Protein AF-A0A0F9FPA8-F1 (afdb_monomer)

Radius of gyration: 45.78 Å; Cα contacts (8 Å, |Δi|>4): 506; chains: 1; bounding box: 74×120×126 Å

InterPro domains:
  IPR011646 KAP family P-loop domain [PF07693] (215-360)

Foldseek 3Di:
DDAFAEDEAEDELVVQFPHLSLLVVLVSVLVQQCDAPDDVRHRLFDDPLNVVSVVLNVVLVPDWDFDDDDDDQDFAPLNVQLVVLVVQQVVLVVLCPDPCCVVDVVSPVSSVCSNCSNVVSVVVLVVLVVVLVVVVVVPDDDDPDDDDDDDDDPVCPVSCVLDPDDPDDPDPPVCSNGDPPPDDDDDRDGDRDRDDLVSSLVSVVSSLCSRCVVDVSYAYEYEYEPLLPHALVSSVVVVVSVQSLPDPDPDDPPPPSSVRYHYHYDDDPVSLQVSPVVDVDPPVSVCCVVPRDPDDDDDDADDLPCVLVVLLVLQCVQPNDDCPPLSVLLSVLCVPQAVVLVVDSHDHSVVSNVLSVQLSVLCVQQPPQADSSLSSNLSSCVRHPVVLLVQLLPRPDVCLVVNCVSCNLLSSLSSQCSSVVHGSVCSLQVNQVVVLLVCLQQLPQVVLVVSVVRVSNLVNNLVNLLVCLQPDDPNSLLSNLSNQLPDDPVVPPDPSVVSNVSSVVNVDDDDPPPDDRNDGDDCVVVVVVVVVVVVVVVVVVDDDDDDDDDDDDDDDDD

Organism: NCBI:txid412755

Structure (mmCIF, N/CA/C/O backbone):
data_AF-A0A0F9FPA8-F1
#
_entry.id   AF-A0A0F9FPA8-F1
#
loop_
_atom_site.group_PDB
_atom_site.id
_atom_site.type_symbol
_atom_site.label_atom_id
_atom_site.label_alt_id
_atom_site.label_comp_id
_atom_site.label_asym_id
_atom_site.label_entity_id
_atom_site.label_seq_id
_atom_site.pdbx_PDB_ins_code
_atom_site.Cartn_x
_atom_site.Cartn_y
_atom_site.Cartn_z
_atom_site.occupancy
_atom_site.B_iso_or_equiv
_atom_site.auth_seq_id
_atom_site.auth_comp_id
_atom_site.auth_asym_id
_atom_site.auth_atom_id
_atom_site.pdbx_PDB_model_num
ATOM 1 N N . ALA A 1 1 ? -16.391 -34.666 25.057 1.00 40.44 1 ALA A N 1
ATOM 2 C CA . ALA A 1 1 ? -16.341 -33.214 25.326 1.00 40.44 1 ALA A CA 1
ATOM 3 C C . ALA A 1 1 ? -16.808 -32.488 24.069 1.00 40.44 1 ALA A C 1
ATOM 5 O O . ALA A 1 1 ? -16.269 -32.766 23.006 1.00 40.44 1 ALA A O 1
ATOM 6 N N . GLY A 1 2 ? -17.862 -31.670 24.150 1.00 54.59 2 GLY A N 1
ATOM 7 C CA . GLY A 1 2 ? -18.347 -30.907 22.993 1.00 54.59 2 GLY A CA 1
ATOM 8 C C . GLY A 1 2 ? -17.310 -29.868 22.565 1.00 54.59 2 GLY A C 1
ATOM 9 O O . GLY A 1 2 ? -16.689 -29.249 23.425 1.00 54.59 2 GLY A O 1
ATOM 10 N N . ARG A 1 3 ? -17.096 -29.712 21.255 1.00 72.31 3 ARG A N 1
ATOM 11 C CA . ARG A 1 3 ? -16.182 -28.713 20.682 1.00 72.31 3 ARG A CA 1
ATOM 12 C C . ARG A 1 3 ? -16.643 -27.313 21.117 1.00 72.31 3 ARG A C 1
ATOM 14 O O . ARG A 1 3 ? -17.832 -27.022 21.013 1.00 72.31 3 ARG A O 1
ATOM 21 N N . GLU A 1 4 ? -15.736 -26.489 21.644 1.00 78.50 4 GLU A N 1
ATOM 22 C CA . GLU A 1 4 ? -16.051 -25.097 21.998 1.00 78.50 4 GLU A CA 1
ATOM 23 C C . GLU A 1 4 ? -16.516 -24.325 20.748 1.00 78.50 4 GLU A C 1
ATOM 25 O O . GLU A 1 4 ? -15.957 -24.505 19.661 1.00 78.50 4 GLU A O 1
ATOM 30 N N . ASP A 1 5 ? -17.541 -23.477 20.891 1.00 86.50 5 ASP A N 1
ATOM 31 C CA . ASP A 1 5 ? -18.030 -22.605 19.814 1.00 86.50 5 ASP A CA 1
ATOM 32 C C . ASP A 1 5 ? -17.278 -21.273 19.873 1.00 86.50 5 ASP A C 1
ATOM 34 O O . ASP A 1 5 ? -17.637 -20.363 20.623 1.00 86.50 5 ASP A O 1
ATOM 38 N N . ILE A 1 6 ? -16.180 -21.191 19.121 1.00 89.94 6 ILE A N 1
ATOM 39 C CA . ILE A 1 6 ? -15.320 -20.008 19.068 1.00 89.94 6 ILE A CA 1
ATOM 40 C C . ILE A 1 6 ? -15.726 -19.138 17.875 1.00 89.94 6 ILE A C 1
ATOM 42 O O . ILE A 1 6 ? -15.729 -19.612 16.734 1.00 89.94 6 ILE A O 1
ATOM 46 N N . ARG A 1 7 ? -15.994 -17.849 18.118 1.00 91.06 7 ARG A N 1
ATOM 47 C CA . ARG A 1 7 ? -16.114 -16.837 17.053 1.00 91.06 7 ARG A CA 1
ATOM 48 C C . ARG A 1 7 ? -15.107 -15.708 17.234 1.00 91.06 7 ARG A C 1
ATOM 50 O O . ARG A 1 7 ? -14.793 -15.322 18.359 1.00 91.06 7 ARG A O 1
ATOM 57 N N . VAL A 1 8 ? -14.637 -15.179 16.106 1.00 93.06 8 VAL A N 1
ATOM 58 C CA . VAL A 1 8 ? -13.646 -14.101 16.033 1.00 93.06 8 VAL A CA 1
ATOM 59 C C . VAL A 1 8 ? -14.316 -12.848 15.477 1.00 93.06 8 VAL A C 1
ATOM 61 O O . VAL A 1 8 ? -14.793 -12.862 14.346 1.00 93.06 8 VAL A O 1
ATOM 64 N N . PHE A 1 9 ? -14.369 -11.792 16.282 1.00 92.31 9 PHE A N 1
ATOM 65 C CA . PHE A 1 9 ? -14.829 -10.463 15.901 1.00 92.31 9 PHE A CA 1
ATOM 66 C C . PHE A 1 9 ? -13.613 -9.578 15.636 1.00 92.31 9 PHE A C 1
ATOM 68 O O . PHE A 1 9 ? -12.814 -9.366 16.546 1.00 92.31 9 PHE A O 1
ATOM 75 N N . THR A 1 10 ? -13.473 -9.064 14.418 1.00 92.88 10 THR A N 1
ATOM 76 C CA . THR A 1 10 ? -12.399 -8.131 14.055 1.00 92.88 10 THR A CA 1
ATOM 77 C C . THR A 1 10 ? -12.981 -6.734 13.914 1.00 92.88 10 THR A C 1
ATOM 79 O O . THR A 1 10 ? -13.944 -6.558 13.175 1.00 92.88 10 THR A O 1
ATOM 82 N N . PHE A 1 11 ? -12.388 -5.765 14.602 1.00 90.12 11 PHE A N 1
ATOM 83 C CA . PHE A 1 11 ? -12.745 -4.353 14.529 1.00 90.12 11 PHE A CA 1
ATOM 84 C C . PHE A 1 11 ? -11.529 -3.554 14.052 1.00 90.12 11 PHE A C 1
ATOM 86 O O . PHE A 1 11 ? -10.466 -3.613 14.677 1.00 90.12 11 PHE A O 1
ATOM 93 N N . ASP A 1 12 ? -11.682 -2.824 12.948 1.00 88.94 12 ASP A N 1
ATOM 94 C CA . ASP A 1 12 ? -10.626 -1.993 12.361 1.00 88.94 12 ASP A CA 1
ATOM 95 C C . ASP A 1 12 ? -10.690 -0.577 12.945 1.00 88.94 12 ASP A C 1
ATOM 97 O O . ASP A 1 12 ? -11.579 0.209 12.617 1.00 88.94 12 ASP A O 1
ATOM 101 N N . ALA A 1 13 ? -9.743 -0.230 13.820 1.00 84.06 13 ALA A N 1
ATOM 102 C CA . ALA A 1 13 ? -9.736 1.080 14.467 1.00 84.06 13 ALA A CA 1
ATOM 103 C C . ALA A 1 13 ? -9.494 2.232 13.476 1.00 84.06 13 ALA A C 1
ATOM 105 O O . ALA A 1 13 ? -9.950 3.350 13.720 1.00 84.06 13 ALA A O 1
ATOM 106 N N . TRP A 1 14 ? -8.787 1.969 12.373 1.00 84.19 14 TRP A N 1
ATOM 107 C CA . TRP A 1 14 ? -8.445 2.979 11.376 1.00 84.19 14 TRP A CA 1
ATOM 108 C C . TRP A 1 14 ? -9.607 3.280 10.430 1.00 84.19 14 TRP A C 1
ATOM 110 O O . TRP A 1 14 ? -9.835 4.444 10.106 1.00 84.19 14 TRP A O 1
ATOM 120 N N . ALA A 1 15 ? -10.397 2.269 10.063 1.00 83.94 15 ALA A N 1
ATOM 121 C CA . ALA A 1 15 ? -11.598 2.458 9.245 1.00 83.94 15 ALA A CA 1
ATOM 122 C C . ALA A 1 15 ? -12.632 3.400 9.895 1.00 83.94 15 ALA A C 1
ATOM 124 O O . ALA A 1 15 ? -13.361 4.087 9.186 1.00 83.94 15 ALA A O 1
ATOM 125 N N . HIS A 1 16 ? -12.651 3.469 11.232 1.00 80.38 16 HIS A N 1
ATOM 126 C CA . HIS A 1 16 ? -13.548 4.322 12.028 1.00 80.38 16 HIS A CA 1
ATOM 127 C C . HIS A 1 16 ? -12.877 5.603 12.541 1.00 80.38 16 HIS A C 1
ATOM 129 O O . HIS A 1 16 ? -13.329 6.214 13.516 1.00 80.38 16 HIS A O 1
ATOM 135 N N . GLN A 1 17 ? -11.767 6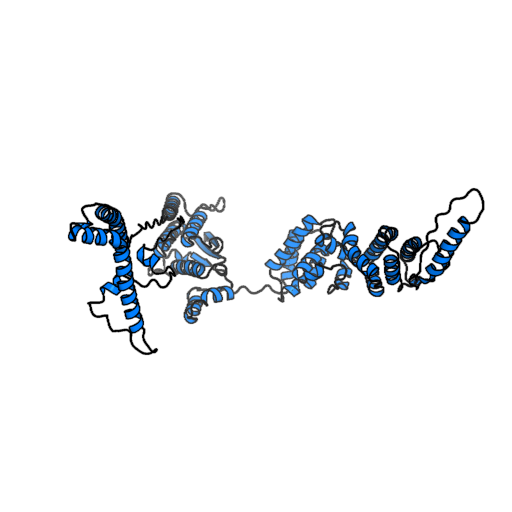.021 11.931 1.00 72.62 17 GLN A N 1
ATOM 136 C CA . GLN A 1 17 ? -11.093 7.256 12.312 1.00 72.62 17 GLN A CA 1
ATOM 137 C C . GLN A 1 17 ? -11.979 8.474 12.004 1.00 72.62 17 GLN A C 1
ATOM 139 O O . GLN A 1 17 ? -12.367 8.710 10.866 1.00 72.62 17 GLN A O 1
ATOM 144 N N . GLY A 1 18 ? -12.255 9.285 13.028 1.00 69.94 18 GLY A N 1
ATOM 145 C CA . GLY A 1 18 ? -13.138 10.453 12.922 1.00 69.94 18 GLY A CA 1
ATOM 146 C C . GLY A 1 18 ? -14.591 10.179 13.322 1.00 69.94 18 GLY A C 1
ATOM 147 O O . GLY A 1 18 ? -15.326 11.132 13.585 1.00 69.94 18 GLY A O 1
ATOM 148 N N . ASP A 1 19 ? -14.971 8.909 13.471 1.00 72.44 19 ASP A N 1
ATOM 149 C CA . ASP A 1 19 ? -16.267 8.508 14.010 1.00 72.44 19 ASP A CA 1
ATOM 150 C C . ASP A 1 19 ? -16.248 8.374 15.540 1.00 72.44 19 ASP A C 1
ATOM 152 O O . ASP A 1 19 ? -15.212 8.383 16.214 1.00 72.44 19 ASP A O 1
ATOM 156 N N . CYS A 1 20 ? -17.442 8.232 16.119 1.00 78.94 20 CYS A N 1
ATOM 157 C CA . CYS A 1 20 ? -17.604 7.877 17.526 1.00 78.94 20 CYS A CA 1
ATOM 158 C C . CYS A 1 20 ? -17.226 6.403 17.734 1.00 78.94 20 CYS A C 1
ATOM 160 O O . CYS A 1 20 ? -18.078 5.519 17.667 1.00 78.94 20 CYS A O 1
ATOM 162 N N . LEU A 1 21 ? -15.945 6.140 17.993 1.00 80.56 21 LEU A N 1
ATOM 163 C CA . LEU A 1 21 ? -15.365 4.794 18.011 1.00 80.56 21 LEU A CA 1
ATOM 164 C C . LEU A 1 21 ? -16.104 3.802 18.922 1.00 80.56 21 LEU A C 1
ATOM 166 O O . LEU A 1 21 ? -16.280 2.641 18.554 1.00 80.56 21 LEU A O 1
ATOM 170 N N . ARG A 1 22 ? -16.591 4.234 20.095 1.00 83.19 22 ARG A N 1
ATOM 171 C CA . ARG A 1 22 ? -17.346 3.344 20.995 1.00 83.19 22 ARG A CA 1
ATOM 172 C C . ARG A 1 22 ? -18.693 2.946 20.409 1.00 83.19 22 ARG A C 1
ATOM 174 O O . ARG A 1 22 ? -19.166 1.831 20.627 1.00 83.19 22 ARG A O 1
ATOM 181 N N . ARG A 1 23 ? -19.332 3.876 19.704 1.00 85.81 23 ARG A N 1
ATOM 182 C CA . ARG A 1 23 ? -20.595 3.631 19.020 1.00 85.81 23 ARG A CA 1
ATOM 183 C C . ARG A 1 23 ? -20.382 2.694 17.836 1.00 85.81 23 ARG A C 1
ATOM 185 O O . ARG A 1 23 ? -21.063 1.673 17.798 1.00 85.81 23 ARG A O 1
ATOM 192 N N . SER A 1 24 ? -19.426 2.992 16.955 1.00 88.00 24 SER A N 1
ATOM 193 C CA . SER A 1 24 ? -19.107 2.141 15.801 1.00 88.00 24 SER A CA 1
ATOM 194 C C . SER A 1 24 ? -18.777 0.714 16.239 1.00 88.00 24 SER A C 1
ATOM 196 O O . SER A 1 24 ? -19.293 -0.245 15.674 1.00 88.00 24 SER A O 1
ATOM 198 N N . PHE A 1 25 ? -18.026 0.562 17.337 1.00 88.50 25 PHE A N 1
ATOM 199 C CA . PHE A 1 25 ? -17.754 -0.746 17.931 1.00 88.50 25 PHE A CA 1
ATOM 200 C C . PHE A 1 25 ? -19.030 -1.498 18.332 1.00 88.50 25 PHE A C 1
ATOM 202 O O . PHE A 1 25 ? -19.164 -2.676 18.019 1.00 88.50 25 PHE A O 1
ATOM 209 N N . ILE A 1 26 ? -19.973 -0.851 19.032 1.00 89.19 26 ILE A N 1
ATOM 210 C CA . ILE A 1 26 ? -21.236 -1.503 19.428 1.00 89.19 26 ILE A CA 1
ATOM 211 C C . ILE A 1 26 ? -22.050 -1.891 18.193 1.00 89.19 26 ILE A C 1
ATOM 213 O O . ILE A 1 26 ? -22.593 -2.993 18.156 1.00 89.19 26 ILE A O 1
ATOM 217 N N . GLU A 1 27 ? -22.147 -1.006 17.204 1.00 89.50 27 GLU A N 1
ATOM 218 C CA . GLU A 1 27 ? -22.918 -1.246 15.982 1.00 89.50 27 GLU A CA 1
ATOM 219 C C . GLU A 1 27 ? -22.371 -2.460 15.209 1.00 89.50 27 GLU A C 1
ATOM 221 O O . GLU A 1 27 ? -23.127 -3.395 14.923 1.00 89.50 27 GLU A O 1
ATOM 226 N N . GLU A 1 28 ? -21.057 -2.517 14.973 1.00 91.25 28 GLU A N 1
ATOM 227 C CA . GLU A 1 28 ? -20.417 -3.667 14.322 1.00 91.25 28 GLU A CA 1
ATOM 228 C C . GLU A 1 28 ? -20.498 -4.940 15.163 1.00 91.25 28 GLU A C 1
ATOM 230 O O . GLU A 1 28 ? -20.744 -6.026 14.632 1.00 91.25 28 GLU A O 1
ATOM 235 N N . PHE A 1 29 ? -20.345 -4.825 16.482 1.00 91.12 29 PHE A N 1
ATOM 236 C CA . PHE A 1 29 ? -20.414 -5.979 17.367 1.00 91.12 29 PHE A CA 1
ATOM 237 C C . PHE A 1 29 ? -21.818 -6.594 17.384 1.00 91.12 29 PHE A C 1
ATOM 239 O O . PHE A 1 29 ? -21.962 -7.815 17.312 1.00 91.12 29 PHE A O 1
ATOM 246 N N . VAL A 1 30 ? -22.873 -5.774 17.411 1.00 91.38 30 VAL A N 1
ATOM 247 C CA . VAL A 1 30 ? -24.255 -6.262 17.292 1.00 91.38 30 VAL A CA 1
ATOM 248 C C . VAL A 1 30 ? -24.481 -6.923 15.935 1.00 91.38 30 VAL A C 1
ATOM 250 O O . VAL A 1 30 ? -25.064 -8.010 15.888 1.00 91.38 30 VAL A O 1
ATOM 253 N N . HIS A 1 31 ? -24.006 -6.311 14.847 1.00 90.88 31 HIS A N 1
ATOM 254 C CA . HIS A 1 31 ? -24.101 -6.898 13.511 1.00 90.88 31 HIS A CA 1
ATOM 255 C C . HIS A 1 31 ? -23.433 -8.283 13.462 1.00 90.88 31 HIS A C 1
ATOM 257 O O . HIS A 1 31 ? -24.047 -9.260 13.030 1.00 90.88 31 HIS A O 1
ATOM 263 N N . PHE A 1 32 ? -22.221 -8.397 14.005 1.00 91.75 32 PHE A N 1
ATOM 264 C CA . PHE A 1 32 ? -21.485 -9.655 14.119 1.00 91.75 32 PHE A CA 1
ATOM 265 C C . PHE A 1 32 ? -22.238 -10.722 14.931 1.00 91.75 32 PHE A C 1
ATOM 267 O O . PHE A 1 32 ? -22.343 -11.875 14.508 1.00 91.75 32 PHE A O 1
ATOM 274 N N . LEU A 1 33 ? -22.807 -10.359 16.084 1.00 90.06 33 LEU A N 1
ATOM 275 C CA . LEU A 1 33 ? -23.537 -11.305 16.937 1.00 90.06 33 LEU A CA 1
ATOM 276 C C . LEU A 1 33 ? -24.823 -11.834 16.280 1.00 90.06 33 LEU A C 1
ATOM 278 O O . LEU A 1 33 ? -25.241 -12.963 16.566 1.00 90.06 33 LEU A O 1
ATOM 282 N N . ARG A 1 34 ? -25.445 -11.040 15.401 1.00 88.12 34 ARG A N 1
ATOM 283 C CA . ARG A 1 34 ? -26.631 -11.430 14.616 1.00 88.12 34 ARG A CA 1
ATOM 284 C C . ARG A 1 34 ? -26.284 -12.285 13.402 1.00 88.12 34 ARG A C 1
ATOM 286 O O . ARG A 1 34 ? -27.164 -12.959 12.869 1.00 88.12 34 ARG A O 1
ATOM 293 N N . GLN A 1 35 ? -25.031 -12.281 12.959 1.00 86.44 35 GLN A N 1
ATOM 294 C CA . GLN A 1 35 ? -24.633 -13.012 11.768 1.00 86.44 35 GLN A CA 1
ATOM 295 C C . GLN A 1 35 ? -24.713 -14.532 11.994 1.00 86.44 35 GLN A C 1
ATOM 297 O O . GLN A 1 35 ? -24.233 -15.077 12.996 1.00 86.44 35 GLN A O 1
ATOM 302 N N . THR A 1 36 ? -25.321 -15.223 11.030 1.00 77.69 36 THR A N 1
ATOM 303 C CA . THR A 1 36 ? -25.355 -16.690 10.956 1.00 77.69 36 THR A CA 1
ATOM 304 C C . THR A 1 36 ? -24.165 -17.152 10.118 1.00 77.69 36 THR A C 1
ATOM 306 O O . THR A 1 36 ? -23.989 -16.684 8.995 1.00 77.69 36 THR A O 1
ATOM 309 N N . ILE A 1 37 ? -23.329 -18.042 10.660 1.00 72.94 37 ILE A N 1
ATOM 310 C CA . ILE A 1 37 ? -22.069 -18.476 10.025 1.00 72.94 37 ILE A CA 1
ATOM 311 C C . ILE A 1 37 ? -22.242 -19.910 9.505 1.00 72.94 37 ILE A C 1
ATOM 313 O O . ILE A 1 37 ? -21.565 -20.842 9.942 1.00 72.94 37 ILE A O 1
ATOM 317 N N . GLY A 1 38 ? -23.202 -20.083 8.597 1.00 68.12 38 GLY A N 1
ATOM 318 C CA . GLY A 1 38 ? -23.554 -21.370 7.994 1.00 68.12 38 GLY A CA 1
ATOM 319 C C . GLY A 1 38 ? -24.761 -22.069 8.640 1.00 68.12 38 GLY A C 1
ATOM 320 O O . GLY A 1 38 ? -25.270 -21.607 9.663 1.00 68.12 38 GLY A O 1
ATOM 321 N N . PRO A 1 39 ? -25.227 -23.181 8.040 1.00 60.94 39 PRO A N 1
ATOM 322 C CA . PRO A 1 39 ? -26.477 -23.848 8.421 1.00 60.94 39 PRO A CA 1
ATOM 323 C C . PRO A 1 39 ? -26.490 -24.370 9.868 1.00 60.94 39 PRO A C 1
ATOM 325 O O . PRO A 1 39 ? -27.537 -24.348 10.505 1.00 60.94 39 PRO A O 1
ATOM 328 N N . ASP A 1 40 ? -25.327 -24.734 10.420 1.00 66.06 40 ASP A N 1
ATOM 329 C CA . ASP A 1 40 ? -25.200 -25.306 11.772 1.00 66.06 40 ASP A CA 1
ATOM 330 C C . ASP A 1 40 ? -24.773 -24.290 12.853 1.00 66.06 40 ASP A C 1
ATOM 332 O O . ASP A 1 40 ? -24.569 -24.658 14.012 1.00 66.06 40 ASP A O 1
ATOM 336 N N . LYS A 1 41 ? -24.599 -23.006 12.502 1.00 71.56 41 LYS A N 1
ATOM 337 C CA . LYS A 1 41 ? -24.158 -21.950 13.435 1.00 71.56 41 LYS A CA 1
ATOM 338 C C . LYS A 1 41 ? -25.136 -20.773 13.439 1.00 71.56 41 LYS A C 1
ATOM 340 O O . LYS A 1 41 ? -24.835 -19.732 12.838 1.00 71.56 41 LYS A O 1
ATOM 345 N N . PRO A 1 42 ? -26.278 -20.906 14.140 1.00 76.56 42 PRO A N 1
ATOM 346 C CA . PRO A 1 42 ? -27.274 -19.844 14.236 1.00 76.56 42 PRO A CA 1
ATOM 347 C C . PRO A 1 42 ? -26.691 -18.590 14.893 1.00 76.56 42 PRO A C 1
ATOM 349 O O . PRO A 1 42 ? -25.658 -18.641 15.566 1.00 76.56 42 PRO A O 1
ATOM 352 N N . SER A 1 43 ? -27.345 -17.448 14.701 1.00 84.00 43 SER A N 1
ATOM 353 C CA . SER A 1 43 ? -26.970 -16.189 15.349 1.00 84.00 43 SER A CA 1
ATOM 354 C C . SER A 1 43 ? -26.798 -16.359 16.866 1.00 84.00 43 SER A C 1
ATOM 356 O O . SER A 1 43 ? -27.558 -17.066 17.532 1.00 84.00 43 SER A O 1
ATOM 358 N N . TRP A 1 44 ? -25.775 -15.721 17.440 1.00 87.31 44 TRP A N 1
ATOM 359 C CA . TRP A 1 44 ? -25.535 -15.812 18.885 1.00 87.31 44 TRP A CA 1
ATOM 360 C C . TRP A 1 44 ? -26.576 -15.048 19.697 1.00 87.31 44 TRP A C 1
ATOM 362 O O . TRP A 1 44 ? -26.853 -15.432 20.834 1.00 87.31 44 TRP A O 1
ATOM 372 N N . ILE A 1 45 ? -27.184 -14.026 19.097 1.00 84.81 45 ILE A N 1
ATOM 373 C CA . ILE A 1 45 ? -28.363 -13.343 19.624 1.00 84.81 45 ILE A CA 1
ATOM 374 C C . ILE A 1 45 ? -29.539 -13.530 18.655 1.00 84.81 45 ILE A C 1
ATOM 376 O O . ILE A 1 45 ? -29.389 -13.367 17.445 1.00 84.81 45 ILE A O 1
ATOM 380 N N . ALA A 1 46 ? -30.702 -13.912 19.183 1.00 81.81 46 ALA A N 1
ATOM 381 C CA . ALA A 1 46 ? -31.952 -14.109 18.442 1.00 81.81 46 ALA A CA 1
ATOM 382 C C . ALA A 1 46 ? -33.158 -13.741 19.328 1.00 81.81 46 ALA A C 1
ATOM 384 O O . ALA A 1 46 ? -33.020 -13.673 20.554 1.00 81.81 46 ALA A O 1
ATOM 385 N N . GLY A 1 47 ? -34.320 -13.492 18.713 1.00 84.50 47 GLY A N 1
ATOM 386 C CA . GLY A 1 47 ? -35.553 -13.106 19.415 1.00 84.50 47 GLY A CA 1
ATOM 387 C C . GLY A 1 47 ? -35.352 -11.887 20.321 1.00 84.50 47 GLY A C 1
ATOM 388 O O . GLY A 1 47 ? -34.675 -10.932 19.940 1.00 84.50 47 GLY A O 1
ATOM 389 N N . ASP A 1 48 ? -35.835 -11.967 21.562 1.00 83.88 48 ASP A N 1
ATOM 390 C CA . ASP A 1 48 ? -35.762 -10.890 22.562 1.00 83.88 48 ASP A CA 1
ATOM 391 C C . ASP A 1 48 ? -34.355 -10.302 22.767 1.00 83.88 48 ASP A C 1
ATOM 393 O O . ASP A 1 48 ? -34.200 -9.128 23.117 1.00 83.88 48 ASP A O 1
ATOM 397 N N . ALA A 1 49 ? -33.309 -11.119 22.602 1.00 84.44 49 ALA A N 1
ATOM 398 C CA . ALA A 1 49 ? -31.926 -10.672 22.725 1.00 84.44 49 ALA A CA 1
ATOM 399 C C . ALA A 1 49 ? -31.503 -9.763 21.562 1.00 84.44 49 ALA A C 1
ATOM 401 O O . ALA A 1 49 ? -30.775 -8.793 21.783 1.00 84.44 49 ALA A O 1
ATOM 402 N N . ALA A 1 50 ? -31.980 -10.047 20.348 1.00 85.75 50 ALA A N 1
ATOM 403 C CA . ALA A 1 50 ? -31.756 -9.193 19.187 1.00 85.75 50 ALA A CA 1
ATOM 404 C C . ALA A 1 50 ? -32.521 -7.868 19.331 1.00 85.75 50 ALA A C 1
ATOM 406 O O . ALA A 1 50 ? -31.936 -6.806 19.120 1.00 85.75 50 ALA A O 1
ATOM 407 N N . ASP A 1 51 ? -33.765 -7.907 19.816 1.00 86.69 51 ASP A N 1
ATOM 408 C CA . ASP A 1 51 ? -34.564 -6.696 20.044 1.00 86.69 51 ASP A CA 1
ATOM 409 C C . ASP A 1 51 ? -33.943 -5.785 21.114 1.00 86.69 51 ASP A C 1
ATOM 411 O O . ASP A 1 51 ? -33.983 -4.555 21.009 1.00 86.69 51 ASP A O 1
ATOM 415 N N . ARG A 1 52 ? -33.347 -6.369 22.165 1.00 87.06 52 ARG A N 1
ATOM 416 C CA . ARG A 1 52 ? -32.564 -5.618 23.164 1.00 87.06 52 ARG A CA 1
ATOM 417 C C . ARG A 1 52 ? -31.366 -4.918 22.527 1.00 87.06 52 ARG A C 1
ATOM 419 O O . ARG A 1 52 ? -31.172 -3.726 22.767 1.00 87.06 52 ARG A O 1
ATOM 426 N N . ALA A 1 53 ? -30.603 -5.630 21.701 1.00 88.00 53 ALA A N 1
ATOM 427 C CA . ALA A 1 53 ? -29.453 -5.068 20.997 1.00 88.00 53 ALA A CA 1
ATOM 428 C C . ALA A 1 53 ? -29.858 -3.917 20.057 1.00 88.00 53 ALA A C 1
ATOM 430 O O . ALA A 1 53 ? -29.189 -2.886 20.003 1.00 88.00 53 ALA A O 1
ATOM 431 N N . GLU A 1 54 ? -31.001 -4.037 19.386 1.00 86.56 54 GLU A N 1
ATOM 432 C CA . GLU A 1 54 ? -31.517 -2.998 18.492 1.00 86.56 54 GLU A CA 1
ATOM 433 C C . GLU A 1 54 ? -31.956 -1.739 19.253 1.00 86.56 54 GLU A C 1
ATOM 435 O O . GLU A 1 54 ? -31.664 -0.613 18.841 1.00 86.56 54 GLU A O 1
ATOM 440 N N . ARG A 1 55 ? -32.547 -1.904 20.444 1.00 87.69 55 ARG A N 1
ATOM 441 C CA . ARG A 1 55 ? -32.822 -0.773 21.345 1.00 87.69 55 ARG A CA 1
ATOM 442 C C . ARG A 1 55 ? -31.550 -0.053 21.784 1.00 87.69 55 ARG A C 1
ATOM 444 O O . ARG A 1 55 ? -31.593 1.166 21.952 1.00 87.69 55 ARG A O 1
ATOM 451 N N . ILE A 1 56 ? -30.444 -0.771 21.986 1.00 86.19 56 ILE A N 1
ATOM 452 C CA . ILE A 1 56 ? -29.145 -0.161 22.305 1.00 86.19 56 ILE A CA 1
ATOM 453 C C . ILE A 1 56 ? -28.667 0.700 21.130 1.00 86.19 56 ILE A C 1
ATOM 455 O O . ILE A 1 56 ? -28.371 1.877 21.336 1.00 86.19 56 ILE A O 1
ATOM 459 N N . ILE A 1 57 ? -28.669 0.164 19.905 1.00 86.19 57 ILE A N 1
ATOM 460 C CA . ILE A 1 57 ? -28.281 0.913 18.696 1.00 86.19 57 ILE A CA 1
ATOM 461 C C . ILE A 1 57 ? -29.140 2.170 18.540 1.00 86.19 57 ILE A C 1
ATOM 463 O O . ILE A 1 57 ? -28.625 3.275 18.388 1.00 86.19 57 ILE A O 1
ATOM 467 N N . HIS A 1 58 ? -30.456 2.033 18.656 1.00 84.69 58 HIS A N 1
ATOM 468 C CA . HIS A 1 58 ? -31.373 3.152 18.482 1.00 84.69 58 HIS A CA 1
ATOM 469 C C . HIS A 1 58 ? -31.208 4.239 19.566 1.00 84.69 58 HIS A C 1
ATOM 471 O O . HIS A 1 58 ? -31.326 5.431 19.277 1.00 84.69 58 HIS A O 1
ATOM 477 N N . LYS A 1 59 ? -30.864 3.865 20.810 1.00 84.00 59 LYS A N 1
ATOM 478 C CA . LYS A 1 59 ? -30.481 4.834 21.857 1.00 84.00 59 LYS A CA 1
ATOM 479 C C . LYS A 1 59 ? -29.208 5.601 21.496 1.00 84.00 59 LYS A C 1
ATOM 481 O O . LYS A 1 59 ? -29.136 6.794 21.780 1.00 84.00 59 LYS A O 1
ATOM 486 N N . LEU A 1 60 ? -28.227 4.933 20.887 1.00 81.62 60 LEU A N 1
ATOM 487 C CA . LEU A 1 60 ? -26.980 5.558 20.438 1.00 81.62 60 LEU A CA 1
ATOM 488 C C . LEU A 1 60 ? -27.215 6.494 19.241 1.00 81.62 60 LEU A C 1
ATOM 490 O O . LEU A 1 60 ? -26.641 7.578 19.193 1.00 81.62 60 LEU A O 1
ATOM 494 N N . GLN A 1 61 ? -28.108 6.123 18.321 1.00 75.94 61 GLN A N 1
ATOM 495 C CA . GLN A 1 61 ? -28.450 6.924 17.140 1.00 75.94 61 GLN A CA 1
ATOM 496 C C . GLN A 1 61 ? -29.217 8.211 17.476 1.00 75.94 61 GLN A C 1
ATOM 498 O O . GLN A 1 61 ? -29.001 9.235 16.832 1.00 75.94 61 GLN A O 1
ATOM 503 N N . ARG A 1 62 ? -30.087 8.188 18.496 1.00 68.44 62 ARG A N 1
ATOM 504 C CA . ARG A 1 62 ? -30.903 9.351 18.898 1.00 68.44 62 ARG A CA 1
ATOM 505 C C . ARG A 1 62 ? -30.125 10.476 19.590 1.00 68.44 62 ARG A C 1
ATOM 507 O O . ARG A 1 62 ? -30.694 11.541 19.808 1.00 68.44 62 ARG A O 1
ATOM 514 N N . ARG A 1 63 ? -28.857 10.270 19.957 1.00 62.72 63 ARG A N 1
ATOM 515 C CA . ARG A 1 63 ? -28.024 11.314 20.574 1.00 62.72 63 ARG A CA 1
ATOM 516 C C . ARG A 1 63 ? -27.352 12.168 19.499 1.00 62.72 63 ARG A C 1
ATOM 518 O O . ARG A 1 63 ? -26.217 11.911 19.096 1.00 62.72 63 ARG A O 1
ATOM 525 N N . GLN A 1 64 ? -28.083 13.177 19.039 1.00 55.25 64 GLN A N 1
ATOM 526 C CA . GLN A 1 64 ? -27.558 14.288 18.248 1.00 55.25 64 GLN A CA 1
ATOM 527 C C . GLN A 1 64 ? -27.551 15.539 19.129 1.00 55.25 64 GLN A C 1
ATOM 529 O O . GLN A 1 64 ? -28.536 15.814 19.812 1.00 55.25 64 GLN A O 1
ATOM 534 N N . GLU A 1 65 ? -26.430 16.256 19.159 1.00 51.78 65 GLU A N 1
ATOM 535 C CA . GLU A 1 65 ? -26.317 17.524 19.879 1.00 51.78 65 GLU A CA 1
ATOM 536 C C . GLU A 1 65 ? -26.425 18.666 18.860 1.00 51.78 65 GLU A C 1
ATOM 538 O O . GLU A 1 65 ? -25.466 18.989 18.157 1.00 51.78 65 GLU A O 1
ATOM 543 N N . ASP A 1 66 ? -27.620 19.244 18.740 1.00 43.00 66 ASP A N 1
ATOM 544 C CA . ASP A 1 66 ? -27.845 20.453 17.948 1.00 43.00 66 ASP A CA 1
ATOM 545 C C . ASP A 1 66 ? -27.434 21.660 18.802 1.00 43.00 66 ASP A C 1
ATOM 547 O O . ASP A 1 66 ? -28.192 22.140 19.643 1.00 43.00 66 ASP A O 1
ATOM 551 N N . SER A 1 67 ? -26.200 22.142 18.639 1.00 41.66 67 SER A N 1
ATOM 552 C CA . SER A 1 67 ? -25.751 23.346 19.349 1.00 41.66 67 SER A CA 1
ATOM 553 C C . SER A 1 67 ? -26.180 24.611 18.596 1.00 41.66 67 SER A C 1
ATOM 555 O O . SER A 1 67 ? -25.510 25.069 17.672 1.00 41.66 67 SER A O 1
ATOM 557 N N . SER A 1 68 ? -27.309 25.205 18.996 1.00 33.94 68 SER A N 1
ATOM 558 C CA . SER A 1 68 ? -27.685 26.566 18.592 1.00 33.94 68 SER A CA 1
ATOM 559 C C . SER A 1 68 ? -27.200 27.566 19.644 1.00 33.94 68 SER A C 1
ATOM 561 O O . SER A 1 68 ? -27.795 27.696 20.712 1.00 33.94 68 SER A O 1
ATOM 563 N N . ILE A 1 69 ? -26.107 28.276 19.367 1.00 47.12 69 ILE A N 1
ATOM 564 C CA . ILE A 1 69 ? -25.703 29.427 20.184 1.00 47.12 69 ILE A CA 1
ATOM 565 C C . ILE A 1 69 ? -26.319 30.672 19.544 1.00 47.12 69 ILE A C 1
ATOM 567 O O . ILE A 1 69 ? -25.831 31.141 18.517 1.00 47.12 69 ILE A O 1
ATOM 571 N N . GLU A 1 70 ? -27.387 31.200 20.139 1.00 39.41 70 GLU A N 1
ATOM 572 C CA . GLU A 1 70 ? -27.927 32.510 19.776 1.00 39.41 70 GLU A CA 1
ATOM 573 C C . GLU A 1 70 ? -27.148 33.603 20.516 1.00 39.41 70 GLU A C 1
ATOM 575 O O . GLU A 1 70 ? -27.065 33.610 21.744 1.00 39.41 70 GLU A O 1
ATOM 580 N N . SER A 1 71 ? -26.555 34.536 19.772 1.00 43.53 71 SER A N 1
ATOM 581 C CA . SER A 1 71 ? -25.960 35.750 20.333 1.00 43.53 71 SER A CA 1
ATOM 582 C C . SER A 1 71 ? -26.755 36.959 19.862 1.00 43.53 71 SER A C 1
ATOM 584 O O . SER A 1 71 ? -26.780 37.259 18.667 1.00 43.53 71 SER A O 1
ATOM 586 N N . HIS A 1 72 ? -27.379 37.677 20.791 1.00 41.41 72 HIS A N 1
ATOM 587 C CA . HIS A 1 72 ? -27.960 38.982 20.495 1.00 41.41 72 HIS A CA 1
ATOM 588 C C . HIS A 1 72 ? -26.843 40.026 20.339 1.00 41.41 72 HIS A C 1
ATOM 590 O O . HIS A 1 72 ? -25.903 40.020 21.139 1.00 41.41 72 HIS A O 1
ATOM 596 N N . PRO A 1 73 ? -26.926 40.948 19.362 1.00 50.22 73 PRO A N 1
ATOM 597 C CA . PRO A 1 73 ? -26.012 42.080 19.308 1.00 50.22 73 PRO A CA 1
ATOM 598 C C . PRO A 1 73 ? -26.226 42.949 20.552 1.00 50.22 73 PRO A C 1
ATOM 600 O O . PRO A 1 73 ? -27.273 43.576 20.714 1.00 50.22 73 PRO A O 1
ATOM 603 N N . SER A 1 74 ? -25.246 42.986 21.454 1.00 53.84 74 SER A N 1
ATOM 604 C CA . SER A 1 74 ? -25.277 43.893 22.598 1.00 53.84 74 SER A CA 1
ATOM 605 C C . SER A 1 74 ? -24.721 45.249 22.171 1.00 53.84 74 SER A C 1
ATOM 607 O O . SER A 1 74 ? -23.505 45.438 22.108 1.00 53.84 74 SER A O 1
ATOM 609 N N . ILE A 1 75 ? -25.604 46.203 21.870 1.00 60.81 75 ILE A N 1
ATOM 610 C CA . ILE A 1 75 ? -25.202 47.610 21.742 1.00 60.81 75 ILE A CA 1
ATOM 611 C C . ILE A 1 75 ? -24.656 48.045 23.107 1.00 60.81 75 ILE A C 1
ATOM 613 O O . ILE A 1 75 ? -25.300 47.838 24.137 1.00 60.81 75 ILE A O 1
ATOM 617 N N . THR A 1 76 ? -23.456 48.625 23.134 1.00 69.19 76 THR A N 1
ATOM 618 C CA . THR A 1 76 ? -22.871 49.133 24.382 1.00 69.19 76 THR A CA 1
ATOM 619 C C . THR A 1 76 ? -23.721 50.287 24.929 1.00 69.19 76 THR A C 1
ATOM 621 O O . THR A 1 76 ? -24.364 51.017 24.171 1.00 69.19 76 THR A O 1
ATOM 624 N N . GLY A 1 77 ? -23.703 50.522 26.246 1.00 72.00 77 GLY A N 1
ATOM 625 C CA . GLY A 1 77 ? -24.406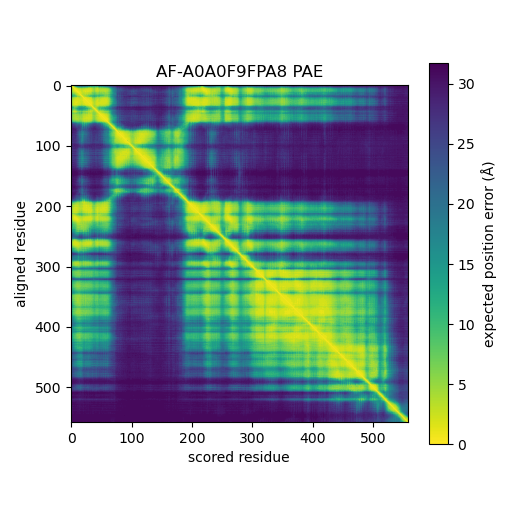 51.675 26.833 1.00 72.00 77 GLY A CA 1
ATOM 626 C C . GLY A 1 77 ? -23.992 53.022 26.211 1.00 72.00 77 GLY A C 1
ATOM 627 O O . GLY A 1 77 ? -24.818 53.923 26.078 1.00 72.00 77 GLY A O 1
ATOM 628 N N . TRP A 1 78 ? -22.740 53.133 25.745 1.00 77.81 78 TRP A N 1
ATOM 629 C CA . TRP A 1 78 ? -22.228 54.297 25.012 1.00 77.81 78 TRP A CA 1
ATOM 630 C C . TRP A 1 78 ? -22.823 54.434 23.608 1.00 77.81 78 TRP A C 1
ATOM 632 O O . TRP A 1 78 ? -23.162 55.547 23.205 1.00 77.81 78 TRP A O 1
ATOM 642 N N . GLY A 1 79 ? -23.017 53.323 22.891 1.00 74.81 79 GLY A N 1
ATOM 643 C CA . GLY A 1 79 ? -23.703 53.310 21.599 1.00 74.81 79 GLY A CA 1
ATOM 644 C C . GLY A 1 79 ? -25.163 53.763 21.707 1.00 74.81 79 GLY A C 1
ATOM 645 O O . GLY A 1 79 ? -25.617 54.568 20.895 1.00 74.81 79 GLY A O 1
ATOM 646 N N . VAL A 1 80 ? -25.880 53.333 22.753 1.00 78.62 80 VAL A N 1
ATOM 647 C CA . VAL A 1 80 ? -27.253 53.804 23.027 1.00 78.62 80 VAL A CA 1
ATOM 648 C C . VAL A 1 80 ? -27.271 55.305 23.327 1.00 78.62 80 VAL A C 1
ATOM 650 O O . VAL A 1 80 ? -28.084 56.037 22.763 1.00 78.62 80 VAL A O 1
ATOM 653 N N . LEU A 1 81 ? -26.351 55.783 24.172 1.00 82.38 81 LEU A N 1
ATOM 654 C CA . LEU A 1 81 ? -26.248 57.203 24.516 1.00 82.38 81 LEU A CA 1
ATOM 655 C C . LEU A 1 81 ? -25.943 58.073 23.286 1.00 82.38 81 LEU A C 1
ATOM 657 O O . LEU A 1 81 ? -26.479 59.173 23.153 1.00 82.38 81 LEU A O 1
ATOM 661 N N . PHE A 1 82 ? -25.115 57.570 22.371 1.00 83.06 82 PHE A N 1
ATOM 662 C CA . PHE A 1 82 ? -24.819 58.240 21.111 1.00 83.06 82 PHE A CA 1
ATOM 663 C C . PHE A 1 82 ? -26.014 58.266 20.155 1.00 83.06 82 PHE A C 1
ATOM 665 O O . PHE A 1 82 ? -26.306 59.304 19.571 1.00 83.06 82 PHE A O 1
ATOM 672 N N . LEU A 1 83 ? -26.750 57.161 20.013 1.00 83.06 83 LEU A N 1
ATOM 673 C CA . LEU A 1 83 ? -27.967 57.146 19.194 1.00 83.06 83 LEU A CA 1
ATOM 674 C C . LEU A 1 83 ? -29.003 58.153 19.715 1.00 83.06 83 LEU A C 1
ATOM 676 O O . LEU A 1 83 ? -29.589 58.899 18.932 1.00 83.06 83 LEU A O 1
ATOM 680 N N . LEU A 1 84 ? -29.175 58.233 21.038 1.00 85.88 84 LEU A N 1
ATOM 681 C CA . LEU A 1 84 ? -30.051 59.225 21.664 1.00 85.88 84 LEU A CA 1
ATOM 682 C C . LEU A 1 84 ? -29.582 60.665 21.403 1.00 85.88 84 LEU A C 1
ATOM 684 O O . LEU A 1 84 ? -30.414 61.526 21.116 1.00 85.88 84 LEU A O 1
ATOM 688 N N . SER A 1 85 ? -28.275 60.942 21.458 1.00 87.19 85 SER A N 1
ATOM 689 C CA . SER A 1 85 ? -27.748 62.287 21.185 1.00 87.19 85 SER A CA 1
ATOM 690 C C . SER A 1 85 ? -27.884 62.685 19.714 1.00 87.19 85 SER A C 1
ATOM 692 O O . SER A 1 85 ? -28.249 63.823 19.417 1.00 87.19 85 SER A O 1
ATOM 694 N N . VAL A 1 86 ? -27.699 61.747 18.780 1.00 87.00 86 VAL A N 1
ATOM 695 C CA . VAL A 1 86 ? -27.952 61.980 17.349 1.00 87.00 86 VAL A CA 1
ATOM 696 C C . VAL A 1 86 ? -29.422 62.326 17.101 1.00 87.00 86 VAL A C 1
ATOM 698 O O . VAL A 1 86 ? -29.698 63.247 16.337 1.00 87.00 86 VAL A O 1
ATOM 701 N N . CYS A 1 87 ? -30.365 61.676 17.788 1.00 89.12 87 CYS A N 1
ATOM 702 C CA . CYS A 1 87 ? -31.787 62.024 17.696 1.00 89.12 87 CYS A CA 1
ATOM 703 C C . CYS A 1 87 ? -32.114 63.426 18.239 1.00 89.12 87 CYS A C 1
ATOM 705 O O . CYS A 1 87 ? -33.070 64.044 17.776 1.00 89.12 87 CYS A O 1
ATOM 707 N N . LEU A 1 88 ? -31.341 63.948 19.198 1.00 88.56 88 LEU A N 1
ATOM 708 C CA . LEU A 1 88 ? -31.537 65.285 19.777 1.00 88.56 88 LEU A CA 1
ATOM 709 C C . LEU A 1 88 ? -30.974 66.411 18.894 1.00 88.56 88 LEU A C 1
ATOM 711 O O . LEU A 1 88 ? -31.461 67.543 18.958 1.00 88.56 88 LEU A O 1
ATOM 715 N N . ALA A 1 89 ? -29.980 66.122 18.052 1.00 89.31 89 ALA A N 1
ATOM 716 C CA . ALA A 1 89 ? -29.303 67.133 17.243 1.00 89.31 89 ALA A CA 1
ATOM 717 C C . ALA A 1 89 ? -30.227 67.881 16.251 1.00 89.31 89 ALA A C 1
ATOM 719 O O . ALA A 1 89 ? -30.148 69.113 16.212 1.00 89.31 89 ALA A O 1
ATOM 720 N N . PRO A 1 90 ? -31.153 67.227 15.513 1.00 89.12 90 PRO A N 1
ATOM 721 C CA . PRO A 1 90 ? -32.105 67.916 14.640 1.00 89.12 90 PRO A CA 1
ATOM 722 C C . PRO A 1 90 ? -33.001 68.906 15.390 1.00 89.12 90 PRO A C 1
ATOM 724 O O . PRO A 1 90 ? -33.275 69.989 14.878 1.00 89.12 90 PRO A O 1
ATOM 727 N N . PHE A 1 91 ? -33.415 68.574 16.619 1.00 87.25 91 PHE A N 1
ATOM 728 C CA . PHE A 1 91 ? -34.197 69.482 17.461 1.00 87.25 91 PHE A CA 1
ATOM 729 C C . PHE A 1 91 ? -33.374 70.696 17.890 1.00 87.25 91 PHE A C 1
ATOM 731 O O . PHE A 1 91 ? -33.880 71.814 17.847 1.00 87.25 91 PHE A O 1
ATOM 738 N N . GLY A 1 92 ? -32.098 70.499 18.238 1.00 87.44 92 GLY A N 1
ATOM 739 C CA . GLY A 1 92 ? -31.177 71.597 18.540 1.00 87.44 92 GLY A CA 1
ATOM 740 C C . GLY A 1 92 ? -30.977 72.542 17.355 1.00 87.44 92 GLY A C 1
ATOM 741 O O . GLY A 1 92 ? -31.116 73.755 17.502 1.00 87.44 92 GLY A O 1
ATOM 742 N N . ILE A 1 93 ? -30.727 71.990 16.163 1.00 87.06 93 ILE A N 1
ATOM 743 C CA . ILE A 1 93 ? -30.577 72.764 14.920 1.00 87.06 93 ILE A CA 1
ATOM 744 C C . ILE A 1 93 ? -31.878 73.503 14.584 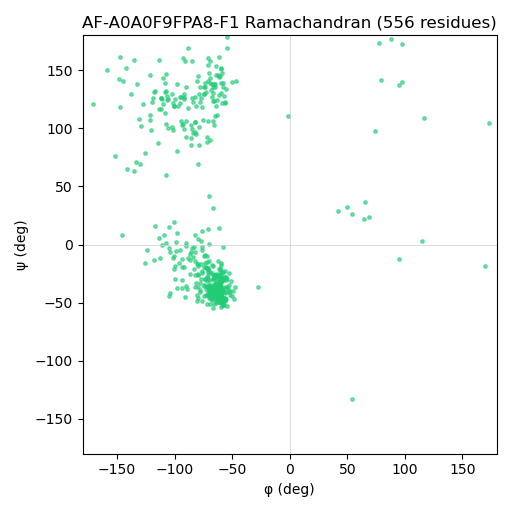1.00 87.06 93 ILE A C 1
ATOM 746 O O . ILE A 1 93 ? -31.843 74.691 14.266 1.00 87.06 93 ILE A O 1
ATOM 750 N N . GLY A 1 94 ? -33.027 72.834 14.705 1.00 86.88 94 GLY A N 1
ATOM 751 C CA . GLY A 1 94 ? -34.339 73.447 14.502 1.00 86.88 94 GLY A CA 1
ATOM 752 C C . GLY A 1 94 ? -34.591 74.610 15.461 1.00 86.88 94 GLY A C 1
ATOM 753 O O . GLY A 1 94 ? -35.075 75.656 15.037 1.00 86.88 94 GLY A O 1
ATOM 754 N N . LEU A 1 95 ? -34.195 74.471 16.729 1.00 84.81 95 LEU A N 1
ATOM 755 C CA . LEU A 1 95 ? -34.297 75.533 17.728 1.00 84.81 95 LEU A CA 1
ATOM 756 C C . LEU A 1 95 ? -33.414 76.738 17.356 1.00 84.81 95 LEU A C 1
ATOM 758 O O . LEU A 1 95 ? -33.882 77.875 17.419 1.00 84.81 95 LEU A O 1
ATOM 762 N N . LEU A 1 96 ? -32.176 76.493 16.911 1.00 83.50 96 LEU A N 1
ATOM 763 C CA . LEU A 1 96 ? -31.232 77.528 16.464 1.00 83.50 96 LEU A CA 1
ATOM 764 C C . LEU A 1 96 ? -31.678 78.247 15.186 1.00 83.50 96 LEU A C 1
ATOM 766 O O . LEU A 1 96 ? -31.373 79.425 15.017 1.00 83.50 96 LEU A O 1
ATOM 770 N N . ALA A 1 97 ? -32.420 77.569 14.310 1.00 82.31 97 ALA A N 1
ATOM 771 C CA . ALA A 1 97 ? -32.958 78.153 13.085 1.00 82.31 97 ALA A CA 1
ATOM 772 C C . ALA A 1 97 ? -34.146 79.105 13.333 1.00 82.31 97 ALA A C 1
ATOM 774 O O . ALA A 1 97 ? -34.570 79.810 12.415 1.00 82.31 97 ALA A O 1
ATOM 775 N N . THR A 1 98 ? -34.703 79.154 14.552 1.00 79.75 98 THR A N 1
ATOM 776 C CA . THR A 1 98 ? -35.827 80.051 14.851 1.00 79.75 98 THR A CA 1
ATOM 777 C C . THR A 1 98 ? -35.366 81.505 15.063 1.00 79.75 98 THR A C 1
ATOM 779 O O . THR A 1 98 ? -34.445 81.752 15.842 1.00 79.75 98 THR A O 1
ATOM 782 N N . PRO A 1 99 ? -36.049 82.516 14.483 1.00 69.25 99 PRO A N 1
ATOM 783 C CA . PRO A 1 99 ? -35.662 83.930 14.616 1.00 69.25 99 PRO A CA 1
ATOM 784 C C . PRO A 1 99 ? -35.680 84.459 16.058 1.00 69.25 99 PRO A C 1
ATOM 786 O O . PRO A 1 99 ? -35.040 85.459 16.363 1.00 69.25 99 PRO A O 1
ATOM 789 N N . LYS A 1 100 ? -36.425 83.796 16.955 1.00 63.69 100 LYS A N 1
ATOM 790 C CA . LYS A 1 100 ? -36.520 84.145 18.381 1.00 63.69 100 LYS A CA 1
ATOM 791 C C . LYS A 1 100 ? -35.366 83.587 19.220 1.00 63.69 100 LYS A C 1
ATOM 793 O O . LYS A 1 100 ? -35.177 84.051 20.346 1.00 63.69 100 LYS A O 1
ATOM 798 N N . ALA A 1 101 ? -34.580 82.643 18.697 1.00 59.38 101 ALA A N 1
ATOM 799 C CA . ALA A 1 101 ? -33.457 82.057 19.425 1.00 59.38 101 ALA A CA 1
ATOM 800 C C . ALA A 1 101 ? -32.367 83.092 19.741 1.00 59.38 101 ALA A C 1
ATOM 802 O O . ALA A 1 101 ? -31.819 83.069 20.836 1.00 59.38 101 ALA A O 1
ATOM 803 N N . SER A 1 102 ? -32.117 84.056 18.850 1.00 60.84 102 SER A N 1
ATOM 804 C CA . SER A 1 102 ? -31.135 85.131 19.066 1.00 60.84 102 SER A CA 1
ATOM 805 C C . SER A 1 102 ? -31.572 86.177 20.103 1.00 60.84 102 SER A C 1
ATOM 807 O O . SER A 1 102 ? -30.726 86.866 20.664 1.00 60.84 102 SER A O 1
ATOM 809 N N . SER A 1 103 ? -32.874 86.278 20.400 1.00 64.50 103 SER A N 1
ATOM 810 C CA . SER A 1 103 ? -33.428 87.224 21.388 1.00 64.50 103 SER A CA 1
ATOM 811 C C . SER A 1 103 ? -33.559 86.662 22.810 1.00 64.50 103 SER A C 1
ATOM 813 O O . SER A 1 103 ? -33.640 87.427 23.767 1.00 64.50 103 SER A O 1
ATOM 815 N N . ALA A 1 104 ? -33.563 85.335 22.969 1.00 73.50 104 ALA A N 1
ATOM 816 C CA . ALA A 1 104 ? -33.680 84.654 24.256 1.00 73.50 104 ALA A CA 1
ATOM 817 C C . ALA A 1 104 ? -32.437 83.784 24.484 1.00 73.50 104 ALA A C 1
ATOM 819 O O . ALA A 1 104 ? -32.349 82.667 23.976 1.00 73.50 104 ALA A O 1
ATOM 820 N N . GLY A 1 105 ? -31.473 84.288 25.263 1.00 72.00 105 GLY A N 1
ATOM 821 C CA . GLY A 1 105 ? -30.156 83.652 25.430 1.00 72.00 105 GLY A CA 1
ATOM 822 C C . GLY A 1 105 ? -30.196 82.191 25.899 1.00 72.00 105 GLY A C 1
ATOM 823 O O . GLY A 1 105 ? -29.326 81.402 25.535 1.00 72.00 105 GLY A O 1
ATOM 824 N N . TRP A 1 106 ? -31.237 81.791 26.638 1.00 77.25 106 TRP A N 1
ATOM 825 C CA . TRP A 1 106 ? -31.413 80.403 27.071 1.00 77.25 106 TRP A CA 1
ATOM 826 C C . TRP A 1 106 ? -31.814 79.461 25.921 1.00 77.25 106 TRP A C 1
ATOM 828 O O . TRP A 1 106 ? -31.331 78.332 25.881 1.00 77.25 106 TRP A O 1
ATOM 838 N N . CYS A 1 107 ? -32.626 79.916 24.956 1.00 79.25 107 CYS A N 1
ATOM 839 C CA . CYS A 1 107 ? -32.992 79.127 23.774 1.00 79.25 107 CYS A CA 1
ATOM 840 C C . CYS A 1 107 ? -31.768 78.877 22.897 1.00 79.25 107 CYS A C 1
ATOM 842 O O . CYS A 1 107 ? -31.535 77.754 22.462 1.00 79.25 107 CYS A O 1
ATOM 844 N N . PHE A 1 108 ? -30.954 79.910 22.671 1.00 80.62 108 PHE A N 1
ATOM 845 C CA . PHE A 1 108 ? -29.716 79.767 21.912 1.00 80.62 108 PHE A CA 1
ATOM 846 C C . PHE A 1 108 ? -28.751 78.776 22.579 1.00 80.62 108 PHE A C 1
ATOM 848 O O . PHE A 1 108 ? -28.240 77.867 21.925 1.00 80.62 108 PHE A O 1
ATOM 855 N N . GLY A 1 109 ? -28.556 78.898 23.898 1.00 82.69 109 GLY A N 1
ATOM 856 C CA . GLY A 1 109 ? -27.711 77.981 24.666 1.00 82.69 109 GLY A CA 1
ATOM 857 C C . GLY A 1 109 ? -28.205 76.532 24.630 1.00 82.69 109 GLY A C 1
ATOM 858 O O . GLY A 1 109 ? -27.411 75.616 24.415 1.00 82.69 109 GLY A O 1
ATOM 859 N N . LEU A 1 110 ? -29.517 76.317 24.772 1.00 84.81 110 LEU A N 1
ATOM 860 C CA . LEU A 1 110 ? -30.120 74.984 24.716 1.00 84.81 110 LEU A CA 1
ATOM 861 C C . LEU A 1 110 ? -30.010 74.363 23.316 1.00 84.81 110 LEU A C 1
ATOM 863 O O . LEU A 1 110 ? -29.652 73.193 23.188 1.00 84.81 110 LEU A O 1
ATOM 867 N N . GLY A 1 111 ? -30.252 75.154 22.268 1.00 85.00 111 GLY A N 1
ATOM 868 C CA . GLY A 1 111 ? -30.116 74.715 20.880 1.00 85.00 111 GLY A CA 1
ATOM 869 C C . GLY A 1 111 ? -28.685 74.292 20.547 1.00 85.00 111 GLY A C 1
ATOM 870 O O . GLY A 1 111 ? -28.476 73.214 19.989 1.00 85.00 111 GLY A O 1
ATOM 871 N N . MET A 1 112 ? -27.694 75.082 20.979 1.00 85.31 112 MET A N 1
ATOM 872 C CA . MET A 1 112 ? -26.272 74.745 20.850 1.00 85.31 112 MET A CA 1
ATOM 873 C C . MET A 1 112 ? -25.915 73.459 21.604 1.00 85.31 112 MET A C 1
ATOM 875 O O . MET A 1 112 ? -25.227 72.601 21.052 1.00 85.31 112 MET A O 1
ATOM 879 N N . ALA A 1 113 ? -26.405 73.289 22.836 1.00 86.06 113 ALA A N 1
ATOM 880 C CA . ALA A 1 113 ? -26.136 72.097 23.640 1.00 86.06 113 ALA A CA 1
ATOM 881 C C . ALA A 1 113 ? -26.708 70.819 23.003 1.00 86.06 113 ALA A C 1
ATOM 883 O O . ALA A 1 113 ? -26.026 69.796 22.951 1.00 86.06 113 ALA A O 1
ATOM 884 N N . MET A 1 114 ? -27.935 70.876 22.477 1.00 88.38 114 MET A N 1
ATOM 885 C CA . MET A 1 114 ? -28.570 69.735 21.810 1.00 88.38 114 MET A CA 1
ATOM 886 C C . MET A 1 114 ? -27.897 69.413 20.470 1.00 88.38 114 MET A C 1
ATOM 888 O O . MET A 1 114 ? -27.617 68.244 20.199 1.00 88.38 114 MET A O 1
ATOM 892 N N . ALA A 1 115 ? -27.566 70.431 19.667 1.00 87.69 115 ALA A N 1
ATOM 893 C CA . ALA A 1 115 ? -26.887 70.257 18.382 1.00 87.69 115 ALA A CA 1
ATOM 894 C C . ALA A 1 115 ? -25.463 69.689 18.541 1.00 87.69 115 ALA A C 1
ATOM 896 O O . ALA A 1 115 ? -25.050 68.832 17.762 1.00 87.69 115 ALA A O 1
ATOM 897 N N . ALA A 1 116 ? -24.730 70.114 19.575 1.00 88.88 116 ALA A N 1
ATOM 898 C CA . ALA A 1 116 ? -23.376 69.637 19.867 1.00 88.88 116 ALA A CA 1
ATOM 899 C C . ALA A 1 116 ? -23.336 68.334 20.690 1.00 88.88 116 ALA A C 1
ATOM 901 O O . ALA A 1 116 ? -22.253 67.793 20.935 1.00 88.88 116 ALA A O 1
ATOM 902 N N . SER A 1 117 ? -24.489 67.805 21.113 1.00 88.00 117 SER A N 1
ATOM 903 C CA . SER A 1 117 ? -24.558 66.636 21.997 1.00 88.00 117 SER A CA 1
ATOM 904 C C . SER A 1 117 ? -2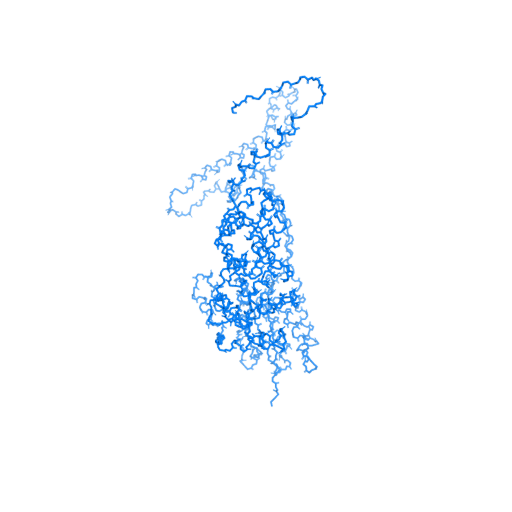3.875 65.367 21.451 1.00 88.00 117 SER A C 1
ATOM 906 O O . SER A 1 117 ? -23.212 64.696 22.247 1.00 88.00 117 SER A O 1
ATOM 908 N N . PRO A 1 118 ? -23.892 65.038 20.137 1.00 86.69 118 PRO A N 1
ATOM 909 C CA . PRO A 1 118 ? -23.163 63.870 19.633 1.00 86.69 118 PRO A CA 1
ATOM 910 C C . PRO A 1 118 ? -21.646 64.021 19.770 1.00 86.69 118 PRO A C 1
ATOM 912 O O . PRO A 1 118 ? -20.961 63.095 20.208 1.00 86.69 118 PRO A O 1
ATOM 915 N N . ALA A 1 119 ? -21.123 65.213 19.467 1.00 85.88 119 ALA A N 1
ATOM 916 C CA . ALA A 1 119 ? -19.703 65.520 19.612 1.00 85.88 119 ALA A CA 1
ATOM 917 C C . ALA A 1 119 ? -19.275 65.502 21.088 1.00 85.88 119 ALA A C 1
ATOM 919 O O . ALA A 1 119 ? -18.203 64.988 21.410 1.00 85.88 119 ALA A O 1
ATOM 920 N N . ALA A 1 120 ? -20.132 65.987 21.992 1.00 86.75 120 ALA A N 1
ATOM 921 C CA . ALA A 1 120 ? -19.888 65.942 23.430 1.00 86.75 120 ALA A CA 1
ATOM 922 C C . ALA A 1 120 ? -19.815 64.500 23.966 1.00 86.75 120 ALA A C 1
ATOM 924 O O . ALA A 1 120 ? -18.924 64.196 24.757 1.00 86.75 120 ALA A O 1
ATOM 925 N N . VAL A 1 121 ? -20.692 63.597 23.505 1.00 85.69 121 VAL A N 1
ATOM 926 C CA . VAL A 1 121 ? -20.661 62.172 23.895 1.00 85.69 121 VAL A CA 1
ATOM 927 C C . VAL A 1 121 ? -19.377 61.492 23.408 1.00 85.69 121 VAL A C 1
ATOM 929 O O . VAL A 1 121 ? -18.739 60.781 24.183 1.00 85.69 121 VAL A O 1
ATOM 932 N N . ILE A 1 122 ? -18.950 61.752 22.167 1.00 83.06 122 ILE A N 1
ATOM 933 C CA . ILE A 1 122 ? -17.690 61.214 21.624 1.00 83.06 122 ILE A CA 1
ATOM 934 C C . ILE A 1 122 ? -16.482 61.759 22.398 1.00 83.06 122 ILE A C 1
ATOM 936 O O . ILE A 1 122 ? -15.589 60.995 22.765 1.00 83.06 122 ILE A O 1
ATOM 940 N N . ALA A 1 123 ? -16.451 63.064 22.679 1.00 84.12 123 ALA A N 1
ATOM 941 C CA . ALA A 1 123 ? -15.362 63.691 23.425 1.00 84.12 123 ALA A CA 1
ATOM 942 C C . ALA A 1 123 ? -15.284 63.171 24.868 1.00 84.12 123 ALA A C 1
ATOM 944 O O . ALA A 1 123 ? -14.193 62.870 25.356 1.00 84.12 123 ALA A O 1
ATOM 945 N N . LEU A 1 124 ? -16.434 63.004 25.533 1.00 85.69 124 LEU A N 1
ATOM 946 C CA . LEU A 1 124 ? -16.518 62.426 26.872 1.00 85.69 124 LEU A CA 1
ATOM 947 C C . LEU A 1 124 ? -16.012 60.982 26.875 1.00 85.69 124 LEU A C 1
ATOM 949 O O . LEU A 1 124 ? -15.183 60.627 27.712 1.00 85.69 124 LEU A O 1
ATOM 953 N N . PHE A 1 125 ? -16.449 60.171 25.910 1.00 82.81 125 PHE A N 1
ATOM 954 C CA . PHE A 1 125 ? -15.964 58.803 25.748 1.00 82.81 125 PHE A CA 1
ATOM 955 C C . PHE A 1 125 ? -14.446 58.767 25.531 1.00 82.81 125 PHE A C 1
ATOM 957 O O . PHE A 1 125 ? -13.742 58.034 26.224 1.00 82.81 125 PHE A O 1
ATOM 964 N N . GLY A 1 126 ? -13.922 59.613 24.638 1.00 79.75 126 GLY A N 1
ATOM 965 C CA . GLY A 1 126 ? -12.488 59.737 24.377 1.00 79.75 126 GLY A CA 1
ATOM 966 C C . GLY A 1 126 ? -11.687 60.155 25.614 1.00 79.75 126 GLY A C 1
ATOM 967 O O . GLY A 1 126 ? -10.634 59.581 25.883 1.00 79.75 126 GLY A O 1
ATOM 968 N N . ALA A 1 127 ? -12.195 61.094 26.416 1.00 82.56 127 ALA A N 1
ATOM 969 C CA . ALA A 1 127 ? -11.553 61.525 27.657 1.00 82.56 127 ALA A CA 1
ATOM 970 C C . ALA A 1 127 ? -11.540 60.414 28.722 1.00 82.56 127 ALA A C 1
ATOM 972 O O . ALA A 1 127 ? -10.507 60.163 29.352 1.00 82.56 127 ALA A O 1
ATOM 973 N N . VAL A 1 128 ? -12.656 59.700 28.901 1.00 81.62 128 VAL A N 1
ATOM 974 C CA . VAL A 1 128 ? -12.737 58.542 29.810 1.00 81.62 128 VAL A CA 1
ATOM 975 C C . VAL A 1 128 ? -11.802 57.423 29.336 1.00 81.62 128 VAL A C 1
ATOM 977 O O . VAL A 1 128 ? -11.088 56.822 30.138 1.00 81.62 128 VAL A O 1
ATOM 980 N N . TRP A 1 129 ? -11.725 57.183 28.029 1.00 77.94 129 TRP A N 1
ATOM 981 C CA . TRP A 1 129 ? -10.831 56.184 27.451 1.00 77.94 129 TRP A CA 1
ATOM 982 C C . TRP A 1 129 ? -9.350 56.556 27.619 1.00 77.94 129 TRP A C 1
ATOM 984 O O . TRP A 1 129 ? -8.552 55.732 28.069 1.00 77.94 129 TRP A O 1
ATOM 994 N N . LEU A 1 130 ? -8.970 57.807 27.338 1.00 78.69 130 LEU A N 1
ATOM 995 C CA . LEU A 1 130 ? -7.598 58.299 27.504 1.00 78.69 130 LEU A CA 1
ATOM 996 C C . LEU A 1 130 ? -7.156 58.279 28.968 1.00 78.69 130 LEU A C 1
ATOM 998 O O . LEU A 1 130 ? -6.027 57.888 29.259 1.00 78.69 130 LEU A O 1
ATOM 1002 N N . THR A 1 131 ? -8.036 58.654 29.900 1.00 75.88 131 THR A N 1
ATOM 1003 C CA . THR A 1 131 ? -7.739 58.585 31.340 1.00 75.88 131 THR A CA 1
ATOM 1004 C C . THR A 1 131 ? -7.588 57.141 31.811 1.00 75.88 131 THR A C 1
ATOM 1006 O O . THR A 1 131 ? -6.627 56.836 32.523 1.00 75.88 131 THR A O 1
ATOM 1009 N N . ALA A 1 132 ? -8.443 56.226 31.342 1.00 71.75 132 ALA A N 1
ATOM 1010 C CA . ALA A 1 132 ? -8.286 54.794 31.581 1.00 71.75 132 ALA A CA 1
ATOM 1011 C C . ALA A 1 132 ? -6.951 54.269 31.025 1.00 71.75 132 ALA A C 1
ATOM 1013 O O . ALA A 1 132 ? -6.239 53.531 31.709 1.00 71.75 132 ALA A O 1
ATOM 1014 N N . HIS A 1 133 ? -6.580 54.667 29.805 1.00 71.44 133 HIS A N 1
ATOM 1015 C CA . HIS A 1 133 ? -5.356 54.222 29.140 1.00 71.44 133 HIS A CA 1
ATOM 1016 C C . HIS A 1 133 ? -4.089 54.781 29.810 1.00 71.44 133 HIS A C 1
ATOM 1018 O O . HIS A 1 133 ? -3.141 54.037 30.071 1.00 71.44 133 HIS A O 1
ATOM 1024 N N . ALA A 1 134 ? -4.078 56.069 30.159 1.00 75.81 134 ALA A N 1
ATOM 1025 C CA . ALA A 1 134 ? -2.971 56.718 30.859 1.00 75.81 134 ALA A CA 1
ATOM 1026 C C . ALA A 1 134 ? -2.769 56.145 32.271 1.00 75.81 134 ALA A C 1
ATOM 1028 O O . ALA A 1 134 ? -1.632 55.907 32.687 1.00 75.81 134 ALA A O 1
ATOM 1029 N N . TRP A 1 135 ? -3.858 55.861 32.995 1.00 70.81 135 TRP A N 1
ATOM 1030 C CA . TRP A 1 135 ? -3.797 55.193 34.296 1.00 70.81 135 TRP A CA 1
ATOM 1031 C C . TRP A 1 135 ? -3.205 53.782 34.188 1.00 70.81 135 TRP A C 1
ATOM 1033 O O . TRP A 1 135 ? -2.374 53.400 35.012 1.00 70.81 135 TRP A O 1
ATOM 1043 N N . ARG A 1 136 ? -3.562 53.029 33.139 1.00 65.00 136 ARG A N 1
ATOM 1044 C CA . ARG A 1 136 ? -3.014 51.687 32.883 1.00 65.00 136 ARG A CA 1
ATOM 1045 C C . ARG A 1 136 ? -1.518 51.719 32.576 1.00 65.00 136 ARG A C 1
ATOM 1047 O O . ARG A 1 136 ? -0.784 50.927 33.157 1.00 65.00 136 ARG A O 1
ATOM 1054 N N . ARG A 1 137 ? -1.044 52.654 31.742 1.00 64.00 137 ARG A N 1
ATOM 1055 C CA . ARG A 1 137 ? 0.399 52.790 31.447 1.00 64.00 137 ARG A CA 1
ATOM 1056 C C . ARG A 1 137 ? 1.229 53.111 32.690 1.00 64.00 137 ARG A C 1
ATOM 1058 O O . ARG A 1 137 ? 2.349 52.633 32.799 1.00 64.00 137 ARG A O 1
ATOM 1065 N N . ARG A 1 138 ? 0.673 53.858 33.650 1.00 62.31 138 ARG A N 1
ATOM 1066 C CA . ARG A 1 138 ? 1.343 54.168 34.927 1.00 62.31 138 ARG A CA 1
ATOM 1067 C C . ARG A 1 138 ? 1.415 52.988 35.905 1.00 62.31 138 ARG A C 1
ATOM 1069 O O . ARG A 1 138 ? 2.176 53.066 36.860 1.00 62.31 138 ARG A O 1
ATOM 1076 N N . LYS A 1 139 ? 0.632 51.923 35.693 1.00 57.53 139 LYS A N 1
ATOM 1077 C CA . LYS A 1 139 ? 0.635 50.692 36.506 1.00 57.53 139 LYS A CA 1
ATOM 1078 C C . LYS A 1 139 ? 1.228 49.477 35.778 1.00 57.53 139 LYS A C 1
ATOM 1080 O O . LYS A 1 139 ? 1.136 48.367 36.295 1.00 57.53 139 LYS A O 1
ATOM 1085 N N . ALA A 1 140 ? 1.824 49.666 34.599 1.00 51.66 140 ALA A N 1
ATOM 1086 C CA . ALA A 1 140 ? 2.617 48.619 33.967 1.00 51.66 140 ALA A CA 1
ATOM 1087 C C . ALA A 1 140 ? 3.874 48.377 34.830 1.00 51.66 140 ALA A C 1
ATOM 1089 O O . ALA A 1 140 ? 4.577 49.345 35.119 1.00 51.66 140 ALA A O 1
ATOM 1090 N N . PRO A 1 141 ? 4.134 47.144 35.300 1.00 52.09 141 PRO A N 1
ATOM 1091 C CA . PRO A 1 141 ? 5.250 46.870 36.198 1.00 52.09 141 PRO A CA 1
ATOM 1092 C C . PRO A 1 141 ? 6.583 47.147 35.495 1.00 52.09 141 PRO A C 1
ATOM 1094 O O . PRO A 1 141 ? 6.909 46.536 34.477 1.00 52.09 141 PRO A O 1
ATOM 1097 N N . SER A 1 142 ? 7.348 48.087 36.042 1.00 48.12 142 SER A N 1
ATOM 1098 C CA . SER A 1 142 ? 8.736 48.326 35.664 1.00 48.12 142 SER A CA 1
ATOM 1099 C C . SER A 1 142 ? 9.604 47.310 36.412 1.00 48.12 142 SER A C 1
ATOM 1101 O O . SER A 1 142 ? 9.831 47.491 37.600 1.00 48.12 142 SER A O 1
ATOM 1103 N N . ALA A 1 143 ? 10.093 46.288 35.703 1.00 43.56 143 ALA A N 1
ATOM 1104 C CA . ALA A 1 143 ? 11.008 45.213 36.133 1.00 43.56 143 ALA A CA 1
ATOM 1105 C C . ALA A 1 143 ? 10.361 43.858 36.530 1.00 43.56 143 ALA A C 1
ATOM 1107 O O . ALA A 1 143 ? 9.306 43.816 37.165 1.00 43.56 143 ALA A O 1
ATOM 1108 N N . PRO A 1 144 ? 10.985 42.722 36.142 1.00 45.00 144 PRO A N 1
ATOM 1109 C CA . PRO A 1 144 ? 10.487 41.387 36.448 1.00 45.00 144 PRO A CA 1
ATOM 1110 C C . PRO A 1 144 ? 10.920 40.989 37.865 1.00 45.00 144 PRO A C 1
ATOM 1112 O O . PRO A 1 144 ? 12.084 40.681 38.101 1.00 45.00 144 PRO A O 1
ATOM 1115 N N . GLY A 1 145 ? 9.986 41.011 38.815 1.00 53.59 145 GLY A N 1
ATOM 1116 C CA . GLY A 1 145 ? 10.258 40.594 40.194 1.00 53.59 145 GLY A CA 1
ATOM 1117 C C . GLY A 1 145 ? 9.160 40.904 41.211 1.00 53.59 145 GLY A C 1
ATOM 1118 O O . GLY A 1 145 ? 9.114 40.250 42.248 1.00 53.59 145 GLY A O 1
ATOM 1119 N N . ASP A 1 146 ? 8.240 41.826 40.915 1.00 43.31 146 ASP A N 1
ATOM 1120 C CA . ASP A 1 146 ? 7.204 42.219 41.875 1.00 43.31 146 ASP A CA 1
ATOM 1121 C C . ASP A 1 146 ? 5.921 41.378 41.773 1.00 43.31 146 ASP A C 1
ATOM 1123 O O . ASP A 1 146 ? 5.384 41.104 40.695 1.00 43.31 146 ASP A O 1
ATOM 1127 N N . THR A 1 147 ? 5.410 40.975 42.937 1.00 45.50 147 THR A N 1
ATOM 1128 C CA . THR A 1 147 ? 4.196 40.173 43.120 1.00 45.50 147 THR A CA 1
ATOM 1129 C C . THR A 1 147 ? 2.924 40.935 42.696 1.00 45.50 147 THR A C 1
ATOM 1131 O O . THR A 1 147 ? 2.734 42.100 43.055 1.00 45.50 147 THR A O 1
ATOM 1134 N N . PRO A 1 148 ? 1.983 40.307 41.962 1.00 46.41 148 PRO A N 1
ATOM 1135 C CA . PRO A 1 148 ? 0.770 40.978 41.499 1.00 46.41 148 PRO A CA 1
ATOM 1136 C C . PRO A 1 148 ? -0.314 40.924 42.587 1.00 46.41 148 PRO A C 1
ATOM 1138 O O . PRO A 1 148 ? -1.068 39.959 42.654 1.00 46.41 148 PRO A O 1
ATOM 1141 N N . GLY A 1 149 ? -0.396 41.934 43.462 1.00 53.28 149 GLY A N 1
ATOM 1142 C CA . GLY A 1 149 ? -1.258 41.823 44.654 1.00 53.28 149 GLY A CA 1
ATOM 1143 C C . GLY A 1 149 ? -1.966 43.071 45.185 1.00 53.28 149 GLY A C 1
ATOM 1144 O O . GLY A 1 149 ? -2.563 42.986 46.250 1.00 53.28 149 GLY A O 1
ATOM 1145 N N . ALA A 1 150 ? -1.951 44.218 44.499 1.00 52.53 150 ALA A N 1
ATOM 1146 C CA . ALA A 1 150 ? -2.702 45.394 44.959 1.00 52.53 150 ALA A CA 1
ATOM 1147 C C . ALA A 1 150 ? -3.999 45.583 44.153 1.00 52.53 150 ALA A C 1
ATOM 1149 O O . ALA A 1 150 ? -3.973 46.114 43.035 1.00 52.53 150 ALA A O 1
ATOM 1150 N N . GLU A 1 151 ? -5.142 45.179 44.724 1.00 53.50 151 GLU A N 1
ATOM 1151 C CA . GLU A 1 151 ? -6.455 45.524 44.169 1.00 53.50 151 GLU A CA 1
ATOM 1152 C C . GLU A 1 151 ? -6.587 47.056 44.028 1.00 53.50 151 GLU A C 1
ATOM 1154 O O . GLU A 1 151 ? -6.206 47.812 44.928 1.00 53.50 151 GLU A O 1
ATOM 1159 N N . PRO A 1 152 ? -7.080 47.571 42.887 1.00 54.53 152 PRO A N 1
ATOM 1160 C CA . PRO A 1 152 ? -7.248 49.005 42.711 1.00 54.53 152 PRO A CA 1
ATOM 1161 C C . PRO A 1 152 ? -8.298 49.553 43.686 1.00 54.53 152 PRO A C 1
ATOM 1163 O O . PRO A 1 152 ? -9.362 48.967 43.857 1.00 54.53 152 PRO A O 1
ATOM 1166 N N . ALA A 1 153 ? -8.011 50.718 44.280 1.00 57.00 153 ALA A N 1
ATOM 1167 C CA . ALA A 1 153 ? -8.938 51.433 45.156 1.00 57.00 153 ALA A CA 1
ATOM 1168 C C . ALA A 1 153 ? -10.358 51.530 44.542 1.00 57.00 153 ALA A C 1
ATOM 1170 O O . ALA A 1 153 ? -10.474 51.802 43.339 1.00 57.00 153 ALA A O 1
ATOM 1171 N N . PRO A 1 154 ? -11.430 51.384 45.348 1.00 58.16 154 PRO A N 1
ATOM 1172 C CA . PRO A 1 154 ? -12.806 51.170 44.877 1.00 58.16 154 PRO A CA 1
ATOM 1173 C C . PRO A 1 154 ? -13.313 52.227 43.885 1.00 58.16 154 PRO A C 1
ATOM 1175 O O . PRO A 1 154 ? -14.064 51.903 42.969 1.00 58.16 154 PRO A O 1
ATOM 1178 N N . ARG A 1 155 ? -12.826 53.472 43.980 1.00 60.44 155 ARG A N 1
ATOM 1179 C CA . ARG A 1 155 ? -13.189 54.579 43.075 1.00 60.44 155 ARG A CA 1
ATOM 1180 C C . ARG A 1 155 ? -12.856 54.356 41.590 1.00 60.44 155 ARG A C 1
ATOM 1182 O O . ARG A 1 155 ? -13.436 55.026 40.745 1.00 60.44 155 ARG A O 1
ATOM 1189 N N . TRP A 1 156 ? -11.940 53.442 41.262 1.00 58.62 156 TRP A N 1
ATOM 1190 C CA . TRP A 1 156 ? -11.494 53.186 39.881 1.00 58.62 156 TRP A CA 1
ATOM 1191 C C . TRP A 1 156 ? -11.896 51.801 39.358 1.00 58.62 156 TRP A C 1
ATOM 1193 O O . TRP A 1 156 ? -11.492 51.415 38.261 1.00 58.62 156 TRP A O 1
ATOM 1203 N N . ARG A 1 157 ? -12.687 51.046 40.133 1.00 60.59 157 ARG A N 1
ATOM 1204 C CA . ARG A 1 157 ? -13.126 49.687 39.782 1.00 60.59 157 ARG A CA 1
ATOM 1205 C C . ARG A 1 157 ? -14.010 49.685 38.526 1.00 60.59 157 ARG A C 1
ATOM 1207 O O . ARG A 1 157 ? -13.764 48.906 37.609 1.00 60.59 157 ARG A O 1
ATOM 1214 N N . TRP A 1 158 ? -14.915 50.660 38.423 1.00 62.47 158 TRP A N 1
ATOM 1215 C CA . TRP A 1 158 ? -15.833 50.822 37.290 1.00 62.47 158 TRP A CA 1
ATOM 1216 C C . TRP A 1 158 ? -15.121 51.045 35.940 1.00 62.47 158 TRP A C 1
ATOM 1218 O O . TRP A 1 158 ? -15.560 50.531 34.917 1.00 62.47 158 TRP A O 1
ATOM 1228 N N . LEU A 1 159 ? -13.972 51.735 35.910 1.00 58.84 159 LEU A N 1
ATOM 1229 C CA . LEU A 1 159 ? -13.180 51.946 34.682 1.00 58.84 159 LEU A CA 1
ATOM 1230 C C . LEU A 1 159 ? -12.564 50.657 34.121 1.00 58.84 159 LEU A C 1
ATOM 1232 O O . LEU A 1 159 ? -12.282 50.573 32.923 1.00 58.84 159 LEU A O 1
ATOM 1236 N N . ARG A 1 160 ? -12.320 49.657 34.975 1.00 57.31 160 ARG A N 1
ATOM 1237 C CA . ARG A 1 160 ? -11.851 48.333 34.545 1.00 57.31 160 ARG A CA 1
ATOM 1238 C C . ARG A 1 160 ? -13.003 47.501 33.984 1.00 57.31 160 ARG A C 1
ATOM 1240 O O . ARG A 1 160 ? -12.802 46.819 32.987 1.00 57.31 160 ARG A O 1
ATOM 1247 N N . GLU A 1 161 ? -14.179 47.597 34.597 1.00 59.06 161 GLU A N 1
ATOM 1248 C CA . GLU A 1 161 ? -15.403 46.909 34.160 1.00 59.06 161 GLU A CA 1
ATOM 1249 C C . GLU A 1 161 ? -15.960 47.487 32.850 1.00 59.06 161 GLU A C 1
ATOM 1251 O O . GLU A 1 161 ? -16.444 46.741 32.009 1.00 59.06 161 GLU A O 1
ATOM 1256 N N . THR A 1 162 ? -15.825 48.800 32.635 1.00 58.16 162 THR A N 1
ATOM 1257 C CA . THR A 1 162 ? -16.366 49.483 31.441 1.00 58.16 162 THR A CA 1
ATOM 1258 C C . THR A 1 162 ? -15.521 49.235 30.182 1.00 58.16 162 THR A C 1
ATOM 1260 O O . THR A 1 162 ? -16.031 49.316 29.071 1.00 58.16 162 THR A O 1
ATOM 1263 N N . PHE A 1 163 ? -14.229 48.925 30.338 1.00 61.44 163 PHE A N 1
ATOM 1264 C CA . PHE A 1 163 ? -13.294 48.709 29.225 1.00 61.44 163 PHE A CA 1
ATOM 1265 C C . PHE A 1 163 ? -12.450 47.441 29.449 1.00 61.44 163 PHE A C 1
ATOM 1267 O O . PHE A 1 163 ? -11.252 47.557 29.763 1.00 61.44 163 PHE A O 1
ATOM 1274 N N . PRO A 1 164 ? -13.049 46.240 29.337 1.00 55.69 164 PRO A N 1
ATOM 1275 C CA . PRO A 1 164 ? -12.331 44.977 29.473 1.00 55.69 164 PRO A CA 1
ATOM 1276 C C . PRO A 1 164 ? -11.263 44.831 28.378 1.00 55.69 164 PRO A C 1
ATOM 1278 O O . PRO A 1 164 ? -11.411 45.326 27.264 1.00 55.69 164 PRO A O 1
ATOM 1281 N N . VAL A 1 165 ? -10.138 44.197 28.715 1.00 50.28 165 VAL A N 1
ATOM 1282 C CA . VAL A 1 165 ? -9.044 43.943 27.766 1.00 50.28 165 VAL A CA 1
ATOM 1283 C C . VAL A 1 165 ? -9.353 42.649 27.018 1.00 50.28 165 VAL A C 1
ATOM 1285 O O . VAL A 1 165 ? -9.122 41.579 27.575 1.00 50.28 165 VAL A O 1
ATOM 1288 N N . ASN A 1 166 ? -9.822 42.736 25.772 1.00 50.12 166 ASN A N 1
ATOM 1289 C CA . ASN A 1 166 ? -9.663 41.634 24.821 1.00 50.12 166 ASN A CA 1
ATOM 1290 C C . ASN A 1 166 ? -8.263 41.740 24.215 1.00 50.12 166 ASN A C 1
ATOM 1292 O O . ASN A 1 166 ? -7.836 42.809 23.781 1.00 50.12 166 ASN A O 1
ATOM 1296 N N . ARG A 1 167 ? -7.499 40.647 24.285 1.00 43.50 167 ARG A N 1
ATOM 1297 C CA . ARG A 1 167 ? -6.083 40.614 23.889 1.00 43.50 167 ARG A CA 1
ATOM 1298 C C . ARG A 1 167 ? -5.872 40.416 22.385 1.00 43.50 167 ARG A C 1
ATOM 1300 O O . ARG A 1 167 ? -4.721 40.447 21.967 1.00 43.50 167 ARG A O 1
ATOM 1307 N N . GLU A 1 168 ? -6.934 40.248 21.599 1.00 41.44 168 GLU A N 1
ATOM 1308 C CA . GLU A 1 168 ? -6.822 39.800 20.203 1.00 41.44 168 GLU A CA 1
ATOM 1309 C C . GLU A 1 168 ? -7.450 40.709 19.138 1.00 41.44 168 GLU A C 1
ATOM 1311 O O . GLU A 1 168 ? -7.178 40.493 17.962 1.00 41.44 168 GLU A O 1
ATOM 1316 N N . ASP A 1 169 ? -8.146 41.794 19.489 1.00 41.84 169 ASP A N 1
ATOM 1317 C CA . ASP A 1 169 ? -8.855 42.589 18.478 1.00 41.84 169 ASP A CA 1
ATOM 1318 C C . ASP A 1 169 ? -8.190 43.946 18.207 1.00 41.84 169 ASP A C 1
ATOM 1320 O O . ASP A 1 169 ? -8.144 44.857 19.035 1.00 41.84 169 ASP A O 1
ATOM 1324 N N . SER A 1 170 ? -7.659 44.087 16.991 1.00 42.91 170 SER A N 1
ATOM 1325 C CA . SER A 1 170 ? -7.041 45.299 16.435 1.00 42.91 170 SER A CA 1
ATOM 1326 C C . SER A 1 170 ? -8.056 46.368 16.006 1.00 42.91 170 SER A C 1
ATOM 1328 O O . SER A 1 170 ? -7.695 47.359 15.363 1.00 42.91 170 SER A O 1
ATOM 1330 N N . THR A 1 171 ? -9.329 46.229 16.378 1.00 48.19 171 THR A N 1
ATOM 1331 C CA . THR A 1 171 ? -10.341 47.249 16.108 1.00 48.19 171 THR A CA 1
ATOM 1332 C C . THR A 1 171 ? -10.192 48.377 17.124 1.00 48.19 171 THR A C 1
ATOM 1334 O O . THR A 1 171 ? -10.594 48.260 18.280 1.00 48.19 171 THR A O 1
ATOM 1337 N N . GLY A 1 172 ? -9.557 49.469 16.693 1.00 58.78 172 GLY A N 1
ATOM 1338 C CA . GLY A 1 172 ? -9.335 50.672 17.496 1.00 58.78 172 GLY A CA 1
ATOM 1339 C C . GLY A 1 172 ? -10.614 51.270 18.098 1.00 58.78 172 GLY A C 1
ATOM 1340 O O . GLY A 1 172 ? -11.712 50.790 17.855 1.00 58.78 172 GLY A O 1
ATOM 1341 N N . VAL A 1 173 ? -10.452 52.354 18.867 1.00 59.25 173 VAL A N 1
ATOM 1342 C CA . VAL A 1 173 ? -11.445 53.110 19.676 1.00 59.25 173 VAL A CA 1
ATOM 1343 C C . VAL A 1 173 ? -12.911 53.061 19.194 1.00 59.25 173 VAL A C 1
ATOM 1345 O O . VAL A 1 173 ? -13.822 52.995 20.017 1.00 59.25 173 VAL A O 1
ATOM 1348 N N . LEU A 1 174 ? -13.146 53.065 17.879 1.00 57.66 174 LEU A N 1
ATOM 1349 C CA . LEU A 1 174 ? -14.462 52.938 17.252 1.00 57.66 174 LEU A CA 1
ATOM 1350 C C . LEU A 1 174 ? -15.173 51.591 17.524 1.00 57.66 174 LEU A C 1
ATOM 1352 O O . LEU A 1 174 ? -16.378 51.580 17.760 1.00 57.66 174 LEU A O 1
ATOM 1356 N N . GLY A 1 175 ? -14.449 50.466 17.534 1.00 61.28 175 GLY A N 1
ATOM 1357 C CA . GLY A 1 175 ? -15.001 49.130 17.806 1.00 61.28 175 GLY A CA 1
ATOM 1358 C C . GLY A 1 175 ? -15.473 48.983 19.253 1.00 61.28 175 GLY A C 1
ATOM 1359 O O . GLY A 1 175 ? -16.565 48.482 19.510 1.00 61.28 175 GLY A O 1
ATOM 1360 N N . SER A 1 176 ? -14.721 49.551 20.203 1.00 62.38 176 SER A N 1
ATOM 1361 C CA . SER A 1 176 ? -15.150 49.635 21.607 1.00 62.38 176 SER A CA 1
ATOM 1362 C C . SER A 1 176 ? -16.356 50.563 21.814 1.00 62.38 176 SER A C 1
ATOM 1364 O O . SER A 1 176 ? -17.085 50.408 22.790 1.00 62.38 176 SER A O 1
ATOM 1366 N N . PHE A 1 177 ? -16.566 51.535 20.918 1.00 63.12 177 PHE A N 1
ATOM 1367 C CA . PHE A 1 177 ? -17.687 52.474 20.980 1.00 63.12 177 PHE A CA 1
ATOM 1368 C C . PHE A 1 177 ? -18.989 51.867 20.439 1.00 63.12 177 PHE A C 1
ATOM 1370 O O . PHE A 1 177 ? -20.017 51.933 21.110 1.00 63.12 177 PHE A O 1
ATOM 1377 N N . MET A 1 178 ? -18.955 51.238 19.261 1.00 61.28 178 MET A N 1
ATOM 1378 C CA . MET A 1 178 ? -20.152 50.676 18.614 1.00 61.28 178 MET A CA 1
ATOM 1379 C C . MET A 1 178 ? -20.503 49.246 19.049 1.00 61.28 178 MET A C 1
ATOM 1381 O 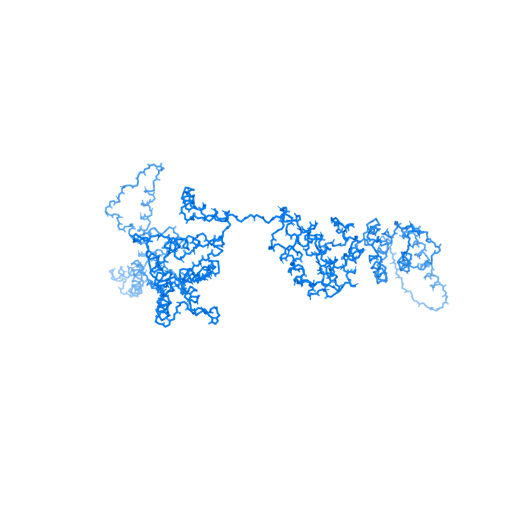O . MET A 1 178 ? -21.596 48.776 18.742 1.00 61.28 178 MET A O 1
ATOM 1385 N N . GLY A 1 179 ? -19.638 48.591 19.825 1.00 57.84 179 GLY A N 1
ATOM 1386 C CA . GLY A 1 179 ? -19.773 47.172 20.127 1.00 57.84 179 GLY A CA 1
ATOM 1387 C C . GLY A 1 179 ? -19.259 46.334 18.961 1.00 57.84 179 GLY A C 1
ATOM 1388 O O . GLY A 1 179 ? -19.418 46.680 17.789 1.00 57.84 179 GLY A O 1
ATOM 1389 N N . GLU A 1 180 ? -18.591 45.237 19.289 1.00 54.81 180 GLU A N 1
ATOM 1390 C CA . GLU A 1 180 ? -18.022 44.325 18.308 1.00 54.81 180 GLU A CA 1
ATOM 1391 C C . GLU A 1 180 ? -19.171 43.690 17.514 1.00 54.81 180 GLU A C 1
ATOM 1393 O O . GLU A 1 180 ? -19.977 42.922 18.041 1.00 54.81 180 GLU A O 1
ATOM 1398 N N . THR A 1 181 ? -19.301 44.047 16.236 1.00 46.53 181 THR A N 1
ATOM 1399 C CA . THR A 1 181 ? -20.232 43.373 15.325 1.00 46.53 181 THR A CA 1
ATOM 1400 C C . THR A 1 181 ? -19.582 42.073 14.872 1.00 46.53 181 THR A C 1
ATOM 1402 O O . THR A 1 181 ? -19.161 41.921 13.726 1.00 46.53 181 THR A O 1
ATOM 1405 N N . THR A 1 182 ? -19.449 41.121 15.795 1.00 47.25 182 THR A N 1
ATOM 1406 C CA . THR A 1 182 ? -18.912 39.793 15.494 1.00 47.25 182 THR A CA 1
ATOM 1407 C C . THR A 1 182 ? -19.921 39.050 14.620 1.00 47.25 182 THR A C 1
ATOM 1409 O O . THR A 1 182 ? -20.844 38.388 15.092 1.00 47.25 182 THR A O 1
ATOM 1412 N N . ARG A 1 183 ? -19.781 39.198 13.303 1.00 37.81 183 ARG A N 1
ATOM 1413 C CA . ARG A 1 183 ? -20.566 38.470 12.307 1.00 37.81 183 ARG A CA 1
ATOM 1414 C C . ARG A 1 183 ? -20.186 36.992 12.387 1.00 37.81 183 ARG A C 1
ATOM 1416 O O . ARG A 1 183 ? -19.102 36.619 11.947 1.00 37.81 183 ARG A O 1
ATOM 1423 N N . ARG A 1 184 ? -21.056 36.145 12.947 1.00 46.00 184 ARG A N 1
ATOM 1424 C CA . ARG A 1 184 ? -20.823 34.694 12.983 1.00 46.00 184 ARG A CA 1
ATOM 1425 C C . ARG A 1 184 ? -21.453 34.008 11.774 1.00 46.00 184 ARG A C 1
ATOM 1427 O O . ARG A 1 184 ? -22.625 34.202 11.471 1.00 46.00 184 ARG A O 1
ATOM 1434 N N . THR A 1 185 ? -20.654 33.186 11.108 1.00 36.75 185 THR A N 1
ATOM 1435 C CA . THR A 1 185 ? -21.084 32.247 10.069 1.00 36.75 185 THR A CA 1
ATOM 1436 C C . THR A 1 185 ? -21.802 31.063 10.720 1.00 36.75 185 THR A C 1
ATOM 1438 O O . THR A 1 185 ? -21.277 30.461 11.659 1.00 36.75 185 THR A O 1
ATOM 1441 N N . THR A 1 186 ? -22.997 30.722 10.238 1.00 37.28 186 THR A N 1
ATOM 1442 C CA . THR A 1 186 ? -23.722 29.513 10.648 1.00 37.28 186 THR A CA 1
ATOM 1443 C C . THR A 1 186 ? -23.010 28.285 10.087 1.00 37.28 186 THR A C 1
ATOM 1445 O O . THR A 1 186 ? -23.108 28.006 8.896 1.00 37.28 186 THR A O 1
ATOM 1448 N N . THR A 1 187 ? -22.313 27.534 10.938 1.00 37.88 187 THR A N 1
ATOM 1449 C CA . THR A 1 187 ? -21.856 26.181 10.600 1.00 37.88 187 THR A CA 1
ATOM 1450 C C . THR A 1 187 ? -22.699 25.197 11.394 1.00 37.88 187 THR A C 1
ATOM 1452 O O . THR A 1 187 ? -22.512 25.040 12.599 1.00 37.88 187 THR A O 1
ATOM 1455 N N . THR A 1 188 ? -23.659 24.549 10.736 1.00 36.44 188 THR A N 1
ATOM 1456 C CA . THR A 1 188 ? -24.389 23.417 11.314 1.00 36.44 188 THR A CA 1
ATOM 1457 C C . THR A 1 188 ? -23.447 22.219 11.373 1.00 36.44 188 THR A C 1
ATOM 1459 O O . THR A 1 188 ? -23.331 21.465 10.410 1.00 36.44 188 THR A O 1
ATOM 1462 N N . THR A 1 189 ? -22.756 22.032 12.494 1.00 44.78 189 THR A N 1
ATOM 1463 C CA . THR A 1 189 ? -21.989 20.804 12.729 1.00 44.78 189 THR A CA 1
ATOM 1464 C C . THR A 1 189 ? -22.888 19.811 13.454 1.00 44.78 189 THR A C 1
ATOM 1466 O O . THR A 1 189 ? -23.051 19.892 14.668 1.00 44.78 189 THR A O 1
ATOM 1469 N N . ARG A 1 190 ? -23.477 18.860 12.717 1.00 43.19 190 ARG A N 1
ATOM 1470 C CA . ARG A 1 190 ? -24.111 17.679 13.323 1.00 43.19 190 ARG A CA 1
ATOM 1471 C C . ARG A 1 190 ? -23.017 16.845 13.984 1.00 43.19 190 ARG A C 1
ATOM 1473 O O . ARG A 1 190 ? -22.268 16.164 13.287 1.00 43.19 190 ARG A O 1
ATOM 1480 N N . ARG A 1 191 ? -22.898 16.907 15.311 1.00 52.47 191 ARG A N 1
ATOM 1481 C CA . ARG A 1 191 ? -21.949 16.073 16.057 1.00 52.47 191 ARG A CA 1
ATOM 1482 C C . ARG A 1 191 ? -22.696 14.908 16.697 1.00 52.47 191 ARG A C 1
ATOM 1484 O O . ARG A 1 191 ? -23.638 15.098 17.462 1.00 52.47 191 ARG A O 1
ATOM 1491 N N . HIS A 1 192 ? -22.279 13.693 16.362 1.00 61.25 192 HIS A N 1
ATOM 1492 C CA . HIS A 1 192 ? -22.702 12.500 17.082 1.00 61.25 192 HIS A CA 1
ATOM 1493 C C . HIS A 1 192 ? -21.984 12.454 18.437 1.00 61.25 192 HIS A C 1
ATOM 1495 O O . HIS A 1 192 ? -20.789 12.737 18.516 1.00 61.25 192 HIS A O 1
ATOM 1501 N N . VAL A 1 193 ? -22.719 12.141 19.507 1.00 68.38 193 VAL A N 1
ATOM 1502 C CA . VAL A 1 193 ? -22.156 12.051 20.861 1.00 68.38 193 VAL A CA 1
ATOM 1503 C C . VAL A 1 193 ? -21.649 10.629 21.097 1.00 68.38 193 VAL A C 1
ATOM 1505 O O . VAL A 1 193 ? -22.430 9.676 21.095 1.00 68.38 193 VAL A O 1
ATOM 1508 N N . ASP A 1 194 ? -20.344 10.483 21.316 1.00 74.25 194 ASP A N 1
ATOM 1509 C CA . ASP A 1 194 ? -19.728 9.208 21.692 1.00 74.25 194 ASP A CA 1
ATOM 1510 C C . ASP A 1 194 ? -20.217 8.795 23.099 1.00 74.25 194 ASP A C 1
ATOM 1512 O O . ASP A 1 194 ? -20.202 9.629 24.012 1.00 74.25 194 ASP A O 1
ATOM 1516 N N . PRO A 1 195 ? -20.688 7.549 23.324 1.00 78.44 195 PRO A N 1
ATOM 1517 C CA . PRO A 1 195 ? -21.161 7.134 24.643 1.00 78.44 195 PRO A CA 1
ATOM 1518 C C . PRO A 1 195 ? -20.053 7.249 25.694 1.00 78.44 195 PRO A C 1
ATOM 1520 O O . PRO A 1 195 ? -18.867 7.096 25.403 1.00 78.44 195 PRO A O 1
ATOM 1523 N N . THR A 1 196 ? -20.421 7.473 26.952 1.00 79.69 196 THR A N 1
ATOM 1524 C CA . THR A 1 196 ? -19.426 7.505 28.035 1.00 79.69 196 THR A CA 1
ATOM 1525 C C . THR A 1 196 ? -18.847 6.109 28.286 1.00 79.69 196 THR A C 1
ATOM 1527 O O . THR A 1 196 ? -19.492 5.093 28.022 1.00 79.69 196 THR A O 1
ATOM 1530 N N . SER A 1 197 ? -17.654 6.027 28.884 1.00 75.06 197 SER A N 1
ATOM 1531 C CA . SER A 1 197 ? -17.027 4.742 29.238 1.00 75.06 197 SER A CA 1
ATOM 1532 C C . SER A 1 197 ? -17.905 3.853 30.137 1.00 75.06 197 SER A C 1
ATOM 1534 O O . SER A 1 197 ? -17.785 2.630 30.099 1.00 75.06 197 SER A O 1
ATOM 1536 N N . ILE A 1 198 ? -18.792 4.443 30.949 1.00 76.94 198 ILE A N 1
ATOM 1537 C CA . ILE A 1 198 ? -19.717 3.709 31.830 1.00 76.94 198 ILE A CA 1
ATOM 1538 C C . ILE A 1 198 ? -20.879 3.122 31.027 1.00 76.94 198 ILE A C 1
ATOM 1540 O O . ILE A 1 198 ? -21.185 1.939 31.179 1.00 76.94 198 ILE A O 1
ATOM 1544 N N . GLU A 1 199 ? -21.509 3.932 30.174 1.00 81.19 199 GLU A N 1
ATOM 1545 C CA . GLU A 1 199 ? -22.623 3.504 29.318 1.00 81.19 199 GLU A CA 1
ATOM 1546 C C . GLU A 1 199 ? -22.179 2.414 28.357 1.00 81.19 199 GLU A C 1
ATOM 1548 O O . GLU A 1 199 ? -22.799 1.357 28.273 1.00 81.19 199 GLU A O 1
ATOM 1553 N N . PHE A 1 200 ? -21.049 2.650 27.700 1.00 83.38 200 PHE A N 1
ATOM 1554 C CA . PHE A 1 200 ? -20.439 1.703 26.793 1.00 83.38 200 PHE A CA 1
ATOM 1555 C C . PHE A 1 200 ? -20.158 0.354 27.472 1.00 83.38 200 PHE A C 1
ATOM 1557 O O . PHE A 1 200 ? -20.537 -0.693 26.948 1.00 83.38 200 PHE A O 1
ATOM 1564 N N . ARG A 1 201 ? -19.582 0.367 28.684 1.00 81.75 201 ARG A N 1
ATOM 1565 C CA . ARG A 1 201 ? -19.389 -0.852 29.483 1.00 81.75 201 ARG A CA 1
ATOM 1566 C C . ARG A 1 201 ? -20.716 -1.558 29.771 1.00 81.75 201 ARG A C 1
ATOM 1568 O O . ARG A 1 201 ? -20.763 -2.783 29.723 1.00 81.75 201 ARG A O 1
ATOM 1575 N N . GLY A 1 202 ? -21.769 -0.806 30.089 1.00 83.31 202 GLY A N 1
ATOM 1576 C CA . GLY A 1 202 ? -23.109 -1.347 30.322 1.00 83.31 202 GLY A CA 1
ATOM 1577 C C . GLY A 1 202 ? -23.654 -2.077 29.095 1.00 83.31 202 GLY A C 1
ATOM 1578 O O . GLY A 1 202 ? -23.982 -3.258 29.190 1.00 83.31 202 GLY A O 1
ATOM 1579 N N . TYR A 1 203 ? -23.658 -1.407 27.941 1.00 87.31 203 TYR A N 1
ATOM 1580 C CA . TYR A 1 203 ? -24.105 -1.985 26.672 1.00 87.31 203 TYR A CA 1
ATOM 1581 C C . TYR A 1 203 ? -23.296 -3.224 26.286 1.00 87.31 203 TYR A C 1
ATOM 1583 O O . TYR A 1 203 ? -23.863 -4.253 25.933 1.00 87.31 203 TYR A O 1
ATOM 1591 N N . TYR A 1 204 ? -21.973 -3.158 26.413 1.00 86.25 204 TYR A N 1
ATOM 1592 C CA . TYR A 1 204 ? -21.095 -4.280 26.106 1.00 86.25 204 TYR A CA 1
ATOM 1593 C C . TYR A 1 204 ? -21.369 -5.505 26.991 1.00 86.25 204 TYR A C 1
ATOM 1595 O O . TYR A 1 204 ? -21.492 -6.616 26.479 1.00 86.25 204 TYR A O 1
ATOM 1603 N N . LEU A 1 205 ? -21.502 -5.323 28.311 1.00 85.12 205 LEU A N 1
ATOM 1604 C CA . LEU A 1 205 ? -21.799 -6.428 29.229 1.00 85.12 205 LEU A CA 1
ATOM 1605 C C . LEU A 1 205 ? -23.187 -7.031 28.984 1.00 85.12 205 LEU A C 1
ATOM 1607 O O . LEU A 1 205 ? -23.343 -8.245 29.099 1.00 85.12 205 LEU A O 1
ATOM 1611 N N . GLU A 1 206 ? -24.175 -6.211 28.622 1.00 87.44 206 GLU A N 1
ATOM 1612 C CA . GLU A 1 206 ? -25.507 -6.687 28.239 1.00 87.44 206 GLU A CA 1
ATOM 1613 C C . GLU A 1 206 ? -25.443 -7.558 26.975 1.00 87.44 206 GLU A C 1
ATOM 1615 O O . GLU A 1 206 ? -25.991 -8.663 26.957 1.00 87.44 206 GLU A O 1
ATOM 1620 N N . LEU A 1 207 ? -24.705 -7.114 25.952 1.00 88.81 207 LEU A N 1
ATOM 1621 C CA . LEU A 1 207 ? -24.495 -7.869 24.713 1.00 88.81 207 LEU A CA 1
ATOM 1622 C C . LEU A 1 207 ? -23.711 -9.166 24.948 1.00 88.81 207 LEU A C 1
ATOM 1624 O O . LEU A 1 207 ? -24.086 -10.207 24.411 1.00 88.81 207 LEU A O 1
ATOM 1628 N N . LEU A 1 208 ? -22.672 -9.143 25.789 1.00 87.69 208 LEU A N 1
ATOM 1629 C CA . LEU A 1 208 ? -21.960 -10.358 26.195 1.00 87.69 208 LEU A CA 1
ATOM 1630 C C . LEU A 1 208 ? -22.871 -11.326 26.951 1.00 87.69 208 LEU A C 1
ATOM 1632 O O . LEU A 1 208 ? -22.826 -12.526 26.690 1.00 87.69 208 LEU A O 1
ATOM 1636 N N . GLY A 1 209 ? -23.702 -10.822 27.866 1.00 87.06 209 GLY A N 1
ATOM 1637 C CA . GLY A 1 209 ? -24.706 -11.613 28.580 1.00 87.06 209 GLY A CA 1
ATOM 1638 C C . GLY A 1 209 ? -25.677 -12.293 27.622 1.00 87.06 209 GLY A C 1
ATOM 1639 O O . GLY A 1 209 ? -25.918 -13.493 27.728 1.00 87.06 209 GLY A O 1
ATOM 1640 N N . ALA A 1 210 ? -26.173 -11.549 26.637 1.00 87.12 210 ALA A N 1
ATOM 1641 C CA . ALA A 1 210 ? -27.048 -12.076 25.601 1.00 87.12 210 ALA A CA 1
ATOM 1642 C C . ALA A 1 210 ? -26.356 -13.132 24.719 1.00 87.12 210 ALA A C 1
ATOM 1644 O O . ALA A 1 210 ? -26.957 -14.160 24.418 1.00 87.12 210 ALA A O 1
ATOM 1645 N N . ALA A 1 211 ? -25.102 -12.897 24.327 1.00 87.69 211 ALA A N 1
ATOM 1646 C CA . ALA A 1 211 ? -24.371 -13.759 23.403 1.00 87.69 211 ALA A CA 1
ATOM 1647 C C . ALA A 1 211 ? -23.790 -15.016 24.064 1.00 87.69 211 ALA A C 1
ATOM 1649 O O . ALA A 1 211 ? -23.896 -16.111 23.518 1.00 87.69 211 ALA A O 1
ATOM 1650 N N . LEU A 1 212 ? -23.154 -14.879 25.226 1.00 87.00 212 LEU A N 1
ATOM 1651 C CA . LEU A 1 212 ? -22.426 -15.959 25.895 1.00 87.00 212 LEU A CA 1
ATOM 1652 C C . LEU A 1 212 ? -23.237 -16.586 27.039 1.00 87.00 212 LEU A C 1
ATOM 1654 O O . LEU A 1 212 ? -22.953 -17.714 27.435 1.00 87.00 212 LEU A O 1
ATOM 1658 N N . GLY A 1 213 ? -24.239 -15.895 27.589 1.00 83.19 213 GLY A N 1
ATOM 1659 C CA . GLY A 1 213 ? -25.030 -16.392 28.722 1.00 83.19 213 GLY A CA 1
ATOM 1660 C C . GLY A 1 213 ? -25.973 -17.545 28.371 1.00 83.19 213 GLY A C 1
ATOM 1661 O O . GLY A 1 213 ? -26.356 -18.294 29.257 1.00 83.19 213 GLY A O 1
ATOM 1662 N N . GLN A 1 214 ? -26.315 -17.707 27.090 1.00 77.06 214 GLN A N 1
ATOM 1663 C CA . GLN A 1 214 ? -27.208 -18.770 26.611 1.00 77.06 214 GLN A CA 1
ATOM 1664 C C . GLN A 1 214 ? -26.510 -20.130 26.467 1.00 77.06 214 GLN A C 1
ATOM 1666 O O . GLN A 1 214 ? -27.165 -21.165 26.517 1.00 77.06 214 GLN A O 1
ATOM 1671 N N . ASP A 1 215 ? -25.191 -20.134 26.256 1.00 82.69 215 ASP A N 1
ATOM 1672 C CA . ASP A 1 215 ? -24.418 -21.352 26.011 1.00 82.69 215 ASP A CA 1
ATOM 1673 C C . ASP A 1 215 ? -23.006 -21.218 26.594 1.00 82.69 215 ASP A C 1
ATOM 1675 O O . ASP A 1 215 ? -22.206 -20.367 26.190 1.00 82.69 215 ASP A O 1
ATOM 1679 N N . GLU A 1 216 ? -22.687 -22.088 27.550 1.00 84.69 216 GLU A N 1
ATOM 1680 C CA . GLU A 1 216 ? -21.396 -22.135 28.242 1.00 84.69 216 GLU A CA 1
ATOM 1681 C C . GLU A 1 216 ? -20.228 -22.537 27.332 1.00 84.69 216 GLU A C 1
ATOM 1683 O O . GLU A 1 216 ? -19.072 -22.255 27.660 1.00 84.69 216 GLU A O 1
ATOM 1688 N N . ARG A 1 217 ? -20.495 -23.147 26.171 1.00 87.06 217 ARG A N 1
ATOM 1689 C CA . ARG A 1 217 ? -19.470 -23.563 25.197 1.00 87.06 217 ARG A CA 1
ATOM 1690 C C . ARG A 1 217 ? -18.976 -22.414 24.330 1.00 87.06 217 ARG A C 1
ATOM 1692 O O . ARG A 1 217 ? -17.925 -22.550 23.705 1.00 87.06 217 ARG A O 1
ATOM 1699 N N . ARG A 1 218 ? -19.708 -21.296 24.288 1.00 89.50 218 ARG A N 1
ATOM 1700 C CA . ARG A 1 218 ? -19.335 -20.134 23.476 1.00 89.50 218 ARG A CA 1
ATOM 1701 C C . ARG A 1 218 ? -18.096 -19.442 24.041 1.00 89.50 218 ARG A C 1
ATOM 1703 O O . ARG A 1 218 ? -17.955 -19.277 25.262 1.00 89.50 218 ARG A O 1
ATOM 1710 N N . ARG A 1 219 ? -17.201 -19.036 23.144 1.00 89.81 219 ARG A N 1
ATOM 1711 C CA . ARG A 1 219 ? -15.952 -18.310 23.419 1.00 89.81 219 ARG A CA 1
ATOM 1712 C C . ARG A 1 219 ? -15.772 -17.216 22.374 1.00 89.81 219 ARG A C 1
ATOM 1714 O O . ARG A 1 219 ? -15.850 -17.489 21.179 1.00 89.81 219 ARG A O 1
ATOM 1721 N N . LEU A 1 220 ? -15.506 -15.991 22.805 1.00 90.75 220 LEU A N 1
ATOM 1722 C CA . LEU A 1 220 ? -15.338 -14.847 21.910 1.00 90.75 220 LEU A CA 1
ATOM 1723 C C . LEU A 1 220 ? -13.866 -14.443 21.834 1.00 90.75 220 LEU A C 1
ATOM 1725 O O . LEU A 1 220 ? -13.217 -14.259 22.860 1.00 90.75 220 LEU A O 1
ATOM 1729 N N . VAL A 1 221 ? -13.358 -14.241 20.625 1.00 91.94 221 VAL A N 1
ATOM 1730 C CA . VAL A 1 221 ? -12.080 -13.567 20.384 1.00 91.94 221 VAL A CA 1
ATOM 1731 C C . VAL A 1 221 ? -12.381 -12.226 19.732 1.00 91.94 221 VAL A C 1
ATOM 1733 O O . VAL A 1 221 ? -13.071 -12.181 18.720 1.00 91.94 221 VAL A O 1
ATOM 1736 N N . ILE A 1 222 ? -11.884 -11.141 20.309 1.00 90.31 222 ILE A N 1
ATOM 1737 C CA . ILE A 1 222 ? -11.966 -9.787 19.764 1.00 90.31 222 ILE A CA 1
ATOM 1738 C C . ILE A 1 222 ? -10.577 -9.422 19.249 1.00 90.31 222 ILE A C 1
ATOM 1740 O O . ILE A 1 222 ? -9.607 -9.490 20.001 1.00 90.31 222 ILE A O 1
ATOM 1744 N N . VAL A 1 223 ? -10.476 -9.041 17.982 1.00 91.62 223 VAL A N 1
ATOM 1745 C CA . VAL A 1 223 ? -9.254 -8.552 17.343 1.00 91.62 223 VAL A CA 1
ATOM 1746 C C . VAL A 1 223 ? -9.431 -7.064 17.075 1.00 91.62 223 VAL A C 1
ATOM 1748 O O . VAL A 1 223 ? -10.368 -6.678 16.383 1.00 91.62 223 VAL A O 1
ATOM 1751 N N . LEU A 1 224 ? -8.555 -6.230 17.629 1.00 87.94 224 LEU A N 1
ATOM 1752 C CA . LEU A 1 224 ? -8.545 -4.789 17.365 1.00 87.94 224 LEU A CA 1
ATOM 1753 C C . LEU A 1 224 ? -7.379 -4.458 16.448 1.00 87.94 224 LEU A C 1
ATOM 1755 O O . LEU A 1 224 ? -6.239 -4.391 16.904 1.00 87.94 224 LEU A O 1
ATOM 1759 N N . ASP A 1 225 ? -7.677 -4.300 15.165 1.00 89.44 225 ASP A N 1
ATOM 1760 C CA . ASP A 1 225 ? -6.676 -4.106 14.122 1.00 89.44 225 ASP A CA 1
ATOM 1761 C C . ASP A 1 225 ? -6.378 -2.616 13.876 1.00 89.44 225 ASP A C 1
ATOM 1763 O O . ASP A 1 225 ? -7.182 -1.742 14.213 1.00 89.44 225 ASP A O 1
ATOM 1767 N N . ASN A 1 226 ? -5.207 -2.330 13.300 1.00 86.88 226 ASN A N 1
ATOM 1768 C CA . ASN A 1 226 ? -4.737 -0.995 12.897 1.00 86.88 226 ASN A CA 1
ATOM 1769 C C . ASN A 1 226 ? -4.752 0.095 13.993 1.00 86.88 226 ASN A C 1
ATOM 1771 O O . ASN A 1 226 ? -4.809 1.289 13.687 1.00 86.88 226 ASN A O 1
ATOM 1775 N N . LEU A 1 227 ? -4.662 -0.270 15.278 1.00 81.25 227 LEU A N 1
ATOM 1776 C CA . LEU A 1 227 ? -4.587 0.712 16.373 1.00 81.25 227 LEU A CA 1
ATOM 1777 C C . LEU A 1 227 ? -3.335 1.604 16.281 1.00 81.25 227 LEU A C 1
ATOM 1779 O O . LEU A 1 227 ? -3.325 2.736 16.752 1.00 81.25 227 LEU A O 1
ATOM 1783 N N . ASP A 1 228 ? -2.271 1.097 15.674 1.00 80.56 228 ASP A N 1
ATOM 1784 C CA . ASP A 1 228 ? -1.015 1.806 15.451 1.00 80.56 228 ASP A CA 1
ATOM 1785 C C . ASP A 1 228 ? -1.072 2.839 14.307 1.00 80.56 228 ASP A C 1
ATOM 1787 O O . ASP A 1 228 ? -0.100 3.565 14.099 1.00 80.56 228 ASP A O 1
ATOM 1791 N N . ARG A 1 229 ? -2.197 2.932 13.580 1.00 81.88 229 ARG A N 1
ATOM 1792 C CA . ARG A 1 229 ? -2.388 3.838 12.429 1.00 81.88 229 ARG A CA 1
ATOM 1793 C C . ARG A 1 229 ? -3.373 4.982 12.662 1.00 81.88 229 ARG A C 1
ATOM 1795 O O . ARG A 1 229 ? -3.584 5.777 11.751 1.00 81.88 229 ARG A O 1
ATOM 1802 N N . VAL A 1 230 ? -3.977 5.076 13.845 1.00 80.75 230 VAL A N 1
ATOM 1803 C CA . VAL A 1 230 ? -4.894 6.175 14.192 1.00 80.75 230 VAL A CA 1
ATOM 1804 C C . VAL A 1 230 ? -4.161 7.322 14.890 1.00 80.75 230 VAL A C 1
ATOM 1806 O O . VAL A 1 230 ? -3.087 7.137 15.457 1.00 80.75 230 VAL A O 1
ATOM 1809 N N . GLU A 1 231 ? -4.761 8.515 14.890 1.00 81.12 231 GLU A N 1
ATOM 1810 C CA . GLU A 1 231 ? -4.236 9.664 15.641 1.00 81.12 231 GLU A CA 1
ATOM 1811 C C . GLU A 1 231 ? -4.127 9.363 17.151 1.00 81.12 231 GLU A C 1
ATOM 1813 O O . GLU A 1 231 ? -4.996 8.664 17.689 1.00 81.12 231 GLU A O 1
ATOM 1818 N N . PRO A 1 232 ? -3.134 9.931 17.869 1.00 76.19 232 PRO A N 1
ATOM 1819 C CA . PRO A 1 232 ? -2.899 9.656 19.290 1.00 76.19 232 PRO A CA 1
ATOM 1820 C C . PRO A 1 232 ? -4.143 9.784 20.172 1.00 76.19 232 PRO A C 1
ATOM 1822 O O . PRO A 1 232 ? -4.424 8.891 20.969 1.00 76.19 232 PRO A O 1
ATOM 1825 N N . ASP A 1 233 ? -4.939 10.837 19.988 1.00 73.75 233 ASP A N 1
ATOM 1826 C CA . ASP A 1 233 ? -6.148 11.066 20.787 1.00 73.75 233 ASP A CA 1
ATOM 1827 C C . ASP A 1 233 ? -7.217 9.990 20.534 1.00 73.75 233 ASP A C 1
ATOM 1829 O O . ASP A 1 233 ? -7.906 9.550 21.458 1.00 73.75 233 ASP A O 1
ATOM 1833 N N . THR A 1 234 ? -7.315 9.505 19.291 1.00 72.94 234 THR A N 1
ATOM 1834 C CA . THR A 1 234 ? -8.234 8.422 18.905 1.00 72.94 234 THR A CA 1
ATOM 1835 C C . THR A 1 234 ? -7.747 7.083 19.454 1.00 72.94 234 THR A C 1
ATOM 1837 O O . THR A 1 234 ? -8.543 6.341 20.032 1.00 72.94 234 THR A O 1
ATOM 1840 N N . ALA A 1 235 ? -6.441 6.798 19.364 1.00 74.19 235 ALA A N 1
ATOM 1841 C CA . ALA A 1 235 ? -5.829 5.624 19.988 1.00 74.19 235 ALA A CA 1
ATOM 1842 C C . ALA A 1 235 ? -6.071 5.616 21.502 1.00 74.19 235 ALA A C 1
ATOM 1844 O O . ALA A 1 235 ? -6.491 4.599 22.052 1.00 74.19 235 ALA A O 1
ATOM 1845 N N . LEU A 1 236 ? -5.866 6.748 22.181 1.00 73.00 236 LEU A N 1
ATOM 1846 C CA . LEU A 1 236 ? -6.088 6.888 23.621 1.00 73.00 236 LEU A CA 1
ATOM 1847 C C . LEU A 1 236 ? -7.560 6.709 23.997 1.00 73.00 236 LEU A C 1
ATOM 1849 O O . LEU A 1 236 ? -7.855 6.005 24.965 1.00 73.00 236 LEU A O 1
ATOM 1853 N N . ALA A 1 237 ? -8.491 7.285 23.233 1.00 69.88 237 ALA A N 1
ATOM 1854 C CA . ALA A 1 237 ? -9.923 7.106 23.452 1.00 69.88 237 ALA A CA 1
ATOM 1855 C C . ALA A 1 237 ? -10.350 5.645 23.242 1.00 69.88 237 ALA A C 1
ATOM 1857 O O . ALA A 1 237 ? -11.035 5.079 24.104 1.00 69.88 237 ALA A O 1
ATOM 1858 N N . ALA A 1 238 ? -9.902 5.008 22.156 1.00 70.06 238 ALA A N 1
ATOM 1859 C CA . ALA A 1 238 ? -10.118 3.589 21.893 1.00 70.06 238 ALA A CA 1
ATOM 1860 C C . ALA A 1 238 ? -9.562 2.733 23.030 1.00 70.06 238 ALA A C 1
ATOM 1862 O O . ALA A 1 238 ? -10.250 1.874 23.573 1.00 70.06 238 ALA A O 1
ATOM 1863 N N . TRP A 1 239 ? -8.344 3.022 23.473 1.00 72.44 239 TRP A N 1
ATOM 1864 C CA . TRP A 1 239 ? -7.640 2.260 24.498 1.00 72.44 239 TRP A CA 1
ATOM 1865 C C . TRP A 1 239 ? -8.223 2.432 25.904 1.00 72.44 239 TRP A C 1
ATOM 1867 O O . TRP A 1 239 ? -8.380 1.465 26.654 1.00 72.44 239 TRP A O 1
ATOM 1877 N N . ALA A 1 240 ? -8.608 3.653 26.276 1.00 67.88 240 ALA A N 1
ATOM 1878 C CA . ALA A 1 240 ? -9.286 3.932 27.540 1.00 67.88 240 ALA A CA 1
ATOM 1879 C C . ALA A 1 240 ? -10.637 3.212 27.609 1.00 67.88 240 ALA A C 1
ATOM 1881 O O . ALA A 1 240 ? -10.998 2.657 28.651 1.00 67.88 240 ALA A O 1
ATOM 1882 N N . THR A 1 241 ? -11.340 3.173 26.478 1.00 67.06 241 THR A N 1
ATOM 1883 C CA . THR A 1 241 ? -12.544 2.363 26.289 1.00 67.06 241 THR A CA 1
ATOM 1884 C C . THR A 1 241 ? -12.212 0.888 26.459 1.00 67.06 241 THR A C 1
ATOM 1886 O O . THR A 1 241 ? -12.881 0.200 27.232 1.00 67.06 241 THR A O 1
ATOM 1889 N N . MET A 1 242 ? -11.120 0.420 25.849 1.00 67.50 242 MET A N 1
ATOM 1890 C CA . MET A 1 242 ? -10.724 -0.979 25.919 1.00 67.50 242 MET A CA 1
ATOM 1891 C C . MET A 1 242 ? -10.430 -1.478 27.321 1.00 67.50 242 MET A C 1
ATOM 1893 O O . MET A 1 242 ? -10.820 -2.577 27.713 1.00 67.50 242 MET A O 1
ATOM 1897 N N . ARG A 1 243 ? -9.756 -0.656 28.120 1.00 64.25 243 ARG A N 1
ATOM 1898 C CA . ARG A 1 243 ? -9.395 -1.015 29.491 1.00 64.25 243 ARG A CA 1
ATOM 1899 C C . ARG A 1 243 ? -10.623 -1.295 30.361 1.00 64.25 243 ARG A C 1
ATOM 1901 O O . ARG A 1 243 ? -10.514 -2.030 31.344 1.00 64.25 243 ARG A O 1
ATOM 1908 N N . THR A 1 244 ? -11.790 -0.749 30.007 1.00 60.91 244 THR A N 1
ATOM 1909 C CA . THR A 1 244 ? -13.049 -1.084 30.689 1.00 60.91 244 THR A CA 1
ATOM 1910 C C . THR A 1 244 ? -13.519 -2.514 30.417 1.00 60.91 244 THR A C 1
ATOM 1912 O O . THR A 1 244 ? -14.202 -3.078 31.273 1.00 60.91 244 THR A O 1
ATOM 1915 N N . PHE A 1 245 ? -13.101 -3.129 29.304 1.00 61.50 245 PHE A N 1
ATOM 1916 C CA . PHE A 1 245 ? -13.392 -4.525 28.966 1.00 61.50 245 PHE A CA 1
ATOM 1917 C C . PHE A 1 245 ? -12.587 -5.534 29.792 1.00 61.50 245 PHE A C 1
ATOM 1919 O O . PHE A 1 245 ? -13.048 -6.652 30.005 1.00 61.50 245 PHE A O 1
ATOM 1926 N N . LEU A 1 246 ? -11.379 -5.155 30.227 1.00 58.62 246 LEU A N 1
ATOM 1927 C CA . LEU A 1 246 ? -10.325 -6.099 30.629 1.00 58.62 246 LEU A CA 1
ATOM 1928 C C . LEU A 1 246 ? -10.124 -6.242 32.143 1.00 58.62 246 LEU A C 1
ATOM 1930 O O . LEU A 1 246 ? -9.329 -7.074 32.576 1.00 58.62 246 LEU A O 1
ATOM 1934 N N . ARG A 1 247 ? -10.796 -5.437 32.975 1.00 56.19 247 ARG A N 1
ATOM 1935 C CA . ARG A 1 247 ? -10.674 -5.577 34.435 1.00 56.19 247 ARG A CA 1
ATOM 1936 C C . ARG A 1 247 ? -11.643 -6.640 34.958 1.00 56.19 247 ARG A C 1
ATOM 1938 O O . ARG A 1 247 ? -12.845 -6.470 34.741 1.00 56.19 247 ARG A O 1
ATOM 1945 N N . PRO A 1 248 ? -11.178 -7.656 35.711 1.00 52.62 248 PRO A N 1
ATOM 1946 C CA . PRO A 1 248 ? -12.064 -8.501 36.500 1.00 52.62 248 PRO A CA 1
ATOM 1947 C C . PRO A 1 248 ? -12.866 -7.599 37.440 1.00 52.62 248 PRO A C 1
ATOM 1949 O O . PRO A 1 248 ? -12.303 -6.806 38.198 1.00 52.62 248 PRO A O 1
ATOM 1952 N N . GLY A 1 249 ? -14.191 -7.654 37.350 1.00 49.53 249 GLY A N 1
ATOM 1953 C CA . GLY A 1 249 ? -15.039 -7.079 38.383 1.00 49.53 249 GLY A CA 1
ATOM 1954 C C . GLY A 1 249 ? -14.787 -7.844 39.678 1.00 49.53 249 GLY A C 1
ATOM 1955 O O . GLY A 1 249 ? -14.548 -9.045 39.643 1.00 49.53 249 GLY A O 1
ATOM 1956 N N . ALA A 1 250 ? -14.846 -7.161 40.818 1.00 44.69 250 ALA A N 1
ATOM 1957 C CA . ALA A 1 250 ? -14.615 -7.715 42.155 1.00 44.69 250 ALA A CA 1
ATOM 1958 C C . ALA A 1 250 ? -15.681 -8.741 42.623 1.00 44.69 250 ALA A C 1
ATOM 1960 O O . ALA A 1 250 ? -15.983 -8.828 43.810 1.00 44.69 250 ALA A O 1
ATOM 1961 N N . ARG A 1 251 ? -16.291 -9.505 41.710 1.00 46.34 251 ARG A N 1
ATOM 1962 C CA . ARG A 1 251 ? -17.235 -10.583 42.012 1.00 46.34 251 ARG A CA 1
ATOM 1963 C C . ARG A 1 251 ? -16.590 -11.917 41.650 1.00 46.34 251 ARG A C 1
ATOM 1965 O O . ARG A 1 251 ? -16.083 -12.077 40.549 1.00 46.34 251 ARG A O 1
ATOM 1972 N N . THR A 1 252 ? -16.575 -12.809 42.638 1.00 45.88 252 THR A N 1
ATOM 1973 C CA . THR 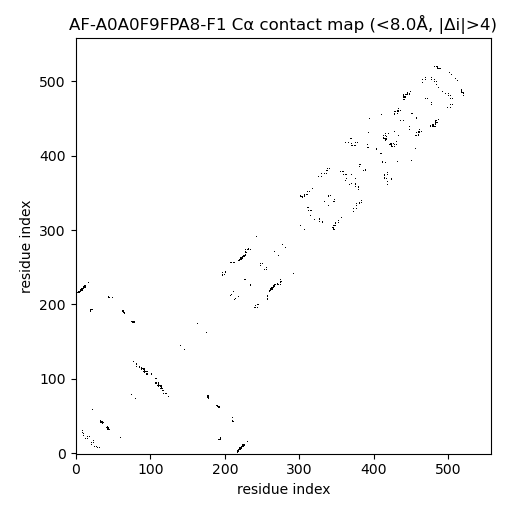A 1 252 ? -16.230 -14.240 42.601 1.00 45.88 252 THR A CA 1
ATOM 1974 C C . THR A 1 252 ? -15.873 -14.799 41.218 1.00 45.88 252 THR A C 1
ATOM 1976 O O . THR A 1 252 ? -16.734 -14.985 40.364 1.00 45.88 252 THR A O 1
ATOM 1979 N N . ALA A 1 253 ? -14.592 -15.133 41.044 1.00 52.00 253 ALA A N 1
ATOM 1980 C CA . ALA A 1 253 ? -13.937 -15.520 39.791 1.00 52.00 253 ALA A CA 1
ATOM 1981 C C . ALA A 1 253 ? -14.509 -16.745 39.037 1.00 52.00 253 ALA A C 1
ATOM 1983 O O . ALA A 1 253 ? -13.990 -17.076 37.976 1.00 52.00 253 ALA A O 1
ATOM 1984 N N . ARG A 1 254 ? -15.536 -17.436 39.555 1.00 48.03 254 ARG A N 1
ATOM 1985 C CA . ARG A 1 254 ? -16.102 -18.644 38.922 1.00 48.03 254 ARG A CA 1
ATOM 1986 C C . ARG A 1 254 ? -17.192 -18.375 37.878 1.00 48.03 254 ARG A C 1
ATOM 1988 O O . ARG A 1 254 ? -17.278 -19.162 36.948 1.00 48.03 254 ARG A O 1
ATOM 1995 N N . ASP A 1 255 ? -17.912 -17.250 37.954 1.00 55.41 255 ASP A N 1
ATOM 1996 C CA . ASP A 1 255 ? -19.058 -16.961 37.060 1.00 55.41 255 ASP A CA 1
ATOM 1997 C C . ASP A 1 255 ? -18.849 -15.723 36.169 1.00 55.41 255 ASP A C 1
ATOM 1999 O O . ASP A 1 255 ? -19.792 -15.161 35.606 1.00 55.41 255 ASP A O 1
ATOM 2003 N N . ASP A 1 256 ? -17.608 -15.247 36.033 1.00 73.31 256 ASP A N 1
ATOM 2004 C CA . ASP A 1 256 ? -17.341 -14.085 35.192 1.00 73.31 256 ASP A CA 1
ATOM 2005 C C . ASP A 1 256 ? -17.385 -14.468 33.708 1.00 73.31 256 ASP A C 1
ATOM 2007 O O . ASP A 1 256 ? -16.459 -15.084 33.178 1.00 73.31 256 ASP A O 1
ATOM 2011 N N . ILE A 1 257 ? -18.446 -14.049 33.014 1.00 76.62 257 ILE A N 1
ATOM 2012 C CA . ILE A 1 257 ? -18.643 -14.249 31.571 1.00 76.62 257 ILE A CA 1
ATOM 2013 C C . ILE A 1 257 ? -17.456 -13.763 30.722 1.00 76.62 257 ILE A C 1
ATOM 2015 O O . ILE A 1 257 ? -17.221 -14.286 29.634 1.00 76.62 257 ILE A O 1
ATOM 2019 N N . ARG A 1 258 ? -16.667 -12.810 31.238 1.00 77.56 258 ARG A N 1
ATOM 2020 C CA . ARG A 1 258 ? -15.462 -12.273 30.584 1.00 77.56 258 ARG A CA 1
ATOM 2021 C C . ARG A 1 258 ? -14.297 -13.258 30.540 1.00 77.56 258 ARG A C 1
ATOM 2023 O O . ARG A 1 258 ? -13.442 -13.108 29.681 1.00 77.56 258 ARG A O 1
ATOM 2030 N N . SER A 1 259 ? -14.284 -14.291 31.387 1.00 81.00 259 SER A N 1
ATOM 2031 C CA . SER A 1 259 ? -13.296 -15.386 31.305 1.00 81.00 259 SER A CA 1
ATOM 2032 C C . SER A 1 259 ? -13.340 -16.133 29.965 1.00 81.00 259 SER A C 1
ATOM 2034 O O . SER A 1 259 ? -12.391 -16.818 29.595 1.00 81.00 259 SER A O 1
ATOM 2036 N N . ARG A 1 260 ? -14.438 -15.971 29.218 1.00 86.88 260 ARG A N 1
ATOM 2037 C CA . ARG A 1 260 ? -14.677 -16.566 27.901 1.00 86.88 260 ARG A CA 1
ATOM 2038 C C . ARG A 1 260 ? -14.379 -15.612 26.742 1.00 86.88 260 ARG A C 1
ATOM 2040 O O . ARG A 1 260 ? -14.728 -15.931 25.606 1.00 86.88 260 ARG A O 1
ATOM 2047 N N . VAL A 1 261 ? -13.768 -14.457 27.018 1.00 87.31 261 VAL A N 1
ATOM 2048 C CA . VAL A 1 261 ? -13.441 -13.426 26.027 1.00 87.31 261 VAL A CA 1
ATOM 2049 C C . VAL A 1 261 ? -11.931 -13.200 25.977 1.00 87.31 261 VAL A C 1
ATOM 2051 O O . VAL A 1 261 ? -11.311 -12.895 26.993 1.00 87.31 261 VAL A O 1
ATOM 2054 N N . TRP A 1 262 ? -11.352 -13.293 24.783 1.00 88.06 262 TRP A N 1
ATOM 2055 C CA . TRP A 1 262 ? -9.958 -12.948 24.508 1.00 88.06 262 TRP A CA 1
ATOM 2056 C C . TRP A 1 262 ? -9.875 -11.662 23.700 1.00 88.06 262 TRP A C 1
ATOM 2058 O O . TRP A 1 262 ? -10.647 -11.474 22.766 1.00 88.06 262 TRP A O 1
ATOM 2068 N N . LEU A 1 263 ? -8.916 -10.800 24.034 1.00 86.06 263 LEU A N 1
ATOM 2069 C CA . LEU A 1 263 ? -8.585 -9.617 23.248 1.00 86.06 263 LEU A CA 1
ATOM 2070 C C . LEU A 1 263 ? -7.203 -9.793 22.617 1.00 86.06 263 LEU A C 1
ATOM 2072 O O . LEU A 1 263 ? -6.224 -10.033 23.325 1.00 86.06 263 LEU A O 1
ATOM 2076 N N . ILE A 1 264 ? -7.128 -9.630 21.301 1.00 89.94 264 ILE A N 1
ATOM 2077 C CA . ILE A 1 264 ? -5.898 -9.648 20.514 1.00 89.94 264 ILE A CA 1
ATOM 2078 C C . ILE A 1 264 ? -5.737 -8.275 19.863 1.00 89.94 264 ILE A C 1
ATOM 2080 O O . ILE A 1 264 ? -6.669 -7.752 19.261 1.00 89.94 264 ILE A O 1
ATOM 2084 N N . VAL A 1 265 ? -4.546 -7.693 19.981 1.00 87.19 265 VAL A N 1
ATOM 2085 C CA . VAL A 1 265 ? -4.218 -6.400 19.369 1.00 87.19 265 VAL A CA 1
ATOM 2086 C C . VAL A 1 265 ? -2.912 -6.571 18.594 1.00 87.19 265 VAL A C 1
ATOM 2088 O O . VAL A 1 265 ? -1.856 -6.657 19.228 1.00 87.19 265 VAL A O 1
ATOM 2091 N N . PRO A 1 266 ? -2.945 -6.698 17.256 1.00 90.12 266 PRO A N 1
ATOM 2092 C CA . PRO A 1 266 ? -1.749 -6.531 16.440 1.00 90.12 266 PRO A CA 1
ATOM 2093 C C . PRO A 1 266 ? -1.287 -5.071 16.487 1.00 90.12 266 PRO A C 1
ATOM 2095 O O . PRO A 1 266 ? -2.100 -4.150 16.450 1.00 90.12 266 PRO A O 1
ATOM 2098 N N . TYR A 1 267 ? 0.023 -4.854 16.594 1.00 85.19 267 TYR A N 1
ATOM 2099 C CA . TYR A 1 267 ? 0.589 -3.509 16.577 1.00 85.19 267 TYR A CA 1
ATOM 2100 C C . TYR A 1 267 ? 2.071 -3.506 16.190 1.00 85.19 267 TYR A C 1
ATOM 2102 O O . TYR A 1 267 ? 2.807 -4.446 16.511 1.00 85.19 267 TYR A O 1
ATOM 2110 N N . ASP A 1 268 ? 2.526 -2.423 15.561 1.00 84.00 268 ASP A N 1
ATOM 2111 C CA . ASP A 1 268 ? 3.948 -2.115 15.412 1.00 84.00 268 ASP A CA 1
ATOM 2112 C C . ASP A 1 268 ? 4.511 -1.524 16.727 1.00 84.00 268 ASP A C 1
ATOM 2114 O O . ASP A 1 268 ? 3.999 -0.512 17.225 1.00 84.00 268 ASP A O 1
ATOM 2118 N N . PRO A 1 269 ? 5.552 -2.136 17.334 1.00 77.62 269 PRO A N 1
ATOM 2119 C CA . PRO A 1 269 ? 6.130 -1.665 18.593 1.00 77.62 269 PRO A CA 1
ATOM 2120 C C . PRO A 1 269 ? 6.674 -0.231 18.530 1.00 77.62 269 PRO A C 1
ATOM 2122 O O . PRO A 1 269 ? 6.624 0.476 19.546 1.00 77.62 269 PRO A O 1
ATOM 2125 N N . ASP A 1 270 ? 7.162 0.211 17.374 1.00 78.25 270 ASP A N 1
ATOM 2126 C CA . ASP A 1 270 ? 7.733 1.543 17.184 1.00 78.25 270 ASP A CA 1
ATOM 2127 C C . ASP A 1 270 ? 6.629 2.586 16.993 1.00 78.25 270 ASP A C 1
ATOM 2129 O O . ASP A 1 270 ? 6.663 3.643 17.626 1.00 78.25 270 ASP A O 1
ATOM 2133 N N . ALA A 1 271 ? 5.608 2.273 16.189 1.00 75.62 271 ALA A N 1
ATOM 2134 C CA . ALA A 1 271 ? 4.454 3.151 15.980 1.00 75.62 271 ALA A CA 1
ATOM 2135 C C . ALA A 1 271 ? 3.697 3.404 17.288 1.00 75.62 271 ALA A C 1
ATOM 2137 O O . ALA A 1 271 ? 3.402 4.549 17.634 1.00 75.62 271 ALA A O 1
ATOM 2138 N N . ILE A 1 272 ? 3.500 2.343 18.073 1.00 72.19 272 ILE A N 1
ATOM 2139 C CA . ILE A 1 272 ? 2.986 2.432 19.434 1.00 72.19 272 ILE A CA 1
ATOM 2140 C C . ILE A 1 272 ? 3.840 3.395 20.261 1.00 72.19 272 ILE A C 1
ATOM 2142 O O . ILE A 1 272 ? 3.315 4.354 20.807 1.00 72.19 272 ILE A O 1
ATOM 2146 N N . SER A 1 273 ? 5.163 3.221 20.312 1.00 69.56 273 SER A N 1
ATOM 2147 C CA . SER A 1 273 ? 6.035 4.104 21.109 1.00 69.56 273 SER A CA 1
ATOM 2148 C C . SER A 1 273 ? 5.818 5.590 20.802 1.00 69.56 273 SER A C 1
ATOM 2150 O O . SER A 1 273 ? 5.643 6.375 21.732 1.00 69.56 273 SER A O 1
ATOM 2152 N N . ARG A 1 274 ? 5.689 5.945 19.520 1.00 70.69 274 ARG A N 1
ATOM 2153 C CA . ARG A 1 274 ? 5.457 7.326 19.070 1.00 70.69 274 ARG A CA 1
ATOM 2154 C C . ARG A 1 274 ? 4.096 7.891 19.476 1.00 70.69 274 ARG A C 1
ATOM 2156 O O . ARG A 1 274 ? 4.019 9.072 19.808 1.00 70.69 274 ARG A O 1
ATOM 2163 N N . LEU A 1 275 ? 3.037 7.075 19.482 1.00 66.75 275 LEU A N 1
ATOM 2164 C CA . LEU A 1 275 ? 1.701 7.505 19.929 1.00 66.75 275 LEU A CA 1
ATOM 2165 C C . LEU A 1 275 ? 1.721 8.001 21.384 1.00 66.75 275 LEU A C 1
ATOM 2167 O O . LEU A 1 275 ? 0.971 8.911 21.730 1.00 66.75 275 LEU A O 1
ATOM 2171 N N . TRP A 1 276 ? 2.605 7.443 22.219 1.00 62.88 276 TRP A N 1
ATOM 2172 C CA . TRP A 1 276 ? 2.689 7.741 23.654 1.00 62.88 276 TRP A CA 1
ATOM 2173 C C . TRP A 1 276 ? 3.870 8.640 24.062 1.00 62.88 276 TRP A C 1
ATOM 2175 O O . TRP A 1 276 ? 3.959 9.017 25.226 1.00 62.88 276 TRP A O 1
ATOM 2185 N N . GLU A 1 277 ? 4.745 9.036 23.133 1.00 60.56 277 GLU A N 1
ATOM 2186 C CA . GLU A 1 277 ? 5.863 9.967 23.386 1.00 60.56 277 GLU A CA 1
ATOM 2187 C C . GLU A 1 277 ? 5.432 11.441 23.487 1.00 60.56 277 GLU A C 1
ATOM 2189 O O . GLU A 1 277 ? 6.176 12.266 24.014 1.00 60.56 277 GLU A O 1
ATOM 2194 N N . ARG A 1 278 ? 4.221 11.793 23.023 1.00 55.72 278 ARG A N 1
ATOM 2195 C CA . ARG A 1 278 ? 3.673 13.158 23.148 1.00 55.72 278 ARG A CA 1
ATOM 2196 C C . ARG A 1 278 ? 3.311 13.552 24.588 1.00 55.72 278 ARG A C 1
ATOM 2198 O O . ARG A 1 278 ? 3.145 14.742 24.845 1.00 55.72 278 ARG A O 1
ATOM 2205 N N . GLU A 1 279 ? 3.227 12.606 25.527 1.00 52.38 279 GLU A N 1
ATOM 2206 C CA . GLU A 1 279 ? 3.133 12.917 26.958 1.00 52.38 279 GLU A CA 1
ATOM 2207 C C . GLU A 1 279 ? 4.529 12.886 27.613 1.00 52.38 279 GLU A C 1
ATOM 2209 O O . GLU A 1 279 ? 5.221 11.871 27.536 1.00 52.38 279 GLU A O 1
ATOM 2214 N N . PRO A 1 280 ? 4.955 13.946 28.329 1.00 42.41 280 PRO A N 1
ATOM 2215 C CA . PRO A 1 280 ? 6.323 14.103 28.843 1.00 42.41 280 PRO A CA 1
ATOM 2216 C C . PRO A 1 280 ? 6.697 13.158 30.004 1.00 42.41 280 PRO A C 1
ATOM 2218 O O . PRO A 1 280 ? 7.718 13.354 30.658 1.00 42.41 280 PRO A O 1
ATOM 2221 N N . SER A 1 281 ? 5.904 12.122 30.281 1.00 48.38 281 SER A N 1
ATOM 2222 C CA . SER A 1 281 ? 6.186 11.145 31.336 1.00 48.38 281 SER A CA 1
ATOM 2223 C C . SER A 1 281 ? 6.439 9.762 30.732 1.00 48.38 281 SER A C 1
ATOM 2225 O O . SER A 1 281 ? 5.551 8.918 30.612 1.00 48.38 281 SER A O 1
ATOM 2227 N N . SER A 1 282 ? 7.698 9.503 30.369 1.00 54.56 282 SER A N 1
ATOM 2228 C CA . SER A 1 282 ? 8.137 8.210 29.817 1.00 54.56 282 SER A CA 1
ATOM 2229 C C . SER A 1 282 ? 7.820 7.015 30.737 1.00 54.56 282 SER A C 1
ATOM 2231 O O . SER A 1 282 ? 7.669 5.883 30.270 1.00 54.56 282 SER A O 1
ATOM 2233 N N . GLU A 1 283 ? 7.640 7.255 32.040 1.00 53.72 283 GLU A N 1
ATOM 2234 C CA . GLU A 1 283 ? 7.194 6.250 33.007 1.00 53.72 283 GLU A CA 1
ATOM 2235 C C . GLU A 1 283 ? 5.737 5.824 32.831 1.00 53.72 283 GLU A C 1
ATOM 2237 O O . GLU A 1 283 ? 5.448 4.636 32.990 1.00 53.72 283 GLU A O 1
ATOM 2242 N N . LEU A 1 284 ? 4.826 6.737 32.475 1.00 50.22 284 LEU A N 1
ATOM 2243 C CA . LEU A 1 284 ? 3.428 6.391 32.229 1.00 50.22 284 LEU A CA 1
ATOM 2244 C C . LEU A 1 284 ? 3.348 5.490 30.999 1.00 50.22 284 LEU A C 1
ATOM 2246 O O . LEU A 1 284 ? 2.827 4.384 31.108 1.00 50.22 284 LEU A O 1
ATOM 2250 N N . ALA A 1 285 ? 3.956 5.878 29.874 1.00 53.59 285 ALA A N 1
ATOM 2251 C CA . ALA A 1 285 ? 3.990 5.067 28.653 1.00 53.59 285 ALA A CA 1
ATOM 2252 C C . ALA A 1 285 ? 4.588 3.661 28.883 1.00 53.59 285 ALA A C 1
ATOM 2254 O O . ALA A 1 285 ? 4.042 2.657 28.410 1.00 53.59 285 ALA A O 1
ATOM 2255 N N . ARG A 1 286 ? 5.673 3.558 29.664 1.00 55.06 286 ARG A N 1
ATOM 2256 C CA . ARG A 1 286 ? 6.298 2.271 30.022 1.00 55.06 286 ARG A CA 1
ATOM 2257 C C . ARG A 1 286 ? 5.405 1.427 30.935 1.00 55.06 286 ARG A C 1
ATOM 2259 O O . ARG A 1 286 ? 5.155 0.259 30.633 1.00 55.06 286 ARG A O 1
ATOM 2266 N N . ALA A 1 287 ? 4.850 2.022 31.991 1.00 54.84 287 ALA A N 1
ATOM 2267 C CA . ALA A 1 287 ? 3.899 1.356 32.878 1.00 54.84 287 ALA A CA 1
ATOM 2268 C C . ALA A 1 287 ? 2.606 0.951 32.145 1.00 54.84 287 ALA A C 1
ATOM 2270 O O . ALA A 1 287 ? 2.007 -0.070 32.484 1.00 54.84 287 ALA A O 1
ATOM 2271 N N . PHE A 1 288 ? 2.185 1.706 31.126 1.00 58.06 288 PHE A N 1
ATOM 2272 C CA . PHE A 1 288 ? 1.036 1.399 30.274 1.00 58.06 288 PHE A CA 1
ATOM 2273 C C . PHE A 1 288 ? 1.293 0.184 29.374 1.00 58.06 288 PHE A C 1
ATOM 2275 O O . PHE A 1 288 ? 0.427 -0.694 29.303 1.00 58.06 288 PHE A O 1
ATOM 2282 N N . LYS A 1 289 ? 2.475 0.075 28.747 1.00 60.03 289 LYS A N 1
ATOM 2283 C CA . LYS A 1 289 ? 2.864 -1.107 27.952 1.00 60.03 289 LYS A CA 1
ATOM 2284 C C . LYS A 1 289 ? 2.955 -2.374 28.802 1.00 60.03 289 LYS A C 1
ATOM 2286 O O . LYS A 1 289 ? 2.489 -3.428 28.376 1.00 60.03 289 LYS A O 1
ATOM 2291 N N . GLU A 1 290 ? 3.545 -2.277 29.991 1.00 60.53 290 GLU A N 1
ATOM 2292 C CA . GLU A 1 290 ? 3.794 -3.435 30.860 1.00 60.53 290 GLU A CA 1
ATOM 2293 C C . GLU A 1 290 ? 2.541 -3.922 31.601 1.00 60.53 290 GLU A C 1
ATOM 2295 O O . GLU A 1 290 ? 2.429 -5.114 31.871 1.00 60.53 290 GLU A O 1
ATOM 2300 N N . LYS A 1 291 ? 1.582 -3.037 31.914 1.00 63.50 291 LYS A N 1
ATOM 2301 C CA . LYS A 1 291 ? 0.397 -3.396 32.718 1.00 63.50 291 LYS A CA 1
ATOM 2302 C C . LYS A 1 291 ? -0.852 -3.744 31.913 1.00 63.50 291 LYS A C 1
ATOM 2304 O O . LYS A 1 291 ? -1.795 -4.271 32.500 1.00 63.50 291 LYS A O 1
ATOM 2309 N N . THR A 1 292 ? -0.914 -3.413 30.620 1.00 65.62 292 THR A N 1
ATOM 2310 C CA . THR A 1 292 ? -2.162 -3.593 29.855 1.00 65.62 292 THR A CA 1
ATOM 2311 C C . THR A 1 292 ? -2.236 -4.929 29.119 1.00 65.62 292 THR A C 1
ATOM 2313 O O . THR A 1 292 ? -3.302 -5.540 29.082 1.00 65.62 292 THR A O 1
ATOM 2316 N N . PHE A 1 293 ? -1.118 -5.417 28.577 1.00 75.19 293 PHE A N 1
ATOM 2317 C CA . PHE A 1 293 ? -1.066 -6.708 27.892 1.00 75.19 293 PHE A CA 1
ATOM 2318 C C . PHE A 1 293 ? -0.563 -7.800 28.831 1.00 75.19 293 PHE A C 1
ATOM 2320 O O . PHE A 1 293 ? 0.570 -7.747 29.301 1.00 75.19 293 PHE A O 1
ATOM 2327 N N . GLN A 1 294 ? -1.397 -8.812 29.068 1.00 77.44 294 GLN A N 1
ATOM 2328 C CA . GLN A 1 294 ? -1.033 -9.963 29.903 1.00 77.44 294 GLN A CA 1
ATOM 2329 C C . GLN A 1 294 ? -0.020 -10.877 29.199 1.00 77.44 294 GLN A C 1
ATOM 2331 O O . GLN A 1 294 ? 0.871 -11.427 29.838 1.00 77.44 294 GLN A O 1
ATOM 2336 N N . ILE A 1 295 ? -0.152 -11.027 27.877 1.00 84.81 295 ILE A N 1
ATOM 2337 C CA . ILE A 1 295 ? 0.682 -11.893 27.038 1.00 84.81 295 ILE A CA 1
ATOM 2338 C C . ILE A 1 295 ? 1.122 -11.093 25.811 1.00 84.81 295 ILE A C 1
ATOM 2340 O O . ILE A 1 295 ? 0.324 -10.360 25.229 1.00 84.81 295 ILE A O 1
ATOM 2344 N N . ARG A 1 296 ? 2.393 -11.231 25.415 1.00 84.81 296 ARG A N 1
ATOM 2345 C CA . ARG A 1 296 ? 2.955 -10.590 24.219 1.00 84.81 296 ARG A CA 1
ATOM 2346 C C . ARG A 1 296 ? 3.628 -11.630 23.334 1.00 84.81 296 ARG A C 1
ATOM 2348 O O . ARG A 1 296 ? 4.577 -12.281 23.764 1.00 84.81 296 ARG A O 1
ATOM 2355 N N . TYR A 1 297 ? 3.161 -11.738 22.095 1.00 89.31 297 TYR A N 1
ATOM 2356 C CA . TYR A 1 297 ? 3.794 -12.544 21.055 1.00 89.31 297 TYR A CA 1
ATOM 2357 C C . TYR A 1 297 ? 4.561 -11.630 20.105 1.00 89.31 297 TYR A C 1
ATOM 2359 O O . TYR A 1 297 ? 4.018 -10.643 19.614 1.00 89.31 297 TYR A O 1
ATOM 2367 N N . ARG A 1 298 ? 5.828 -11.955 19.837 1.00 87.56 298 ARG A N 1
ATOM 2368 C CA . ARG A 1 298 ? 6.623 -11.276 18.810 1.00 87.56 298 ARG A CA 1
ATOM 2369 C C . ARG A 1 298 ? 6.542 -12.078 17.519 1.00 87.56 298 ARG A C 1
ATOM 2371 O O . ARG A 1 298 ? 6.962 -13.232 17.493 1.00 87.56 298 ARG A O 1
ATOM 2378 N N . VAL A 1 299 ? 6.060 -11.452 16.450 1.00 85.25 299 VAL A N 1
ATOM 2379 C CA . VAL A 1 299 ? 6.141 -12.028 15.105 1.00 85.25 299 VAL A CA 1
ATOM 2380 C C . VAL A 1 299 ? 7.577 -11.865 14.610 1.00 85.25 299 VAL A C 1
ATOM 2382 O O . VAL A 1 299 ? 8.098 -10.751 14.540 1.00 85.25 299 VAL A O 1
ATOM 2385 N N . ALA A 1 300 ? 8.251 -12.983 14.343 1.00 80.06 300 ALA A N 1
ATOM 2386 C CA . ALA A 1 300 ? 9.595 -12.965 13.780 1.00 80.06 300 ALA A CA 1
ATOM 2387 C C . ALA A 1 300 ? 9.552 -12.486 12.316 1.00 80.06 300 ALA A C 1
ATOM 2389 O O . ALA A 1 300 ? 8.572 -12.760 11.618 1.00 80.06 300 ALA A O 1
ATOM 2390 N N . PRO A 1 301 ? 10.598 -11.794 11.828 1.00 73.31 301 PRO A N 1
ATOM 2391 C CA . PRO A 1 301 ? 10.704 -11.502 10.405 1.00 73.31 301 PRO A CA 1
ATOM 2392 C C . PRO A 1 301 ? 10.730 -12.812 9.596 1.00 73.31 301 PRO A C 1
ATOM 2394 O O . PRO A 1 301 ? 11.192 -13.839 10.108 1.00 73.31 301 PRO A O 1
ATOM 2397 N N . PRO A 1 302 ? 10.248 -12.798 8.340 1.00 70.19 302 PRO A N 1
ATOM 2398 C CA . PRO A 1 302 ? 10.295 -13.975 7.483 1.00 70.19 302 PRO A CA 1
ATOM 2399 C C . PRO A 1 302 ? 11.740 -14.460 7.316 1.00 70.19 302 PRO A C 1
ATOM 2401 O O . PRO A 1 302 ? 12.669 -13.664 7.160 1.00 70.19 302 PRO A O 1
ATOM 2404 N N . LEU A 1 303 ? 11.929 -15.781 7.359 1.00 70.31 303 LEU A N 1
ATOM 2405 C CA . LEU A 1 303 ? 13.234 -16.396 7.135 1.00 70.31 303 LEU A CA 1
ATOM 2406 C C . LEU A 1 303 ? 13.684 -16.142 5.693 1.00 70.31 303 LEU A C 1
ATOM 2408 O O . LEU A 1 303 ? 12.919 -16.351 4.752 1.00 70.31 303 LEU A O 1
ATOM 2412 N N . ALA A 1 304 ? 14.952 -15.761 5.526 1.00 66.44 304 ALA A N 1
ATOM 2413 C CA . ALA A 1 304 ? 15.553 -15.469 4.225 1.00 66.44 304 ALA A CA 1
ATOM 2414 C C . ALA A 1 304 ? 15.533 -16.655 3.240 1.00 66.44 304 ALA A C 1
ATOM 2416 O O . ALA A 1 304 ? 15.721 -16.437 2.054 1.00 66.44 304 ALA A O 1
ATOM 2417 N N . SER A 1 305 ? 15.295 -17.886 3.703 1.00 66.62 305 SER A N 1
ATOM 2418 C CA . SER A 1 305 ? 15.196 -19.074 2.848 1.00 66.62 305 SER A CA 1
ATOM 2419 C C . SER A 1 305 ? 13.772 -19.429 2.417 1.00 66.62 305 SER A C 1
ATOM 2421 O O . SER A 1 305 ? 13.610 -20.166 1.459 1.00 66.62 305 SER A O 1
ATOM 2423 N N . ARG A 1 306 ? 12.733 -18.940 3.110 1.00 75.12 306 ARG A N 1
ATOM 2424 C CA . ARG A 1 306 ? 11.337 -19.368 2.868 1.00 75.12 306 ARG A CA 1
ATOM 2425 C C . ARG A 1 306 ? 10.513 -18.394 2.038 1.00 75.12 306 ARG A C 1
ATOM 2427 O O . ARG A 1 306 ? 9.397 -18.716 1.646 1.00 75.12 306 ARG A O 1
ATOM 2434 N N . TRP A 1 307 ? 11.016 -17.184 1.807 1.00 86.31 307 TRP A N 1
ATOM 2435 C CA . TRP A 1 307 ? 10.294 -16.229 0.968 1.00 86.31 307 TRP A CA 1
ATOM 2436 C C . TRP A 1 307 ? 10.316 -16.646 -0.507 1.00 86.31 307 TRP A C 1
ATOM 2438 O O . TRP A 1 307 ? 9.429 -16.234 -1.238 1.00 86.31 307 TRP A O 1
ATOM 2448 N N . GLU A 1 308 ? 11.279 -17.473 -0.927 1.00 86.69 308 GLU A N 1
ATOM 2449 C CA . GLU A 1 308 ? 11.379 -17.982 -2.301 1.00 86.69 308 GLU A CA 1
ATOM 2450 C C . GLU A 1 308 ? 10.172 -18.857 -2.650 1.00 86.69 308 GLU A C 1
ATOM 2452 O O . GLU A 1 308 ? 9.499 -18.594 -3.644 1.00 86.69 308 GLU A O 1
ATOM 2457 N N . ASP A 1 309 ? 9.835 -19.809 -1.773 1.00 87.44 309 ASP A N 1
ATOM 2458 C CA . ASP A 1 309 ? 8.666 -20.682 -1.926 1.00 87.44 309 ASP A CA 1
ATOM 2459 C C . ASP A 1 309 ? 7.374 -19.862 -2.001 1.00 87.44 309 ASP A C 1
ATOM 2461 O O . ASP A 1 309 ? 6.583 -20.010 -2.933 1.00 87.44 309 ASP A O 1
ATOM 2465 N N . PHE A 1 310 ? 7.202 -18.930 -1.056 1.00 88.62 310 PHE A N 1
ATOM 2466 C CA . PHE A 1 310 ? 6.032 -18.053 -1.007 1.00 88.62 310 PHE A CA 1
ATOM 2467 C C . PHE A 1 310 ? 5.941 -17.128 -2.227 1.00 88.62 310 PHE A C 1
ATOM 2469 O O . PHE A 1 310 ? 4.847 -16.844 -2.718 1.00 88.62 310 PHE A O 1
ATOM 2476 N N . PHE A 1 311 ? 7.073 -16.629 -2.730 1.00 90.88 311 PHE A N 1
ATOM 2477 C CA . PHE A 1 311 ? 7.070 -15.810 -3.935 1.00 90.88 311 PHE A CA 1
ATOM 2478 C C . PHE A 1 311 ? 6.699 -16.642 -5.158 1.00 90.88 311 PHE A C 1
ATOM 2480 O O . PHE A 1 311 ? 5.888 -16.198 -5.965 1.00 90.88 311 PHE A O 1
ATOM 2487 N N . GLY A 1 312 ? 7.227 -17.864 -5.255 1.00 89.44 312 GLY A N 1
ATOM 2488 C CA . GLY A 1 312 ? 6.850 -18.822 -6.288 1.00 89.44 312 GLY A CA 1
ATOM 2489 C C . GLY A 1 312 ? 5.353 -19.137 -6.273 1.00 89.44 312 GLY A C 1
ATOM 2490 O O . GLY A 1 312 ? 4.740 -19.177 -7.335 1.00 89.44 312 GLY A O 1
ATOM 2491 N N . GLU A 1 313 ? 4.744 -19.296 -5.092 1.00 89.50 313 GLU A N 1
ATOM 2492 C CA . GLU A 1 313 ? 3.284 -19.429 -4.944 1.00 89.50 313 GLU A CA 1
ATOM 2493 C C . GLU A 1 313 ? 2.549 -18.189 -5.463 1.00 89.50 313 GLU A C 1
ATOM 2495 O O . GLU A 1 313 ? 1.653 -18.322 -6.290 1.00 89.50 313 GLU A O 1
ATOM 2500 N N . CYS A 1 314 ? 2.979 -16.981 -5.074 1.00 90.44 314 CYS A N 1
ATOM 2501 C CA . CYS A 1 314 ? 2.372 -15.741 -5.572 1.00 90.44 314 CYS A CA 1
ATOM 2502 C C . CYS A 1 314 ? 2.427 -15.635 -7.104 1.00 90.44 314 CYS A C 1
ATOM 2504 O O . CYS A 1 314 ? 1.476 -15.150 -7.714 1.00 90.44 314 CYS A O 1
ATOM 2506 N N . LEU A 1 315 ? 3.537 -16.054 -7.721 1.00 90.56 315 LEU A N 1
ATOM 2507 C CA . LEU A 1 315 ? 3.704 -16.027 -9.174 1.00 90.56 315 LEU A CA 1
ATOM 2508 C C . LEU A 1 315 ? 2.821 -17.068 -9.867 1.00 90.56 315 LEU A C 1
ATOM 2510 O O . LEU A 1 315 ? 2.149 -16.712 -10.830 1.00 90.56 315 LEU A O 1
ATOM 2514 N N . ARG A 1 316 ? 2.761 -18.305 -9.354 1.00 89.00 316 ARG A N 1
ATOM 2515 C CA . ARG A 1 316 ? 1.877 -19.357 -9.888 1.00 89.00 316 ARG A CA 1
ATOM 2516 C C . ARG A 1 316 ? 0.408 -18.959 -9.811 1.00 89.00 316 ARG A C 1
ATOM 2518 O O . ARG A 1 316 ? -0.304 -19.091 -10.801 1.00 89.00 316 ARG A O 1
ATOM 2525 N N . ASP A 1 317 ? -0.019 -18.408 -8.678 1.00 89.56 317 ASP A N 1
ATOM 2526 C CA . ASP A 1 317 ? -1.394 -17.938 -8.486 1.00 89.56 317 ASP A CA 1
ATOM 2527 C C . ASP A 1 317 ? -1.758 -16.805 -9.463 1.00 89.56 317 ASP A C 1
ATOM 2529 O O . ASP A 1 317 ? -2.908 -16.686 -9.883 1.00 89.56 317 ASP A O 1
ATOM 2533 N N . ALA A 1 318 ? -0.787 -15.958 -9.818 1.00 87.94 318 ALA A N 1
ATOM 2534 C CA . ALA A 1 318 ? -1.004 -14.781 -10.653 1.00 87.94 318 ALA A CA 1
ATOM 2535 C C . ALA A 1 318 ? -0.851 -15.032 -12.163 1.00 87.94 318 ALA A C 1
ATOM 2537 O O . ALA A 1 318 ? -1.543 -14.391 -12.953 1.00 87.94 318 ALA A O 1
ATOM 2538 N N . LEU A 1 319 ? 0.080 -15.902 -12.566 1.00 81.69 319 LEU A N 1
ATOM 2539 C CA . LEU A 1 319 ? 0.488 -16.111 -13.962 1.00 81.69 319 LEU A CA 1
ATOM 2540 C C . LEU A 1 319 ? 0.092 -17.492 -14.516 1.00 81.69 319 LEU A C 1
ATOM 2542 O O . LEU A 1 319 ? 0.154 -17.685 -15.729 1.00 81.69 319 LEU A O 1
ATOM 2546 N N . GLY A 1 320 ? -0.339 -18.430 -13.666 1.00 79.00 320 GLY A N 1
ATOM 2547 C CA . GLY A 1 320 ? -0.625 -19.820 -14.040 1.00 79.00 320 GLY A CA 1
ATOM 2548 C C . GLY A 1 320 ? 0.601 -20.743 -13.957 1.00 79.00 320 GLY A C 1
ATOM 2549 O O . GLY A 1 320 ? 1.703 -20.313 -13.627 1.00 79.00 320 GLY A O 1
ATOM 2550 N N . GLU A 1 321 ? 0.418 -22.042 -14.225 1.00 63.16 321 GLU A N 1
ATOM 2551 C CA . GLU A 1 321 ? 1.458 -23.074 -14.025 1.00 63.16 321 GLU A CA 1
ATOM 2552 C C . GLU A 1 321 ? 2.397 -23.297 -15.230 1.00 63.16 321 GLU A C 1
ATOM 2554 O O . GLU A 1 321 ? 3.447 -23.922 -15.082 1.00 63.16 321 GLU A O 1
ATOM 2559 N N . ASP A 1 322 ? 2.090 -22.759 -16.412 1.00 58.59 322 ASP A N 1
ATOM 2560 C CA . ASP A 1 322 ? 2.643 -23.278 -17.675 1.00 58.59 322 ASP A CA 1
ATOM 2561 C C . ASP A 1 322 ? 4.077 -22.834 -18.029 1.00 58.59 322 ASP A C 1
ATOM 2563 O O . ASP A 1 322 ? 4.581 -23.153 -19.107 1.00 58.59 322 ASP A O 1
ATOM 2567 N N . SER A 1 323 ? 4.793 -22.094 -17.174 1.00 69.19 323 SER A N 1
ATOM 2568 C CA . SER A 1 323 ? 6.143 -21.613 -17.521 1.00 69.19 323 SER A CA 1
ATOM 2569 C C . SER A 1 323 ? 7.071 -21.407 -16.323 1.00 69.19 323 SER A C 1
ATOM 2571 O O . SER A 1 323 ? 7.411 -20.278 -15.968 1.00 69.19 323 SER A O 1
ATOM 2573 N N . GLN A 1 324 ? 7.589 -22.508 -15.766 1.00 81.00 324 GLN A N 1
ATOM 2574 C CA . GLN A 1 324 ? 8.635 -22.476 -14.730 1.00 81.00 324 GLN A CA 1
ATOM 2575 C C . GLN A 1 324 ? 9.816 -21.566 -15.115 1.00 81.00 324 GLN A C 1
ATOM 2577 O O . GLN A 1 324 ? 10.283 -20.784 -14.296 1.00 81.00 324 GLN A O 1
ATOM 2582 N N . HIS A 1 325 ? 10.231 -21.580 -16.387 1.00 83.88 325 HIS A N 1
ATOM 2583 C CA . HIS A 1 325 ? 11.304 -20.714 -16.885 1.00 83.88 325 HIS A CA 1
ATOM 2584 C C . HIS A 1 325 ? 10.996 -19.211 -16.736 1.00 83.88 325 HIS A C 1
ATOM 2586 O O . HIS A 1 325 ? 11.879 -18.422 -16.403 1.00 83.88 325 HIS A O 1
ATOM 2592 N N . VAL A 1 326 ? 9.737 -18.806 -16.941 1.00 86.38 326 VAL A N 1
ATOM 2593 C CA . VAL A 1 326 ? 9.301 -17.416 -16.742 1.00 86.38 326 VAL A CA 1
ATOM 2594 C C . VAL A 1 326 ? 9.314 -17.072 -15.256 1.00 86.38 326 VAL A C 1
ATOM 2596 O O . VAL A 1 326 ? 9.806 -16.007 -14.891 1.00 86.38 326 VAL A O 1
ATOM 2599 N N . HIS A 1 327 ? 8.839 -17.972 -14.391 1.00 87.94 327 HIS A N 1
ATOM 2600 C CA . HIS A 1 327 ? 8.888 -17.766 -12.940 1.00 87.94 327 HIS A CA 1
ATOM 2601 C C . HIS A 1 327 ? 10.321 -17.605 -12.432 1.00 87.94 327 HIS A C 1
ATOM 2603 O O . HIS A 1 327 ? 10.584 -16.689 -11.653 1.00 87.94 327 HIS A O 1
ATOM 2609 N N . ASP A 1 328 ? 11.251 -18.423 -12.924 1.00 88.81 328 ASP A N 1
ATOM 2610 C CA . ASP A 1 328 ? 12.666 -18.339 -12.565 1.00 88.81 328 ASP A CA 1
ATOM 2611 C C . ASP A 1 328 ? 13.268 -16.998 -13.021 1.00 88.81 328 ASP A C 1
ATOM 2613 O O . ASP A 1 328 ? 13.928 -16.311 -12.237 1.00 88.81 328 ASP A O 1
ATOM 2617 N N . ALA A 1 329 ? 12.983 -16.563 -14.255 1.00 90.50 329 ALA A N 1
ATOM 2618 C CA . ALA A 1 329 ? 13.433 -15.266 -14.767 1.00 90.50 329 ALA A CA 1
ATOM 2619 C C . ALA A 1 329 ? 12.899 -14.095 -13.920 1.00 90.50 329 ALA A C 1
ATOM 2621 O O . ALA A 1 329 ? 13.663 -13.214 -13.518 1.00 90.50 329 ALA A O 1
ATOM 2622 N N . VAL A 1 330 ? 11.604 -14.107 -13.590 1.00 92.69 330 VAL A N 1
ATOM 2623 C CA . VAL A 1 330 ? 10.965 -13.096 -12.731 1.00 92.69 330 VAL A CA 1
ATOM 2624 C C . VAL A 1 330 ? 11.566 -13.104 -11.324 1.00 92.69 330 VAL A C 1
ATOM 2626 O O . VAL A 1 330 ? 11.863 -12.040 -10.775 1.00 92.69 330 VAL A O 1
ATOM 2629 N N . TYR A 1 331 ? 11.793 -14.286 -10.748 1.00 91.12 331 TYR A N 1
ATOM 2630 C CA . TYR A 1 331 ? 12.449 -14.443 -9.452 1.00 91.12 331 TYR A CA 1
ATOM 2631 C C . TYR A 1 331 ? 13.857 -13.833 -9.461 1.00 91.12 331 TYR A C 1
ATOM 2633 O O . TYR A 1 331 ? 14.198 -13.047 -8.570 1.00 91.12 331 TYR A O 1
ATOM 2641 N N . HIS A 1 332 ? 14.662 -14.128 -10.485 1.00 91.06 332 HIS A N 1
ATOM 2642 C CA . HIS A 1 332 ? 16.013 -13.585 -10.618 1.00 91.06 332 HIS A CA 1
ATOM 2643 C C . HIS A 1 332 ? 16.011 -12.062 -10.760 1.00 91.06 332 HIS A C 1
ATOM 2645 O O . HIS A 1 332 ? 16.783 -11.384 -10.075 1.00 91.06 332 HIS A O 1
ATOM 2651 N N . ILE A 1 333 ? 15.108 -11.517 -11.577 1.00 93.56 333 ILE A N 1
ATOM 2652 C CA . ILE A 1 333 ? 14.916 -10.071 -11.719 1.00 93.56 333 ILE A CA 1
ATOM 2653 C C . ILE A 1 333 ? 14.554 -9.443 -10.374 1.00 93.56 333 ILE A C 1
ATOM 2655 O O . ILE A 1 333 ? 15.189 -8.473 -9.956 1.00 93.56 333 ILE A O 1
ATOM 2659 N N . PHE A 1 334 ? 13.576 -10.003 -9.661 1.00 92.88 334 PHE A N 1
ATOM 2660 C CA . PHE A 1 334 ? 13.166 -9.488 -8.360 1.00 92.88 334 PHE A CA 1
ATOM 2661 C C . PHE A 1 334 ? 14.332 -9.499 -7.365 1.00 92.88 334 PHE A C 1
ATOM 2663 O O . PHE A 1 334 ? 14.623 -8.482 -6.734 1.00 92.88 334 PHE A O 1
ATOM 2670 N N . ARG A 1 335 ? 15.047 -10.622 -7.258 1.00 90.50 335 ARG A N 1
ATOM 2671 C CA . ARG A 1 335 ? 16.164 -10.795 -6.321 1.00 90.50 335 ARG A CA 1
ATOM 2672 C C . ARG A 1 335 ? 17.335 -9.852 -6.604 1.00 90.50 335 ARG A C 1
ATOM 2674 O O . ARG A 1 335 ? 17.948 -9.362 -5.659 1.00 90.50 335 ARG A O 1
ATOM 2681 N N . ILE A 1 336 ? 17.669 -9.628 -7.873 1.00 90.12 336 ILE A N 1
ATOM 2682 C CA . ILE A 1 336 ? 18.859 -8.859 -8.267 1.00 90.12 336 ILE A CA 1
ATOM 2683 C C . ILE A 1 336 ? 18.555 -7.366 -8.384 1.00 90.12 336 ILE A C 1
ATOM 2685 O O . ILE A 1 336 ? 19.390 -6.552 -7.995 1.00 90.12 336 ILE A O 1
ATOM 2689 N N . GLN A 1 337 ? 17.376 -7.000 -8.891 1.00 90.81 337 GLN A N 1
ATOM 2690 C CA . GLN A 1 337 ? 17.043 -5.611 -9.209 1.00 90.81 337 GLN A CA 1
ATOM 2691 C C . GLN A 1 337 ? 16.107 -4.956 -8.187 1.00 90.81 337 GLN A C 1
ATOM 2693 O O . GLN A 1 337 ? 16.318 -3.794 -7.843 1.00 90.81 337 GLN A O 1
ATOM 2698 N N . ALA A 1 338 ? 15.080 -5.662 -7.700 1.00 90.50 338 ALA A N 1
ATOM 2699 C CA . ALA A 1 338 ? 14.063 -5.076 -6.819 1.00 90.50 338 ALA A CA 1
ATOM 2700 C C . ALA A 1 338 ? 14.416 -5.208 -5.327 1.00 90.50 338 ALA A C 1
ATOM 2702 O O . ALA A 1 338 ? 14.311 -4.245 -4.574 1.00 90.50 338 ALA A O 1
ATOM 2703 N N . LEU A 1 339 ? 14.867 -6.381 -4.876 1.00 89.44 339 LEU A N 1
ATOM 2704 C CA . LEU A 1 339 ? 15.135 -6.658 -3.462 1.00 89.44 339 LEU A CA 1
ATOM 2705 C C . LEU A 1 339 ? 16.186 -5.719 -2.829 1.00 89.44 339 LEU A C 1
ATOM 2707 O O . LEU A 1 339 ? 15.942 -5.252 -1.711 1.00 89.44 339 LEU A O 1
ATOM 2711 N N . PRO A 1 340 ? 17.305 -5.360 -3.495 1.00 88.44 340 PRO A N 1
ATOM 2712 C CA . PRO A 1 340 ? 18.294 -4.458 -2.903 1.00 88.44 340 PRO A CA 1
ATOM 2713 C C . PRO A 1 340 ? 17.742 -3.068 -2.553 1.00 88.44 340 PRO A C 1
ATOM 2715 O O . PRO A 1 340 ? 18.224 -2.444 -1.603 1.00 88.44 340 PRO A O 1
ATOM 2718 N N . SER A 1 341 ? 16.712 -2.580 -3.258 1.00 85.62 341 SER A N 1
ATOM 2719 C CA . SER A 1 341 ? 16.116 -1.267 -2.966 1.00 85.62 341 SER A CA 1
ATOM 2720 C C . SER A 1 341 ? 15.288 -1.260 -1.678 1.00 85.62 341 SER A C 1
ATOM 2722 O O . SER A 1 341 ? 15.113 -0.209 -1.059 1.00 85.62 341 SER A O 1
ATOM 2724 N N . LEU A 1 342 ? 14.858 -2.433 -1.200 1.00 82.19 342 LEU A N 1
ATOM 2725 C CA . LEU A 1 342 ? 14.073 -2.581 0.026 1.00 82.19 342 LEU A CA 1
ATOM 2726 C C . LEU A 1 342 ? 14.907 -2.433 1.314 1.00 82.19 342 LEU A C 1
ATOM 2728 O O . LEU A 1 342 ? 14.325 -2.497 2.403 1.00 82.19 342 LEU A O 1
ATOM 2732 N N . LYS A 1 343 ? 16.236 -2.243 1.202 1.00 80.69 343 LYS A N 1
ATOM 2733 C CA . LYS A 1 343 ? 17.208 -2.056 2.306 1.00 80.69 343 LYS A CA 1
ATOM 2734 C C . LYS A 1 343 ? 17.096 -3.103 3.423 1.00 80.69 343 LYS A C 1
ATOM 2736 O O . LYS A 1 343 ? 17.328 -2.811 4.594 1.00 80.69 343 LYS A O 1
ATOM 2741 N N . ARG A 1 344 ? 16.717 -4.327 3.064 1.00 77.56 344 ARG A N 1
ATOM 2742 C CA . ARG A 1 344 ? 16.489 -5.443 3.987 1.00 77.56 344 ARG A CA 1
ATOM 2743 C C . ARG A 1 344 ? 16.976 -6.742 3.361 1.00 77.56 344 ARG A C 1
ATOM 2745 O O . ARG A 1 344 ? 16.956 -6.882 2.144 1.00 77.56 344 ARG A O 1
ATOM 2752 N N . SER A 1 345 ? 17.371 -7.697 4.198 1.00 74.00 345 SER A N 1
ATOM 2753 C CA . SER A 1 345 ? 17.924 -8.976 3.733 1.00 74.00 345 SER A CA 1
ATOM 2754 C C . SER A 1 345 ? 16.881 -9.920 3.128 1.00 74.00 345 SER A C 1
ATOM 2756 O O . SER A 1 345 ? 17.249 -10.837 2.405 1.00 74.00 345 SER A O 1
ATOM 2758 N N . ALA A 1 346 ? 15.594 -9.722 3.432 1.00 84.31 346 ALA A N 1
ATOM 2759 C CA . ALA A 1 346 ? 14.500 -10.541 2.921 1.00 84.31 346 ALA A CA 1
ATOM 2760 C C . ALA A 1 346 ? 13.244 -9.687 2.672 1.00 84.31 346 ALA A C 1
ATOM 2762 O O . ALA A 1 346 ? 12.940 -8.802 3.483 1.00 84.31 346 ALA A O 1
ATOM 2763 N N . PRO A 1 347 ? 12.502 -9.936 1.580 1.00 88.88 347 PRO A N 1
ATOM 2764 C CA . PRO A 1 347 ? 11.256 -9.235 1.296 1.00 88.88 347 PRO A CA 1
ATOM 2765 C C . PRO A 1 347 ? 10.148 -9.672 2.263 1.00 88.88 347 PRO A C 1
ATOM 2767 O O . PRO A 1 347 ? 10.145 -10.789 2.784 1.00 88.88 347 PRO A O 1
ATOM 2770 N N . THR A 1 348 ? 9.166 -8.802 2.492 1.00 88.19 348 THR A N 1
ATOM 2771 C CA . THR A 1 348 ? 7.942 -9.194 3.206 1.00 88.19 348 THR A CA 1
ATOM 2772 C C . THR A 1 348 ? 6.929 -9.813 2.239 1.00 88.19 348 THR A C 1
ATOM 2774 O O . THR A 1 348 ? 6.949 -9.492 1.047 1.00 88.19 348 THR A O 1
ATOM 2777 N N . PRO A 1 349 ? 5.970 -10.619 2.737 1.00 88.88 349 PRO A N 1
ATOM 2778 C CA . PRO A 1 349 ? 4.813 -11.063 1.954 1.00 88.88 349 PRO A CA 1
ATOM 2779 C C . PRO A 1 349 ? 4.111 -9.939 1.190 1.00 88.88 349 PRO A C 1
ATOM 2781 O O . PRO A 1 349 ? 3.673 -10.127 0.058 1.00 88.88 349 PRO A O 1
ATOM 2784 N N . ARG A 1 350 ? 4.045 -8.743 1.785 1.00 88.69 350 ARG A N 1
ATOM 2785 C CA . ARG A 1 350 ? 3.442 -7.570 1.153 1.00 88.69 350 ARG A CA 1
ATOM 2786 C C . ARG A 1 350 ? 4.254 -7.065 -0.038 1.00 88.69 350 ARG A C 1
ATOM 2788 O O . ARG A 1 350 ? 3.649 -6.731 -1.050 1.00 88.69 350 ARG A O 1
ATOM 2795 N N . ASP A 1 351 ? 5.582 -7.019 0.061 1.00 90.75 351 ASP A N 1
ATOM 2796 C CA . ASP A 1 351 ? 6.433 -6.554 -1.046 1.00 90.75 351 ASP A CA 1
ATOM 2797 C C . ASP A 1 351 ? 6.314 -7.489 -2.254 1.00 90.75 351 ASP A C 1
ATOM 2799 O O . ASP A 1 351 ? 6.142 -7.027 -3.379 1.00 90.75 351 ASP A O 1
ATOM 2803 N N . MET A 1 352 ? 6.326 -8.803 -2.006 1.00 92.25 352 MET A N 1
ATOM 2804 C CA . MET A 1 352 ? 6.177 -9.834 -3.038 1.00 92.25 352 MET A CA 1
ATOM 2805 C C . MET A 1 352 ? 4.818 -9.741 -3.744 1.00 92.25 352 MET A C 1
ATOM 2807 O O . MET A 1 352 ? 4.753 -9.736 -4.975 1.00 92.25 352 MET A O 1
ATOM 2811 N N . LYS A 1 353 ? 3.732 -9.563 -2.979 1.00 93.25 353 LYS A N 1
ATOM 2812 C CA . LYS A 1 353 ? 2.392 -9.333 -3.543 1.00 93.25 353 LYS A CA 1
ATOM 2813 C C . LYS A 1 353 ? 2.305 -8.027 -4.329 1.00 93.25 353 LYS A C 1
ATOM 2815 O O . LYS A 1 353 ? 1.742 -8.015 -5.415 1.00 93.25 353 LYS A O 1
ATOM 2820 N N . LEU A 1 354 ? 2.871 -6.930 -3.820 1.00 93.62 354 LEU A N 1
ATOM 2821 C CA . LEU A 1 354 ? 2.861 -5.642 -4.524 1.00 93.62 354 LEU A CA 1
ATOM 2822 C C . LEU A 1 354 ? 3.630 -5.706 -5.845 1.00 93.62 354 LEU A C 1
ATOM 2824 O O . LEU A 1 354 ? 3.151 -5.169 -6.841 1.00 93.62 354 LEU A O 1
ATOM 2828 N N . PHE A 1 355 ? 4.790 -6.362 -5.861 1.00 95.12 355 PHE A N 1
ATOM 2829 C CA . PHE A 1 355 ? 5.559 -6.579 -7.082 1.00 95.12 355 PHE A CA 1
ATOM 2830 C C . PHE A 1 355 ? 4.755 -7.390 -8.106 1.00 95.12 355 PHE A C 1
ATOM 2832 O O . PHE A 1 355 ? 4.591 -6.952 -9.243 1.00 95.12 355 PHE A O 1
ATOM 2839 N N . THR A 1 356 ? 4.181 -8.515 -7.671 1.00 94.56 356 THR A N 1
ATOM 2840 C CA . THR A 1 356 ? 3.355 -9.391 -8.517 1.00 94.56 356 THR A CA 1
ATOM 2841 C C . THR A 1 356 ? 2.146 -8.646 -9.080 1.00 94.56 356 THR A C 1
ATOM 2843 O O . THR A 1 356 ? 1.924 -8.654 -10.286 1.00 94.56 356 THR A O 1
ATOM 2846 N N . ASN A 1 357 ? 1.413 -7.908 -8.244 1.00 94.38 357 ASN A N 1
ATOM 2847 C CA . ASN A 1 357 ? 0.244 -7.141 -8.676 1.00 94.38 357 ASN A CA 1
ATOM 2848 C C . ASN A 1 357 ? 0.603 -6.057 -9.702 1.00 94.38 357 ASN A C 1
ATOM 2850 O O . ASN A 1 357 ? -0.145 -5.848 -10.653 1.00 94.38 357 ASN A O 1
ATOM 2854 N N . ARG A 1 358 ? 1.741 -5.369 -9.532 1.00 95.19 358 ARG A N 1
ATOM 2855 C CA . ARG A 1 358 ? 2.219 -4.375 -10.509 1.00 95.19 358 ARG A CA 1
ATOM 2856 C C . ARG A 1 358 ? 2.575 -5.021 -11.841 1.00 95.19 358 ARG A C 1
ATOM 2858 O O . ARG A 1 358 ? 2.218 -4.479 -12.881 1.00 95.19 358 ARG A O 1
ATOM 2865 N N . MET A 1 359 ? 3.235 -6.176 -11.803 1.00 94.50 359 MET A N 1
ATOM 2866 C CA . MET A 1 359 ? 3.496 -6.969 -13.002 1.00 94.50 359 MET A CA 1
ATOM 2867 C C . MET A 1 359 ? 2.200 -7.337 -13.715 1.00 94.50 359 MET A C 1
ATOM 2869 O O . MET A 1 359 ? 2.081 -7.073 -14.903 1.00 94.50 359 MET A O 1
ATOM 2873 N N . VAL A 1 360 ? 1.229 -7.912 -12.998 1.00 93.56 360 VAL A N 1
ATOM 2874 C CA . VAL A 1 360 ? -0.053 -8.332 -13.581 1.00 93.56 360 VAL A CA 1
ATOM 2875 C C . VAL A 1 360 ? -0.784 -7.139 -14.189 1.00 93.56 360 VAL A C 1
ATOM 2877 O O . VAL A 1 360 ? -1.293 -7.246 -15.298 1.00 93.56 360 VAL A O 1
ATOM 2880 N N . ALA A 1 361 ? -0.787 -5.985 -13.519 1.00 94.62 361 ALA A N 1
ATOM 2881 C CA . ALA A 1 361 ? -1.410 -4.773 -14.046 1.00 94.62 361 ALA A CA 1
ATOM 2882 C C . ALA A 1 361 ? -0.797 -4.325 -15.386 1.00 94.62 361 ALA A C 1
ATOM 2884 O O . ALA A 1 361 ? -1.535 -3.975 -16.302 1.00 94.62 361 ALA A O 1
ATOM 2885 N N . LEU A 1 362 ? 0.532 -4.374 -15.520 1.00 94.50 362 LEU A N 1
ATOM 2886 C CA . LEU A 1 362 ? 1.211 -4.052 -16.780 1.00 94.50 362 LEU A CA 1
ATOM 2887 C C . LEU A 1 362 ? 1.057 -5.159 -17.827 1.00 94.50 362 LEU A C 1
ATOM 2889 O O . LEU A 1 362 ? 0.920 -4.866 -19.010 1.00 94.50 362 LEU A O 1
ATOM 2893 N N . ALA A 1 363 ? 1.024 -6.424 -17.411 1.00 93.19 363 ALA A N 1
ATOM 2894 C CA . ALA A 1 363 ? 0.764 -7.546 -18.304 1.00 93.19 363 ALA A CA 1
ATOM 2895 C C . ALA A 1 363 ? -0.621 -7.436 -18.945 1.00 93.19 363 ALA A C 1
ATOM 2897 O O . ALA A 1 363 ? -0.737 -7.630 -20.145 1.00 93.19 363 ALA A O 1
ATOM 2898 N N . GLN A 1 364 ? -1.647 -7.009 -18.208 1.00 92.38 364 GLN A N 1
ATOM 2899 C CA . GLN A 1 364 ? -2.975 -6.757 -18.783 1.00 92.38 364 GLN A CA 1
ATOM 2900 C C . GLN A 1 364 ? -2.975 -5.687 -19.892 1.00 92.38 364 GLN A C 1
ATOM 2902 O O . GLN A 1 364 ? -3.895 -5.659 -20.702 1.00 92.38 364 GLN A O 1
ATOM 2907 N N . GLN A 1 365 ? -1.972 -4.804 -19.930 1.00 92.88 365 GLN A N 1
ATOM 2908 C CA . GLN A 1 365 ? -1.868 -3.728 -20.921 1.00 92.88 365 GLN A CA 1
ATOM 2909 C C . GLN A 1 365 ? -0.942 -4.078 -22.089 1.00 92.88 365 GLN A C 1
ATOM 2911 O O . GLN A 1 365 ? -1.219 -3.692 -23.219 1.00 92.88 365 GLN A O 1
ATOM 2916 N N . HIS A 1 366 ? 0.155 -4.787 -21.818 1.00 92.88 366 HIS A N 1
ATOM 2917 C CA . HIS A 1 366 ? 1.247 -4.971 -22.776 1.00 92.88 366 HIS A CA 1
ATOM 2918 C C . HIS A 1 366 ? 1.486 -6.428 -23.184 1.00 92.88 366 HIS A C 1
ATOM 2920 O O . HIS A 1 366 ? 2.201 -6.669 -24.149 1.00 92.88 366 HIS A O 1
ATOM 2926 N N . TYR A 1 367 ? 0.922 -7.415 -22.487 1.00 89.56 367 TYR A N 1
ATOM 2927 C CA . TYR A 1 367 ? 1.009 -8.816 -22.903 1.00 89.56 367 TYR A CA 1
ATOM 2928 C C . TYR A 1 367 ? -0.032 -9.103 -24.004 1.00 89.56 367 TYR A C 1
ATOM 2930 O O . TYR A 1 367 ? -1.159 -8.620 -23.899 1.00 89.56 367 TYR A O 1
ATOM 2938 N N . PRO A 1 368 ? 0.278 -9.902 -25.046 1.00 90.50 368 PRO A N 1
ATOM 2939 C CA . PRO A 1 368 ? 1.504 -10.678 -25.269 1.00 90.50 368 PRO A CA 1
ATOM 2940 C C . PRO A 1 368 ? 2.620 -9.942 -26.025 1.00 90.50 368 PRO A C 1
ATOM 2942 O O . PRO A 1 368 ? 3.660 -10.544 -26.277 1.00 90.50 368 PRO A O 1
ATOM 2945 N N . ASP A 1 369 ? 2.421 -8.676 -26.396 1.00 91.56 369 ASP A N 1
ATOM 2946 C CA . ASP A 1 369 ? 3.395 -7.899 -27.173 1.00 91.56 369 ASP A CA 1
ATOM 2947 C C . ASP A 1 369 ? 4.739 -7.750 -26.435 1.00 91.56 369 ASP A C 1
ATOM 2949 O O . ASP A 1 369 ? 5.805 -7.941 -27.019 1.00 91.56 369 ASP A O 1
ATOM 2953 N N . VAL A 1 370 ? 4.710 -7.514 -25.120 1.00 92.81 370 VAL A N 1
ATOM 2954 C CA . VAL A 1 370 ? 5.894 -7.500 -24.251 1.00 92.81 370 VAL A CA 1
ATOM 2955 C C . VAL A 1 370 ? 5.940 -8.766 -23.377 1.00 92.81 370 VAL A C 1
ATOM 2957 O O . VAL A 1 370 ? 4.994 -9.032 -22.629 1.00 92.81 370 VAL A O 1
ATOM 2960 N N . PRO A 1 371 ? 7.044 -9.543 -23.401 1.00 92.38 371 PRO A N 1
ATOM 2961 C CA . PRO A 1 371 ? 7.200 -10.729 -22.562 1.00 92.38 371 PRO A CA 1
ATOM 2962 C C . PRO A 1 371 ? 7.164 -10.419 -21.059 1.00 92.38 371 PRO A C 1
ATOM 2964 O O . PRO A 1 371 ? 7.728 -9.424 -20.598 1.00 92.38 371 PRO A O 1
ATOM 2967 N N . LEU A 1 372 ? 6.584 -11.330 -20.268 1.00 93.00 372 LEU A N 1
ATOM 2968 C CA . LEU A 1 372 ? 6.473 -11.200 -18.806 1.00 93.00 372 LEU A CA 1
ATOM 2969 C C . LEU A 1 372 ? 7.809 -10.907 -18.093 1.00 93.00 372 LEU A C 1
ATOM 2971 O O . LEU A 1 372 ? 7.813 -10.050 -17.209 1.00 93.00 372 LEU A O 1
ATOM 2975 N N . PRO A 1 373 ? 8.952 -11.525 -18.460 1.00 93.94 373 PRO A N 1
ATOM 2976 C CA . PRO A 1 373 ? 10.236 -11.177 -17.852 1.00 93.94 373 PRO A CA 1
ATOM 2977 C C . PRO A 1 373 ? 10.653 -9.713 -18.076 1.00 93.94 373 PRO A C 1
ATOM 2979 O O . PRO A 1 373 ? 11.219 -9.087 -17.185 1.00 93.94 373 PRO A O 1
ATOM 2982 N N . GLU A 1 374 ? 10.334 -9.117 -19.224 1.00 94.88 374 GLU A N 1
ATOM 2983 C CA . GLU A 1 374 ? 10.655 -7.709 -19.492 1.00 94.88 374 GLU A CA 1
ATOM 2984 C C . GLU A 1 374 ? 9.726 -6.761 -18.728 1.00 94.88 374 GLU A C 1
ATOM 2986 O O . GLU A 1 374 ? 10.180 -5.750 -18.187 1.00 94.88 374 GLU A O 1
ATOM 2991 N N . ILE A 1 375 ? 8.451 -7.136 -18.580 1.00 95.25 375 ILE A N 1
ATOM 2992 C CA . ILE A 1 375 ? 7.503 -6.448 -17.692 1.00 95.25 375 ILE A CA 1
ATOM 2993 C C . ILE A 1 375 ? 8.013 -6.487 -16.244 1.00 95.25 375 ILE A C 1
ATOM 2995 O O . ILE A 1 375 ? 8.023 -5.465 -15.555 1.00 95.25 375 ILE A O 1
ATOM 2999 N N . ALA A 1 376 ? 8.484 -7.646 -15.780 1.00 95.31 376 ALA A N 1
ATOM 3000 C CA . ALA A 1 376 ? 9.054 -7.801 -14.445 1.00 95.31 376 ALA A CA 1
ATOM 3001 C C . ALA A 1 376 ? 10.268 -6.895 -14.235 1.00 95.31 376 ALA A C 1
ATOM 3003 O O . ALA A 1 376 ? 10.397 -6.266 -13.179 1.00 95.31 376 ALA A O 1
ATOM 3004 N N . LEU A 1 377 ? 11.141 -6.801 -15.242 1.00 95.12 377 LEU A N 1
ATOM 3005 C CA . LEU A 1 377 ? 12.302 -5.923 -15.195 1.00 95.12 377 LEU A CA 1
ATOM 3006 C C . LEU A 1 377 ? 11.875 -4.459 -15.112 1.00 95.12 377 LEU A C 1
ATOM 3008 O O . LEU A 1 377 ? 12.386 -3.744 -14.252 1.00 95.12 377 LEU A O 1
ATOM 3012 N N . TYR A 1 378 ? 10.889 -4.036 -15.904 1.00 95.44 378 TYR A N 1
ATOM 3013 C CA . TYR A 1 378 ? 10.336 -2.683 -15.825 1.00 95.44 378 TYR A CA 1
ATOM 3014 C C . TYR A 1 378 ? 9.816 -2.352 -14.419 1.00 95.44 378 TYR A C 1
ATOM 3016 O O . TYR A 1 378 ? 10.201 -1.335 -13.839 1.00 95.44 378 TYR A O 1
ATOM 3024 N N . VAL A 1 379 ? 9.010 -3.239 -13.819 1.00 95.38 379 VAL A N 1
ATOM 3025 C CA . VAL A 1 379 ? 8.505 -3.064 -12.442 1.00 95.38 379 VAL A CA 1
ATOM 3026 C C . VAL A 1 379 ? 9.657 -2.978 -11.439 1.00 95.38 379 VAL A C 1
ATOM 3028 O O . VAL A 1 379 ? 9.633 -2.140 -10.533 1.00 95.38 379 VAL A O 1
ATOM 3031 N N . ALA A 1 380 ? 10.676 -3.827 -11.591 1.00 94.31 380 ALA A N 1
ATOM 3032 C CA . ALA A 1 380 ? 11.840 -3.821 -10.717 1.00 94.31 380 ALA A CA 1
ATOM 3033 C C . ALA A 1 380 ? 12.631 -2.512 -10.833 1.00 94.31 380 ALA A C 1
ATOM 3035 O O . ALA A 1 380 ? 13.018 -1.951 -9.808 1.00 94.31 380 ALA A O 1
ATOM 3036 N N . MET A 1 381 ? 12.815 -1.989 -12.048 1.00 91.69 381 MET A N 1
ATOM 3037 C CA . MET A 1 381 ? 13.480 -0.705 -12.291 1.00 91.69 381 MET A CA 1
ATOM 3038 C C . MET A 1 381 ? 12.680 0.469 -11.740 1.00 91.69 381 MET A C 1
ATOM 3040 O O . MET A 1 381 ? 13.253 1.348 -11.105 1.00 91.69 381 MET A O 1
ATOM 3044 N N . GLN A 1 382 ? 11.355 0.457 -11.881 1.00 91.62 382 GLN A N 1
ATOM 3045 C CA . GLN A 1 382 ? 10.493 1.486 -11.303 1.00 91.62 382 GLN A CA 1
ATOM 3046 C C . GLN A 1 382 ? 10.609 1.544 -9.768 1.00 91.62 382 GLN A C 1
ATOM 3048 O O . GLN A 1 382 ? 10.466 2.609 -9.167 1.00 91.62 382 GLN A O 1
ATOM 3053 N N . LEU A 1 383 ? 10.868 0.401 -9.124 1.00 88.06 383 LEU A N 1
ATOM 3054 C CA . LEU A 1 383 ? 11.062 0.298 -7.677 1.00 88.06 383 LEU A CA 1
ATOM 3055 C C . LEU A 1 383 ? 12.469 0.683 -7.212 1.00 88.06 383 LEU A C 1
ATOM 3057 O O . LEU A 1 383 ? 12.611 1.163 -6.087 1.00 88.06 383 LEU A O 1
ATOM 3061 N N . SER A 1 384 ? 13.506 0.422 -8.009 1.00 87.25 384 SER A N 1
ATOM 3062 C CA . SER A 1 384 ? 14.898 0.613 -7.589 1.00 87.25 384 SER A CA 1
ATOM 3063 C C . SER A 1 384 ? 15.566 1.848 -8.186 1.00 87.25 384 SER A C 1
ATOM 3065 O O . SER A 1 384 ? 16.217 2.592 -7.453 1.00 87.25 384 SER A O 1
ATOM 3067 N N . GLU A 1 385 ? 15.395 2.093 -9.482 1.00 86.06 385 GLU A N 1
ATOM 3068 C CA . GLU A 1 385 ? 16.086 3.137 -10.243 1.00 86.06 385 GLU A CA 1
ATOM 3069 C C . GLU A 1 385 ? 15.140 3.812 -11.261 1.00 86.06 385 GLU A C 1
ATOM 3071 O O . GLU A 1 385 ? 15.367 3.733 -12.468 1.00 86.06 385 GLU A O 1
ATOM 3076 N N . PRO A 1 386 ? 14.083 4.522 -10.810 1.00 85.25 386 PRO A N 1
ATOM 3077 C CA . PRO A 1 386 ? 13.077 5.094 -11.711 1.00 85.25 386 PRO A CA 1
ATOM 3078 C C . PRO A 1 386 ? 13.658 6.113 -12.702 1.00 85.25 386 PRO A C 1
ATOM 3080 O O . PRO A 1 386 ? 13.170 6.214 -13.820 1.00 85.25 386 PRO A O 1
ATOM 3083 N N . ARG A 1 387 ? 14.739 6.818 -12.334 1.00 85.19 387 ARG A N 1
ATOM 3084 C CA . ARG A 1 387 ? 15.428 7.772 -13.224 1.00 85.19 387 ARG A CA 1
ATOM 3085 C C . ARG A 1 387 ? 16.085 7.103 -14.431 1.00 85.19 387 ARG A C 1
ATOM 3087 O O . ARG A 1 387 ? 16.182 7.718 -15.483 1.00 85.19 387 ARG A O 1
ATOM 3094 N N . SER A 1 388 ? 16.513 5.847 -14.304 1.00 82.94 388 SER A N 1
ATOM 3095 C CA . SER A 1 388 ? 17.116 5.103 -15.417 1.00 82.94 388 SER A CA 1
ATOM 3096 C C . SER A 1 388 ? 16.098 4.804 -16.527 1.00 82.94 388 SER A C 1
ATOM 3098 O O . SER A 1 388 ? 16.495 4.518 -17.652 1.00 82.94 388 SER A O 1
ATOM 3100 N N . LEU A 1 389 ? 14.794 4.899 -16.233 1.00 85.38 389 LEU A N 1
ATOM 3101 C CA . LEU A 1 389 ? 13.722 4.748 -17.220 1.00 85.38 389 LEU A CA 1
ATOM 3102 C C . LEU A 1 389 ? 13.474 6.023 -18.043 1.00 85.38 389 LEU A C 1
ATOM 3104 O O . LEU A 1 389 ? 12.876 5.928 -19.105 1.00 85.38 389 LEU A O 1
ATOM 3108 N N . GLU A 1 390 ? 13.950 7.194 -17.605 1.00 82.81 390 GLU A N 1
ATOM 3109 C CA . GLU A 1 390 ? 13.791 8.449 -18.363 1.00 82.81 390 GLU A CA 1
ATOM 3110 C C . GLU A 1 390 ? 14.677 8.475 -19.621 1.00 82.81 390 GLU A C 1
ATOM 3112 O O . GLU A 1 390 ? 14.334 9.112 -20.612 1.00 82.81 390 GLU A O 1
ATOM 3117 N N . ASN A 1 391 ? 15.810 7.762 -19.598 1.00 81.12 391 ASN A N 1
ATOM 3118 C CA . ASN A 1 391 ? 16.750 7.683 -20.717 1.00 81.12 391 ASN A CA 1
ATOM 3119 C C . ASN A 1 391 ? 17.203 6.234 -20.963 1.00 81.12 391 ASN A C 1
ATOM 3121 O O . ASN A 1 391 ? 18.375 5.898 -20.818 1.00 81.12 391 ASN A O 1
ATOM 3125 N N . ILE A 1 392 ? 16.260 5.358 -21.327 1.00 83.44 392 ILE A N 1
ATOM 3126 C CA . ILE A 1 392 ? 16.502 3.912 -21.521 1.00 83.44 392 ILE A CA 1
ATOM 3127 C C . ILE A 1 392 ? 17.587 3.643 -22.583 1.00 83.44 392 ILE A C 1
ATOM 3129 O O . ILE A 1 392 ? 18.287 2.631 -22.507 1.00 83.44 392 ILE A O 1
ATOM 3133 N N . ALA A 1 393 ? 17.732 4.532 -23.571 1.00 76.25 393 ALA A N 1
ATOM 3134 C CA . ALA A 1 393 ? 18.653 4.352 -24.691 1.00 76.25 393 ALA A CA 1
ATOM 3135 C C . ALA A 1 393 ? 20.116 4.429 -24.246 1.00 76.25 393 ALA A C 1
ATOM 3137 O O . ALA A 1 393 ? 20.921 3.575 -24.620 1.00 76.25 393 ALA A O 1
ATOM 3138 N N . GLU A 1 394 ? 20.437 5.428 -23.423 1.00 71.44 394 GLU A N 1
ATOM 3139 C CA . GLU A 1 394 ? 21.794 5.693 -22.940 1.00 71.44 394 GLU A CA 1
ATOM 3140 C C . GLU A 1 394 ? 22.032 5.174 -21.515 1.00 71.44 394 GLU A C 1
ATOM 3142 O O . GLU A 1 394 ? 23.171 5.160 -21.041 1.00 71.44 394 GLU A O 1
ATOM 3147 N N . ALA A 1 395 ? 20.979 4.746 -20.810 1.00 75.62 395 ALA A N 1
ATOM 3148 C CA . ALA A 1 395 ? 21.089 4.234 -19.454 1.00 75.62 395 ALA A CA 1
ATOM 3149 C C . ALA A 1 395 ? 22.028 3.023 -19.397 1.00 75.62 395 ALA A C 1
ATOM 3151 O O . ALA A 1 395 ? 21.805 1.981 -20.022 1.00 75.62 395 ALA A O 1
ATOM 3152 N N . ASN A 1 396 ? 23.075 3.164 -18.582 1.00 74.75 396 ASN A N 1
ATOM 3153 C CA . ASN A 1 396 ? 23.955 2.069 -18.209 1.00 74.75 396 ASN A CA 1
ATOM 3154 C C . ASN A 1 396 ? 23.308 1.294 -17.060 1.00 74.75 396 ASN A C 1
ATOM 3156 O O . ASN A 1 396 ? 23.385 1.693 -15.892 1.00 74.75 396 ASN A O 1
ATOM 3160 N N . PHE A 1 397 ? 22.631 0.203 -17.401 1.00 79.12 397 PHE A N 1
ATOM 3161 C CA . PHE A 1 397 ? 21.916 -0.594 -16.422 1.00 79.12 397 PHE A CA 1
ATOM 3162 C C . PHE A 1 397 ? 22.881 -1.498 -15.658 1.00 79.12 397 PHE A C 1
ATOM 3164 O O . PHE A 1 397 ? 23.658 -2.270 -16.229 1.00 79.12 397 PHE A O 1
ATOM 3171 N N . LYS A 1 398 ? 22.797 -1.467 -14.325 1.00 78.75 398 LYS A N 1
ATOM 3172 C CA . LYS A 1 398 ? 23.497 -2.457 -13.502 1.00 78.75 398 LYS A CA 1
ATOM 3173 C C . LYS A 1 398 ? 23.030 -3.852 -13.907 1.00 78.75 398 LYS A C 1
ATOM 3175 O O . LYS A 1 398 ? 21.837 -4.087 -14.053 1.00 78.75 398 LYS A O 1
ATOM 3180 N N . ASN A 1 399 ? 23.973 -4.779 -14.055 1.00 82.56 399 ASN A N 1
ATOM 3181 C CA . ASN A 1 399 ? 23.707 -6.160 -14.467 1.00 82.56 399 ASN A CA 1
ATOM 3182 C C . ASN A 1 399 ? 23.132 -6.311 -15.891 1.00 82.56 399 ASN A C 1
ATOM 3184 O O . ASN A 1 399 ? 22.581 -7.361 -16.205 1.00 82.56 399 ASN A O 1
ATOM 3188 N N . GLU A 1 400 ? 23.318 -5.328 -16.781 1.00 83.06 400 GLU A N 1
ATOM 3189 C CA . GLU A 1 400 ? 22.862 -5.391 -18.182 1.00 83.06 400 GLU A CA 1
ATOM 3190 C C . GLU A 1 400 ? 23.252 -6.698 -18.887 1.00 83.06 400 GLU A C 1
ATOM 3192 O O . GLU A 1 400 ? 22.401 -7.358 -19.476 1.00 83.06 400 GLU A O 1
ATOM 3197 N N . LYS A 1 401 ? 24.512 -7.137 -18.751 1.00 84.31 401 LYS A N 1
ATOM 3198 C CA . LYS A 1 401 ? 24.983 -8.409 -19.334 1.00 84.31 401 LYS A CA 1
ATOM 3199 C C . LYS A 1 401 ? 24.253 -9.632 -18.778 1.00 84.31 401 LYS A C 1
ATOM 3201 O O . LYS A 1 401 ? 24.043 -10.603 -19.495 1.00 84.31 401 LYS A O 1
ATOM 3206 N N . TYR A 1 402 ? 23.893 -9.595 -17.497 1.00 86.56 402 TYR A N 1
ATOM 3207 C CA . TYR A 1 402 ? 23.150 -10.673 -16.856 1.00 86.56 402 TYR A CA 1
ATOM 3208 C C . TYR A 1 402 ? 21.712 -10.711 -17.379 1.00 86.56 402 TYR A C 1
ATOM 3210 O O . TYR A 1 402 ? 21.250 -11.774 -17.776 1.00 86.56 402 TYR A O 1
ATOM 3218 N N . PHE A 1 403 ? 21.033 -9.564 -17.472 1.00 87.12 403 PHE A N 1
ATOM 3219 C CA . PHE A 1 403 ? 19.681 -9.496 -18.037 1.00 87.12 403 PHE A CA 1
ATOM 3220 C C . PHE A 1 403 ? 19.643 -9.904 -19.513 1.00 87.12 403 PHE A C 1
ATOM 3222 O O . PHE A 1 403 ? 18.807 -10.720 -19.899 1.00 87.12 403 PHE A O 1
ATOM 3229 N N . ALA A 1 404 ? 20.601 -9.438 -20.317 1.00 86.19 404 ALA A N 1
ATOM 3230 C CA . ALA A 1 404 ? 20.710 -9.812 -21.727 1.00 86.19 404 ALA A CA 1
ATOM 3231 C C . ALA A 1 404 ? 20.858 -11.333 -21.932 1.00 86.19 404 ALA A C 1
ATOM 3233 O O . ALA A 1 404 ? 20.365 -11.865 -22.922 1.00 86.19 404 ALA A O 1
ATOM 3234 N N . SER A 1 405 ? 21.471 -12.052 -20.979 1.00 86.44 405 SER A N 1
ATOM 3235 C CA . SER A 1 405 ? 21.702 -13.501 -21.101 1.00 86.44 405 SER A CA 1
ATOM 3236 C C . SER A 1 405 ? 20.427 -14.352 -21.154 1.00 86.44 405 SER A C 1
ATOM 3238 O O . SER A 1 405 ? 20.463 -15.440 -21.722 1.00 86.44 405 SER A O 1
ATOM 3240 N N . PHE A 1 406 ? 19.310 -13.869 -20.595 1.00 85.06 406 PHE A N 1
ATOM 3241 C CA . PHE A 1 406 ? 18.037 -14.603 -20.577 1.00 85.06 406 PHE A CA 1
ATOM 3242 C C . PHE A 1 406 ? 16.849 -13.820 -21.154 1.00 85.06 406 PHE A C 1
ATOM 3244 O O . PHE A 1 406 ? 15.834 -14.430 -21.476 1.00 85.06 406 PHE A O 1
ATOM 3251 N N . LEU A 1 407 ? 16.957 -12.496 -21.322 1.00 86.56 407 LEU A N 1
ATOM 3252 C CA . LEU A 1 407 ? 15.954 -11.675 -22.019 1.00 86.56 407 LEU A CA 1
ATOM 3253 C C . LEU A 1 407 ? 16.279 -11.472 -23.511 1.00 86.56 407 LEU A C 1
ATOM 3255 O O . LEU A 1 407 ? 15.433 -11.003 -24.269 1.00 86.56 407 LEU A O 1
ATOM 3259 N N . GLY A 1 408 ? 17.499 -11.816 -23.938 1.00 85.38 408 GLY A N 1
ATOM 3260 C CA . GLY A 1 408 ? 18.020 -11.525 -25.275 1.00 85.38 408 GLY A CA 1
ATOM 3261 C C . GLY A 1 408 ? 18.460 -10.067 -25.432 1.00 85.38 408 GLY A C 1
ATOM 3262 O O . GLY A 1 408 ? 18.241 -9.244 -24.553 1.00 85.38 408 GLY A O 1
ATOM 3263 N N . ASP A 1 409 ? 19.067 -9.720 -26.568 1.00 80.81 409 ASP A N 1
ATOM 3264 C CA . ASP A 1 409 ? 19.725 -8.412 -26.769 1.00 80.81 409 ASP A CA 1
ATOM 3265 C C . ASP A 1 409 ? 18.760 -7.220 -26.916 1.00 80.81 409 ASP A C 1
ATOM 3267 O O . ASP A 1 409 ? 19.164 -6.063 -26.816 1.00 80.81 409 ASP A O 1
ATOM 3271 N N . GLN A 1 410 ? 17.475 -7.490 -27.160 1.00 84.19 410 GLN A N 1
ATOM 3272 C CA . GLN A 1 410 ? 16.456 -6.482 -27.480 1.00 84.19 410 GLN A CA 1
ATOM 3273 C C . GLN A 1 410 ? 15.502 -6.182 -26.314 1.00 84.19 410 GLN A C 1
ATOM 3275 O O . GLN A 1 410 ? 14.465 -5.550 -26.503 1.00 84.19 410 GLN A O 1
ATOM 3280 N N . TRP A 1 411 ? 15.858 -6.595 -25.097 1.00 89.00 411 TRP A N 1
ATOM 3281 C CA . TRP A 1 411 ? 15.056 -6.409 -23.883 1.00 89.00 411 TRP A CA 1
ATOM 3282 C C . TRP A 1 411 ? 14.738 -4.935 -23.557 1.00 89.00 411 TRP A C 1
ATOM 3284 O O . TRP A 1 411 ? 13.726 -4.630 -22.927 1.00 89.00 411 TRP A O 1
ATOM 3294 N N . LYS A 1 412 ? 15.571 -3.991 -24.027 1.00 89.44 412 LYS A N 1
ATOM 3295 C CA . LYS A 1 412 ? 15.319 -2.544 -23.888 1.00 89.44 412 LYS A CA 1
ATOM 3296 C C . LYS A 1 412 ? 14.075 -2.086 -24.658 1.00 89.44 412 LYS A C 1
ATOM 3298 O O . LYS A 1 412 ? 13.443 -1.115 -24.247 1.00 89.44 412 LYS A O 1
ATOM 3303 N N . HIS A 1 413 ? 13.685 -2.789 -25.724 1.00 90.44 413 HIS A N 1
ATOM 3304 C CA . HIS A 1 413 ? 12.460 -2.479 -26.460 1.00 90.44 413 HIS A CA 1
ATOM 3305 C C . HIS A 1 413 ? 11.206 -2.727 -25.626 1.00 90.44 413 HIS A C 1
ATOM 3307 O O . HIS A 1 413 ? 10.293 -1.914 -25.694 1.00 90.44 413 HIS A O 1
ATOM 3313 N N . GLY A 1 414 ? 11.150 -3.783 -24.805 1.00 91.31 414 GLY A N 1
ATOM 3314 C CA . GLY A 1 414 ? 10.004 -3.988 -23.916 1.00 91.31 414 GLY A CA 1
ATOM 3315 C C . GLY A 1 414 ? 9.902 -2.916 -22.841 1.00 91.31 414 GLY A C 1
ATOM 3316 O O . GLY A 1 414 ? 8.808 -2.428 -22.573 1.00 91.31 414 GLY A O 1
ATOM 3317 N N . LEU A 1 415 ? 11.035 -2.478 -22.280 1.00 93.38 415 LEU A N 1
ATOM 3318 C CA . LEU A 1 415 ? 11.030 -1.353 -21.343 1.00 93.38 415 LEU A CA 1
ATOM 3319 C C . LEU A 1 415 ? 10.506 -0.071 -21.996 1.00 93.38 415 LEU A C 1
ATOM 3321 O O . LEU A 1 415 ? 9.678 0.617 -21.406 1.00 93.38 415 LEU A O 1
ATOM 3325 N N . ALA A 1 416 ? 10.975 0.238 -23.207 1.00 91.38 416 ALA A N 1
ATOM 3326 C CA . ALA A 1 416 ? 10.552 1.417 -23.953 1.00 91.38 416 ALA A CA 1
ATOM 3327 C C . ALA A 1 416 ? 9.074 1.337 -24.372 1.00 91.38 416 ALA A C 1
ATOM 3329 O O . ALA A 1 416 ? 8.355 2.323 -24.236 1.00 91.38 416 ALA A O 1
ATOM 3330 N N . ALA A 1 417 ? 8.601 0.164 -24.800 1.00 93.25 417 ALA A N 1
ATOM 3331 C CA . ALA A 1 417 ? 7.197 -0.082 -25.125 1.00 93.25 417 ALA A CA 1
ATOM 3332 C C . ALA A 1 417 ? 6.279 0.252 -23.941 1.00 93.25 417 ALA A C 1
ATOM 3334 O O . ALA A 1 417 ? 5.307 0.991 -24.091 1.00 93.25 417 ALA A O 1
ATOM 3335 N N . ILE A 1 418 ? 6.642 -0.216 -22.742 1.00 94.31 418 ILE A N 1
ATOM 3336 C CA . ILE A 1 418 ? 5.894 0.075 -21.515 1.00 94.31 418 ILE A CA 1
ATOM 3337 C C . ILE A 1 418 ? 6.018 1.556 -21.135 1.00 94.31 418 ILE A C 1
ATOM 3339 O O . ILE A 1 418 ? 5.017 2.196 -20.820 1.00 94.31 418 ILE A O 1
ATOM 3343 N N . HIS A 1 419 ? 7.230 2.117 -21.161 1.00 93.38 419 HIS A N 1
ATOM 3344 C CA . HIS A 1 419 ? 7.478 3.487 -20.704 1.00 93.38 419 HIS A CA 1
ATOM 3345 C C . HIS A 1 419 ? 6.769 4.541 -21.561 1.00 93.38 419 HIS A C 1
ATOM 3347 O O . HIS A 1 419 ? 6.186 5.484 -21.027 1.00 93.38 419 HIS A O 1
ATOM 3353 N N . PHE A 1 420 ? 6.811 4.372 -22.883 1.00 89.81 420 PHE A N 1
ATOM 3354 C CA . PHE A 1 420 ? 6.245 5.318 -23.843 1.00 89.81 420 PHE A CA 1
ATOM 3355 C C . PHE A 1 420 ? 4.827 4.950 -24.296 1.00 89.81 420 PHE A C 1
ATOM 3357 O O . PHE A 1 420 ? 4.211 5.721 -25.028 1.00 89.81 420 PHE A O 1
ATOM 3364 N N . GLY A 1 421 ? 4.297 3.800 -23.867 1.00 89.69 421 GLY A N 1
ATOM 3365 C CA . GLY A 1 421 ? 2.959 3.340 -24.242 1.00 89.69 421 GLY A CA 1
ATOM 3366 C C . GLY A 1 421 ? 2.824 3.028 -25.734 1.00 89.69 421 GLY A C 1
ATOM 3367 O O . GLY A 1 421 ? 1.783 3.310 -26.325 1.00 89.69 421 GLY A O 1
ATOM 3368 N N . VAL A 1 422 ? 3.877 2.484 -26.348 1.00 90.25 422 VAL A N 1
ATOM 3369 C CA . VAL A 1 422 ? 3.920 2.127 -27.775 1.00 90.25 422 VAL A CA 1
ATOM 3370 C C . VAL A 1 422 ? 4.011 0.617 -27.958 1.00 90.25 422 VAL A C 1
ATOM 3372 O O . VAL A 1 422 ? 4.452 -0.097 -27.061 1.00 90.25 422 VAL A O 1
ATOM 3375 N N . GLU A 1 423 ? 3.633 0.129 -29.138 1.00 88.94 423 GLU A N 1
ATOM 3376 C CA . GLU A 1 423 ? 3.873 -1.266 -29.516 1.00 88.94 423 GLU A CA 1
ATOM 3377 C C . GLU A 1 423 ? 5.377 -1.575 -29.514 1.00 88.94 423 GLU A C 1
ATOM 3379 O O . GLU A 1 423 ? 6.208 -0.744 -29.907 1.00 88.94 423 GLU A O 1
ATOM 3384 N N . ARG A 1 424 ? 5.748 -2.799 -29.134 1.00 88.12 424 ARG A N 1
ATOM 3385 C CA . ARG A 1 424 ? 7.142 -3.255 -29.059 1.00 88.12 424 ARG A CA 1
ATOM 3386 C C . ARG A 1 424 ? 7.890 -3.072 -30.374 1.00 88.12 424 ARG A C 1
ATOM 3388 O O . ARG A 1 424 ? 9.069 -2.722 -30.359 1.00 88.12 424 ARG A O 1
ATOM 3395 N N . ALA A 1 425 ? 7.220 -3.280 -31.506 1.00 85.12 425 ALA A N 1
ATOM 3396 C CA . ALA A 1 425 ? 7.810 -3.087 -32.828 1.00 85.12 425 ALA A CA 1
ATOM 3397 C C . ALA A 1 425 ? 8.204 -1.620 -33.095 1.00 85.12 425 ALA A C 1
ATOM 3399 O O . ALA A 1 425 ? 9.213 -1.366 -33.753 1.00 85.12 425 ALA A O 1
ATOM 3400 N N . ALA A 1 426 ? 7.446 -0.661 -32.554 1.00 83.94 426 ALA A N 1
ATOM 3401 C CA . ALA A 1 426 ? 7.711 0.773 -32.675 1.00 83.94 426 ALA A CA 1
ATOM 3402 C C . ALA A 1 426 ? 8.679 1.301 -31.599 1.00 83.94 426 ALA A C 1
ATOM 3404 O O . ALA A 1 426 ? 9.218 2.400 -31.732 1.00 83.94 426 ALA A O 1
ATOM 3405 N N . ALA A 1 427 ? 8.951 0.524 -30.547 1.00 86.88 427 ALA A N 1
ATOM 3406 C CA . ALA A 1 427 ? 9.759 0.955 -29.409 1.00 86.88 427 ALA A CA 1
ATOM 3407 C C . ALA A 1 427 ? 11.190 1.378 -29.785 1.00 86.88 427 ALA A C 1
ATOM 3409 O O . ALA A 1 427 ? 11.738 2.285 -29.164 1.00 86.88 427 ALA A O 1
ATOM 3410 N N . ALA A 1 428 ? 11.783 0.769 -30.819 1.00 82.94 428 ALA A N 1
ATOM 3411 C CA . ALA A 1 428 ? 13.107 1.144 -31.322 1.00 82.94 428 ALA A CA 1
ATOM 3412 C C . ALA A 1 428 ? 13.164 2.607 -31.799 1.00 82.94 428 ALA A C 1
ATOM 3414 O O . ALA A 1 428 ? 14.174 3.281 -31.612 1.00 82.94 428 ALA A O 1
ATOM 3415 N N . GLU A 1 429 ? 12.079 3.097 -32.401 1.00 82.12 429 GLU A N 1
ATOM 3416 C CA . GLU A 1 429 ? 11.979 4.459 -32.929 1.00 82.12 429 GLU A CA 1
ATOM 3417 C C . GLU A 1 429 ? 12.011 5.481 -31.802 1.00 82.12 429 GLU A C 1
ATOM 3419 O O . GLU A 1 429 ? 12.889 6.338 -31.754 1.00 82.12 429 GLU A O 1
ATOM 3424 N N . VAL A 1 430 ? 11.111 5.317 -30.834 1.00 84.44 430 VAL A N 1
ATOM 3425 C CA . VAL A 1 430 ? 10.995 6.231 -29.693 1.00 84.44 430 VAL A CA 1
ATOM 3426 C C . VAL A 1 430 ? 12.255 6.203 -28.829 1.00 84.44 430 VAL A C 1
ATOM 3428 O O . VAL A 1 430 ? 12.661 7.228 -28.287 1.00 84.44 430 VAL A O 1
ATOM 3431 N N . LEU A 1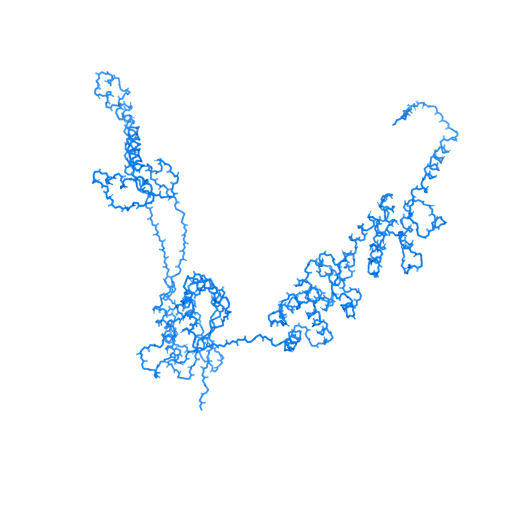 431 ? 12.894 5.035 -28.730 1.00 84.88 431 LEU A N 1
ATOM 3432 C CA . LEU A 1 431 ? 14.106 4.856 -27.948 1.00 84.88 431 LEU A CA 1
ATOM 3433 C C . LEU A 1 431 ? 15.319 5.533 -28.597 1.00 84.88 431 LEU A C 1
ATOM 3435 O O . LEU A 1 431 ? 16.043 6.264 -27.925 1.00 84.88 431 LEU A O 1
ATOM 3439 N N . TYR A 1 432 ? 15.572 5.276 -29.881 1.00 86.62 432 TYR A N 1
ATOM 3440 C CA . TYR A 1 432 ? 16.843 5.644 -30.507 1.00 86.62 432 TYR A CA 1
ATOM 3441 C C . TYR A 1 432 ? 16.790 6.932 -31.321 1.00 86.62 432 TYR A C 1
ATOM 3443 O O . TYR A 1 432 ? 17.810 7.611 -31.421 1.00 86.62 432 TYR A O 1
ATOM 3451 N N . GLU A 1 433 ? 15.648 7.295 -31.903 1.00 85.19 433 GLU A N 1
ATOM 3452 C CA . GLU A 1 433 ? 15.567 8.438 -32.816 1.00 85.19 433 GLU A CA 1
ATOM 3453 C C . GLU A 1 433 ? 15.972 9.778 -32.176 1.00 85.19 433 GLU A C 1
ATOM 3455 O O . GLU A 1 433 ? 16.782 10.482 -32.789 1.00 85.19 433 GLU A O 1
ATOM 3460 N N . PRO A 1 434 ? 15.521 10.136 -30.953 1.00 84.94 434 PRO A N 1
ATOM 3461 C CA . PRO A 1 434 ? 15.928 11.393 -30.321 1.00 84.94 434 PRO A CA 1
ATOM 3462 C C . PRO A 1 434 ? 17.447 11.481 -30.117 1.00 84.94 434 PRO A C 1
ATOM 3464 O O . PRO A 1 434 ? 18.054 12.519 -30.383 1.00 84.94 434 PRO A O 1
ATOM 3467 N N . VAL A 1 435 ? 18.064 10.365 -29.714 1.00 85.19 435 VAL A N 1
ATOM 3468 C CA . VAL A 1 435 ? 19.508 10.264 -29.462 1.00 85.19 435 VAL A CA 1
ATOM 3469 C C . VAL A 1 435 ? 20.298 10.308 -30.772 1.00 85.19 435 VAL A C 1
ATOM 3471 O O . VAL A 1 435 ? 21.282 11.038 -30.886 1.00 85.19 435 VAL A O 1
ATOM 3474 N N . ILE A 1 436 ? 19.844 9.584 -31.801 1.00 86.31 436 ILE A N 1
ATOM 3475 C CA . ILE A 1 436 ? 20.455 9.601 -33.138 1.00 86.31 436 ILE A CA 1
ATOM 3476 C C . ILE A 1 436 ? 20.419 11.017 -33.714 1.00 86.31 436 ILE A C 1
ATOM 3478 O O . ILE A 1 436 ? 21.438 11.504 -34.202 1.00 86.31 436 ILE A O 1
ATOM 3482 N N . ARG A 1 437 ? 19.272 11.700 -33.626 1.00 86.19 437 ARG A N 1
ATOM 3483 C CA . ARG A 1 437 ? 19.123 13.083 -34.087 1.00 86.19 437 ARG A CA 1
ATOM 3484 C C . ARG A 1 437 ? 20.129 14.009 -33.412 1.00 86.19 437 ARG A C 1
ATOM 3486 O O . ARG A 1 437 ? 20.777 14.793 -34.102 1.00 86.19 437 ARG A O 1
ATOM 3493 N N . GLN A 1 438 ? 20.269 13.904 -32.092 1.00 86.38 438 GLN A N 1
ATOM 3494 C CA . GLN A 1 438 ? 21.226 14.704 -31.335 1.00 86.38 438 GLN A CA 1
ATOM 3495 C C . GLN A 1 438 ? 22.668 14.422 -31.779 1.00 86.38 438 GLN A C 1
ATOM 3497 O O . GLN A 1 438 ? 23.401 15.346 -32.116 1.00 86.38 438 GLN A O 1
ATOM 3502 N N . TYR A 1 439 ? 23.071 13.153 -31.870 1.00 87.62 439 TYR A N 1
ATOM 3503 C CA . TYR A 1 439 ? 24.445 12.801 -32.244 1.00 87.62 439 TYR A CA 1
ATOM 3504 C C . TYR A 1 439 ? 24.807 13.203 -33.675 1.00 87.62 439 TYR A C 1
ATOM 3506 O O . TYR A 1 439 ? 25.956 13.576 -33.926 1.00 87.62 439 TYR A O 1
ATOM 3514 N N . LEU A 1 440 ? 23.849 13.145 -34.605 1.00 84.69 440 LEU A N 1
ATOM 3515 C CA . LEU A 1 440 ? 24.036 13.623 -35.974 1.00 84.69 440 LEU A CA 1
ATOM 3516 C C . LEU A 1 440 ? 24.135 15.152 -36.037 1.00 84.69 440 LEU A C 1
ATOM 3518 O O . LEU A 1 440 ? 24.963 15.661 -36.788 1.00 84.69 440 LEU A O 1
ATOM 3522 N N . ALA A 1 441 ? 23.345 15.879 -35.242 1.00 84.50 441 ALA A N 1
ATOM 3523 C CA . ALA A 1 441 ? 23.433 17.337 -35.155 1.00 84.50 441 ALA A CA 1
ATOM 3524 C C . ALA A 1 441 ? 24.763 17.802 -34.534 1.00 84.50 441 ALA A C 1
ATOM 3526 O O . ALA A 1 441 ? 25.371 18.752 -35.024 1.00 84.50 441 ALA A O 1
ATOM 3527 N N . ASP A 1 442 ? 25.244 17.093 -33.510 1.00 84.25 442 ASP A N 1
ATOM 3528 C CA . ASP A 1 442 ? 26.464 17.436 -32.770 1.00 84.25 442 ASP A CA 1
ATOM 3529 C C . ASP A 1 442 ? 27.753 16.921 -33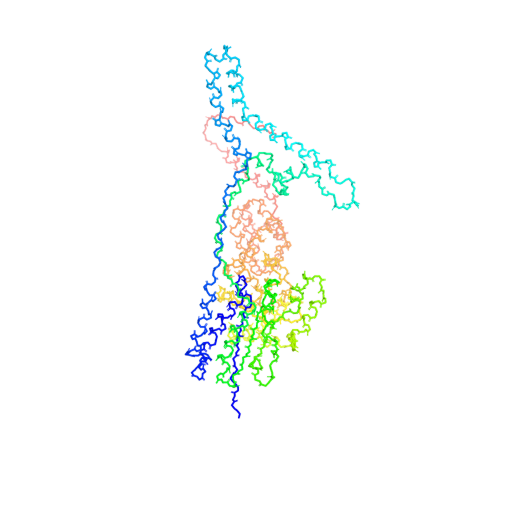.443 1.00 84.25 442 ASP A C 1
ATOM 3531 O O . ASP A 1 442 ? 28.857 17.257 -33.014 1.00 84.25 442 ASP A O 1
ATOM 3535 N N . GLY A 1 443 ? 27.652 16.066 -34.468 1.00 78.81 443 GLY A N 1
ATOM 3536 C CA . GLY A 1 443 ? 28.818 15.434 -35.099 1.00 78.81 443 GLY A CA 1
ATOM 3537 C C . GLY A 1 443 ? 29.541 14.412 -34.203 1.00 78.81 443 GLY A C 1
ATOM 3538 O O . GLY A 1 443 ? 30.729 14.142 -34.391 1.00 78.81 443 GLY A O 1
ATOM 3539 N N . SER A 1 444 ? 28.848 13.838 -33.213 1.00 82.31 444 SER A N 1
ATOM 3540 C CA . SER A 1 444 ? 29.434 13.008 -32.148 1.00 82.31 444 SER A CA 1
ATOM 3541 C C . SER A 1 444 ? 29.751 11.577 -32.603 1.00 82.31 444 SER A C 1
ATOM 3543 O O . SER A 1 444 ? 28.972 10.647 -32.389 1.00 82.31 444 SER A O 1
ATOM 3545 N N . SER A 1 445 ? 30.928 11.372 -33.203 1.00 79.44 445 SER A N 1
ATOM 3546 C CA . SER A 1 445 ? 31.261 10.086 -33.836 1.00 79.44 445 SER A CA 1
ATOM 3547 C C . SER A 1 445 ? 31.427 8.905 -32.870 1.00 79.44 445 SER A C 1
ATOM 3549 O O . SER A 1 445 ? 30.913 7.818 -33.130 1.00 79.44 445 SER A O 1
ATOM 3551 N N . GLN A 1 446 ? 32.089 9.104 -31.726 1.00 80.50 446 GLN A N 1
ATOM 3552 C CA . GLN A 1 446 ? 32.324 8.019 -30.764 1.00 80.50 446 GLN A CA 1
ATOM 3553 C C . GLN A 1 446 ? 31.028 7.555 -30.076 1.00 80.50 446 GLN A C 1
ATOM 3555 O O . GLN A 1 446 ? 30.830 6.357 -29.883 1.00 80.50 446 GLN A O 1
ATOM 3560 N N . SER A 1 447 ? 30.136 8.487 -29.726 1.00 81.06 447 SER A N 1
ATOM 3561 C CA . SER A 1 447 ? 28.854 8.180 -29.077 1.00 81.06 447 SER A CA 1
ATOM 3562 C C . SER A 1 447 ? 27.899 7.466 -30.030 1.00 81.06 447 SER A C 1
ATOM 3564 O O . SER A 1 447 ? 27.295 6.459 -29.659 1.00 81.06 447 SER A O 1
ATOM 3566 N N . LEU A 1 448 ? 27.841 7.919 -31.289 1.00 82.31 448 LEU A N 1
ATOM 3567 C CA . LEU A 1 448 ? 27.093 7.230 -32.336 1.00 82.31 448 LEU A CA 1
ATOM 3568 C C . LEU A 1 448 ? 27.639 5.815 -32.562 1.00 82.31 448 LEU A C 1
ATOM 3570 O O . LEU A 1 448 ? 26.852 4.884 -32.702 1.00 82.31 448 LEU A O 1
ATOM 3574 N N . LYS A 1 449 ? 28.966 5.626 -32.506 1.00 80.56 449 LYS A N 1
ATOM 3575 C CA . LYS A 1 449 ? 29.585 4.299 -32.624 1.00 80.56 449 LYS A CA 1
ATOM 3576 C C . LYS A 1 449 ? 29.077 3.314 -31.582 1.00 80.56 449 LYS A C 1
ATOM 3578 O O . LYS A 1 449 ? 28.585 2.255 -31.957 1.00 80.56 449 LYS A O 1
ATOM 3583 N N . THR A 1 450 ? 29.126 3.704 -30.314 1.00 81.06 450 THR A N 1
ATOM 3584 C CA . THR A 1 450 ? 28.646 2.883 -29.195 1.00 81.06 450 THR A CA 1
ATOM 3585 C C . THR A 1 450 ? 27.147 2.588 -29.298 1.00 81.06 450 THR A C 1
ATOM 3587 O O . THR A 1 450 ? 26.723 1.460 -29.061 1.00 81.06 450 THR A O 1
ATOM 3590 N N . LEU A 1 451 ? 26.323 3.574 -29.677 1.00 79.44 451 LEU A N 1
ATOM 3591 C CA . LEU A 1 451 ? 24.872 3.380 -29.801 1.00 79.44 451 LEU A CA 1
ATOM 3592 C C . LEU A 1 451 ? 24.525 2.380 -30.910 1.00 79.44 451 LEU A C 1
ATOM 3594 O O . LEU A 1 451 ? 23.676 1.504 -30.739 1.00 79.44 451 LEU A O 1
ATOM 3598 N N . LEU A 1 452 ? 25.206 2.503 -32.048 1.00 78.38 452 LEU A N 1
ATOM 3599 C CA . LEU A 1 452 ? 24.982 1.657 -33.211 1.00 78.38 452 LEU A CA 1
ATOM 3600 C C . LEU A 1 452 ? 25.607 0.268 -33.069 1.00 78.38 452 LEU A C 1
ATOM 3602 O O . LEU A 1 452 ? 25.465 -0.516 -33.997 1.00 78.38 452 LEU A O 1
ATOM 3606 N N . ASP A 1 453 ? 26.222 -0.099 -31.942 1.00 75.62 453 ASP A N 1
ATOM 3607 C CA . ASP A 1 453 ? 26.498 -1.512 -31.648 1.00 75.62 453 ASP A CA 1
ATOM 3608 C C . ASP A 1 453 ? 25.188 -2.306 -31.482 1.00 75.62 453 ASP A C 1
ATOM 3610 O O . ASP A 1 453 ? 25.137 -3.495 -31.810 1.00 75.62 453 ASP A O 1
ATOM 3614 N N . ASN A 1 454 ? 24.091 -1.646 -31.081 1.00 72.62 454 ASN A N 1
ATOM 3615 C CA . ASN A 1 454 ? 22.775 -2.271 -30.992 1.00 72.62 454 ASN A CA 1
ATOM 3616 C C . ASN A 1 454 ? 22.111 -2.422 -32.386 1.00 72.62 454 ASN A C 1
ATOM 3618 O O . ASN A 1 454 ? 21.922 -1.426 -33.092 1.00 72.62 454 ASN A O 1
ATOM 3622 N N . PRO A 1 455 ? 21.679 -3.637 -32.788 1.00 71.06 455 PRO A N 1
ATOM 3623 C CA . PRO A 1 455 ? 20.988 -3.866 -34.060 1.00 71.06 455 PRO A CA 1
ATOM 3624 C C . PRO A 1 455 ? 19.736 -3.003 -34.296 1.00 71.06 455 PRO A C 1
ATOM 3626 O O . PRO A 1 455 ? 19.512 -2.572 -35.428 1.00 71.06 455 PRO A O 1
ATOM 3629 N N . GLY A 1 456 ? 18.940 -2.723 -33.257 1.00 72.12 456 GLY A N 1
ATOM 3630 C CA . GLY A 1 456 ? 17.738 -1.885 -33.362 1.00 72.12 456 GLY A CA 1
ATOM 3631 C C . GLY A 1 456 ? 18.077 -0.426 -33.681 1.00 72.12 456 GLY A C 1
ATOM 3632 O O . GLY A 1 456 ? 17.463 0.187 -34.557 1.00 72.12 456 GLY A O 1
ATOM 3633 N N . ALA A 1 457 ? 19.137 0.099 -33.060 1.00 77.69 457 ALA A N 1
ATOM 3634 C CA . ALA A 1 457 ? 19.624 1.453 -33.313 1.00 77.69 457 ALA A CA 1
ATOM 3635 C C . ALA A 1 457 ? 20.153 1.623 -34.750 1.00 77.69 457 ALA A C 1
ATOM 3637 O O . ALA A 1 457 ? 19.911 2.659 -35.371 1.00 77.69 457 ALA A O 1
ATOM 3638 N N . LYS A 1 458 ? 20.803 0.593 -35.322 1.00 77.50 458 LYS A N 1
ATOM 3639 C CA . LYS A 1 458 ? 21.246 0.590 -36.735 1.00 77.50 458 LYS A CA 1
ATOM 3640 C C . LYS A 1 458 ? 20.079 0.805 -37.699 1.00 77.50 458 LYS A C 1
ATOM 3642 O O . LYS A 1 458 ? 20.144 1.679 -38.562 1.00 77.50 458 LYS A O 1
ATOM 3647 N N . GLN A 1 459 ? 19.006 0.030 -37.541 1.00 75.94 459 GLN A N 1
ATOM 3648 C CA . GLN A 1 459 ? 17.828 0.125 -38.411 1.00 75.94 459 GLN A CA 1
ATOM 3649 C C . GLN A 1 459 ? 17.134 1.484 -38.271 1.00 75.94 459 GLN A C 1
ATOM 3651 O O . GLN A 1 459 ? 16.784 2.107 -39.276 1.00 75.94 459 GLN A O 1
ATOM 3656 N N . CYS A 1 460 ? 16.997 1.972 -37.034 1.00 82.12 460 CYS A N 1
ATOM 3657 C CA . CYS A 1 460 ? 16.421 3.285 -36.767 1.00 82.12 460 CYS A CA 1
ATOM 3658 C C . CYS A 1 460 ? 17.243 4.408 -37.419 1.00 82.12 460 CYS A C 1
ATOM 3660 O O . CYS A 1 460 ? 16.674 5.291 -38.057 1.00 82.12 460 CYS A O 1
ATOM 3662 N N . CYS A 1 461 ? 18.575 4.341 -37.334 1.00 82.62 461 CYS A N 1
ATOM 3663 C CA . CYS A 1 461 ? 19.477 5.330 -37.923 1.00 82.62 461 CYS A CA 1
ATOM 3664 C C . CYS A 1 461 ? 19.400 5.358 -39.455 1.00 82.62 461 CYS A C 1
ATOM 3666 O O . CYS A 1 461 ? 19.283 6.435 -40.041 1.00 82.62 461 CYS A O 1
ATOM 3668 N N . GLU A 1 462 ? 19.392 4.195 -40.117 1.00 79.88 462 GLU A N 1
ATOM 3669 C CA . GLU A 1 462 ? 19.243 4.136 -41.579 1.00 79.88 462 GLU A CA 1
ATOM 3670 C C . GLU A 1 462 ? 17.927 4.775 -42.036 1.00 79.88 462 GLU A C 1
ATOM 3672 O O . GLU A 1 462 ? 17.906 5.577 -42.976 1.00 79.88 462 GLU A O 1
ATOM 3677 N N . ARG A 1 463 ? 16.827 4.434 -41.362 1.00 81.75 463 ARG A N 1
ATOM 3678 C CA . ARG A 1 463 ? 15.506 4.980 -41.671 1.00 81.75 463 ARG A CA 1
ATOM 3679 C C . ARG A 1 463 ? 15.451 6.487 -41.423 1.00 81.75 463 ARG A C 1
ATOM 3681 O O . ARG A 1 463 ? 14.976 7.209 -42.294 1.00 81.75 463 ARG A O 1
ATOM 3688 N N . TYR A 1 464 ? 15.985 6.956 -40.296 1.00 84.56 464 TYR A N 1
ATOM 3689 C CA . TYR A 1 464 ? 16.028 8.376 -39.951 1.00 84.56 464 TYR A CA 1
ATOM 3690 C C . TYR A 1 464 ? 16.782 9.193 -41.006 1.00 84.56 464 TYR A C 1
ATOM 3692 O O . TYR A 1 464 ? 16.230 10.139 -41.566 1.00 84.56 464 TYR A O 1
ATOM 3700 N N . VAL A 1 465 ? 18.008 8.783 -41.359 1.00 82.31 465 VAL A N 1
ATOM 3701 C CA . VAL A 1 465 ? 18.802 9.477 -42.387 1.00 82.31 465 VAL A CA 1
ATOM 3702 C C . VAL A 1 465 ? 18.084 9.449 -43.735 1.00 82.31 465 VAL A C 1
ATOM 3704 O O . VAL A 1 465 ? 18.071 10.453 -44.435 1.00 82.31 465 VAL A O 1
ATOM 3707 N N . ARG A 1 466 ? 17.436 8.340 -44.106 1.00 81.81 466 ARG A N 1
ATOM 3708 C CA . ARG A 1 466 ? 16.681 8.249 -45.364 1.00 81.81 466 ARG A CA 1
ATOM 3709 C C . ARG A 1 466 ? 15.512 9.229 -45.435 1.00 81.81 466 ARG A C 1
ATOM 3711 O O . ARG A 1 466 ? 15.273 9.778 -46.508 1.00 81.81 466 ARG A O 1
ATOM 3718 N N . THR A 1 467 ? 14.808 9.430 -44.327 1.00 82.75 467 THR A N 1
ATOM 3719 C CA . THR A 1 467 ? 13.658 10.338 -44.256 1.00 82.75 467 THR A CA 1
ATOM 3720 C C . THR A 1 467 ? 14.087 11.800 -44.177 1.00 82.75 467 THR A C 1
ATOM 3722 O O . THR A 1 467 ? 13.489 12.632 -44.845 1.00 82.75 467 THR A O 1
ATOM 3725 N N . VAL A 1 468 ? 15.133 12.114 -43.405 1.00 82.38 468 VAL A N 1
ATOM 3726 C CA . VAL A 1 468 ? 15.509 13.502 -43.084 1.00 82.38 468 VAL A CA 1
ATOM 3727 C C . VAL A 1 468 ? 16.552 14.080 -44.046 1.00 82.38 468 VAL A C 1
ATOM 3729 O O . VAL A 1 468 ? 16.504 15.271 -44.337 1.00 82.38 468 VAL A O 1
ATOM 3732 N N . ALA A 1 469 ? 17.455 13.267 -44.616 1.00 73.44 469 ALA A N 1
ATOM 3733 C CA . ALA A 1 469 ? 18.518 13.748 -45.514 1.00 73.44 469 ALA A CA 1
ATOM 3734 C C . ALA A 1 469 ? 18.055 14.624 -46.700 1.00 73.44 469 ALA A C 1
ATOM 3736 O O . ALA A 1 469 ? 18.805 15.535 -47.060 1.00 73.44 469 ALA A O 1
ATOM 3737 N N . PRO A 1 470 ? 16.879 14.405 -47.327 1.00 75.62 470 PRO A N 1
ATOM 3738 C CA . PRO A 1 470 ? 16.385 15.292 -48.383 1.00 75.62 470 PRO A CA 1
ATOM 3739 C C . PRO A 1 470 ? 16.174 16.744 -47.923 1.00 75.62 470 PRO A C 1
ATOM 3741 O O . PRO A 1 470 ? 16.449 17.669 -48.691 1.00 75.62 470 PRO A O 1
ATOM 3744 N N . ASP A 1 471 ? 15.753 16.937 -46.673 1.00 78.25 471 ASP A N 1
ATOM 3745 C CA . ASP A 1 471 ? 15.314 18.228 -46.132 1.00 78.25 471 ASP A CA 1
ATOM 3746 C C . ASP A 1 471 ? 16.403 18.954 -45.321 1.00 78.25 471 ASP A C 1
ATOM 3748 O O . ASP A 1 471 ? 16.227 20.111 -44.942 1.00 78.25 471 ASP A O 1
ATOM 3752 N N . MET A 1 472 ? 17.555 18.314 -45.089 1.00 75.88 472 MET A N 1
ATOM 3753 C CA . MET A 1 472 ? 18.677 18.903 -44.347 1.00 75.88 472 MET A CA 1
ATOM 3754 C C . MET A 1 472 ? 19.355 20.047 -45.115 1.00 75.88 472 MET A C 1
ATOM 3756 O O . MET A 1 472 ? 19.553 20.000 -46.337 1.00 75.88 472 MET A O 1
ATOM 3760 N N . SER A 1 473 ? 19.784 21.064 -44.370 1.00 75.62 473 SER A N 1
ATOM 3761 C CA . SER A 1 473 ? 20.691 22.111 -44.840 1.00 75.62 473 SER A CA 1
ATOM 3762 C C . SER A 1 473 ? 22.114 21.576 -45.033 1.00 75.62 473 SER A C 1
ATOM 3764 O O . SER A 1 473 ? 22.510 20.565 -44.456 1.00 75.62 473 SER A O 1
ATOM 3766 N N . VAL A 1 474 ? 22.934 22.285 -45.816 1.00 67.31 474 VAL A N 1
ATOM 3767 C CA . VAL A 1 474 ? 24.334 21.886 -46.054 1.00 67.31 474 VAL A CA 1
ATOM 3768 C C . VAL A 1 474 ? 25.118 21.774 -44.739 1.00 67.31 474 VAL A C 1
ATOM 3770 O O . VAL A 1 474 ? 25.882 20.830 -44.574 1.00 67.31 474 VAL A O 1
ATOM 3773 N N . ALA A 1 475 ? 24.900 22.680 -43.780 1.00 68.62 475 ALA A N 1
ATOM 3774 C CA . ALA A 1 475 ? 25.565 22.635 -42.477 1.00 68.62 475 ALA A CA 1
ATOM 3775 C C . ALA A 1 475 ? 25.198 21.374 -41.673 1.00 68.62 475 ALA A C 1
ATOM 3777 O O . ALA A 1 475 ? 26.080 20.720 -41.118 1.00 68.62 475 ALA A O 1
ATOM 3778 N N . GLU A 1 476 ? 23.920 20.992 -41.667 1.00 74.19 476 GLU A N 1
ATOM 3779 C CA . GLU A 1 476 ? 23.444 19.782 -40.985 1.00 74.19 476 GLU A CA 1
ATOM 3780 C C . GLU A 1 476 ? 23.969 18.508 -41.657 1.00 74.19 476 GLU A C 1
ATOM 3782 O O . GLU A 1 476 ? 24.340 17.559 -40.970 1.00 74.19 476 GLU A O 1
ATOM 3787 N N . VAL A 1 477 ? 24.059 18.485 -42.992 1.00 71.56 477 VAL A N 1
ATOM 3788 C CA . VAL A 1 477 ? 24.645 17.352 -43.728 1.00 71.56 477 VAL A CA 1
ATOM 3789 C C . VAL A 1 477 ? 26.131 17.185 -43.392 1.00 71.56 477 VAL A C 1
ATOM 3791 O O . VAL A 1 477 ? 26.600 16.057 -43.224 1.00 71.56 477 VAL A O 1
ATOM 3794 N N . LEU A 1 478 ? 26.876 18.287 -43.260 1.00 69.12 478 LEU A N 1
ATOM 3795 C CA . LEU A 1 478 ? 28.289 18.259 -42.867 1.00 69.12 478 LEU A CA 1
ATOM 3796 C C . LEU A 1 478 ? 28.461 17.752 -41.424 1.00 69.12 478 LEU A C 1
ATOM 3798 O O . LEU A 1 478 ? 29.318 16.901 -41.182 1.00 69.12 478 LEU A O 1
ATOM 3802 N N . ALA A 1 479 ? 27.622 18.207 -40.487 1.00 75.31 479 ALA A N 1
ATOM 3803 C CA . ALA A 1 479 ? 27.626 17.736 -39.099 1.00 75.31 479 ALA A CA 1
ATOM 3804 C C . ALA A 1 479 ? 27.283 16.238 -38.994 1.00 75.31 479 ALA A C 1
ATOM 3806 O O . ALA A 1 479 ? 28.040 15.463 -38.404 1.00 75.31 479 ALA A O 1
ATOM 3807 N N . ALA A 1 480 ? 26.221 15.796 -39.673 1.00 77.88 480 ALA A N 1
ATOM 3808 C CA . ALA A 1 480 ? 25.833 14.388 -39.720 1.00 77.88 480 ALA A CA 1
ATOM 3809 C C . ALA A 1 480 ? 26.930 13.517 -40.350 1.00 77.88 480 ALA A C 1
ATOM 3811 O O . ALA A 1 480 ? 27.240 12.437 -39.850 1.00 77.88 480 ALA A O 1
ATOM 3812 N N . SER A 1 481 ? 27.582 14.003 -41.411 1.00 73.12 481 SER A N 1
ATOM 3813 C CA . SER A 1 481 ? 28.736 13.326 -42.005 1.00 73.12 481 SER A CA 1
ATOM 3814 C C . SER A 1 481 ? 29.926 13.232 -41.051 1.00 73.12 481 SER A C 1
ATOM 3816 O O . SER A 1 481 ? 30.656 12.241 -41.123 1.00 73.12 481 SER A O 1
ATOM 3818 N N . ALA A 1 482 ? 30.146 14.226 -40.188 1.00 75.88 482 ALA A N 1
ATOM 3819 C CA . ALA A 1 482 ? 31.209 14.185 -39.188 1.00 75.88 482 ALA A CA 1
ATOM 3820 C C . ALA A 1 482 ? 30.953 13.090 -38.142 1.00 75.88 482 ALA A C 1
ATOM 3822 O O . ALA A 1 482 ? 31.878 12.357 -37.789 1.00 75.88 482 ALA A O 1
ATOM 3823 N N . ALA A 1 483 ? 29.693 12.889 -37.739 1.00 79.69 483 ALA A N 1
ATOM 3824 C CA . ALA A 1 483 ? 29.314 11.800 -36.838 1.00 79.69 483 ALA A CA 1
ATOM 3825 C C . ALA A 1 483 ? 29.632 10.409 -37.430 1.00 79.69 483 ALA A C 1
ATOM 3827 O O . ALA A 1 483 ? 30.048 9.499 -36.711 1.00 79.69 483 ALA A O 1
ATOM 3828 N N . PHE A 1 484 ? 29.533 10.234 -38.750 1.00 75.88 484 PHE A N 1
ATOM 3829 C CA . PHE A 1 484 ? 29.912 8.982 -39.420 1.00 75.88 484 PHE A CA 1
ATOM 3830 C C . PHE A 1 484 ? 31.419 8.844 -39.714 1.00 75.88 484 PHE A C 1
ATOM 3832 O O . PHE A 1 484 ? 31.854 7.774 -40.143 1.00 75.88 484 PHE A O 1
ATOM 3839 N N . GLY A 1 485 ? 32.232 9.879 -39.474 1.00 67.00 485 GLY A N 1
ATOM 3840 C CA . GLY A 1 485 ? 33.655 9.911 -39.840 1.00 67.00 485 GLY A CA 1
ATOM 3841 C C . GLY A 1 485 ? 34.532 8.842 -39.168 1.00 67.00 485 GLY A C 1
ATOM 3842 O O . GLY A 1 485 ? 35.536 8.433 -39.743 1.00 67.00 485 GLY A O 1
ATOM 3843 N N . GLY A 1 486 ? 34.149 8.341 -37.988 1.00 62.78 486 GLY A N 1
ATOM 3844 C CA . GLY A 1 486 ? 34.881 7.319 -37.221 1.00 62.78 486 GLY A CA 1
ATOM 3845 C C . GLY A 1 486 ? 34.649 5.856 -37.636 1.00 62.78 486 G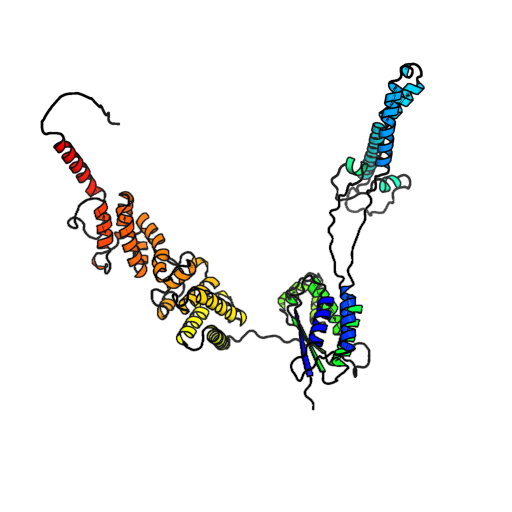LY A C 1
ATOM 3846 O O . GLY A 1 486 ? 35.093 4.944 -36.929 1.00 62.78 486 GLY A O 1
ATOM 3847 N N . TYR A 1 487 ? 33.945 5.604 -38.745 1.00 63.91 487 TYR A N 1
ATOM 3848 C CA . TYR A 1 487 ? 33.668 4.254 -39.249 1.00 63.91 487 TYR A CA 1
ATOM 3849 C C . TYR A 1 487 ? 34.607 3.847 -40.393 1.00 63.91 487 TYR A C 1
ATOM 3851 O O . TYR A 1 487 ? 34.678 4.512 -41.426 1.00 63.91 487 TYR A O 1
ATOM 3859 N N . SER A 1 488 ? 35.287 2.706 -40.233 1.00 53.44 488 SER A N 1
ATOM 3860 C CA . SER A 1 488 ? 36.055 2.058 -41.302 1.00 53.44 488 SER A CA 1
ATOM 3861 C C . SER A 1 488 ? 35.121 1.276 -42.242 1.00 53.44 488 SER A C 1
ATOM 3863 O O . SER A 1 488 ? 34.160 0.665 -41.766 1.00 53.44 488 SER A O 1
ATOM 3865 N N . PRO A 1 489 ? 35.400 1.205 -43.560 1.00 43.72 489 PRO A N 1
ATOM 3866 C CA . PRO A 1 489 ? 34.624 0.377 -44.491 1.00 43.72 489 PRO A CA 1
ATOM 3867 C C . PRO A 1 489 ? 34.585 -1.114 -44.141 1.00 43.72 489 PRO A C 1
ATOM 3869 O O . PRO A 1 489 ? 33.666 -1.809 -44.564 1.00 43.72 489 PRO A O 1
ATOM 3872 N N . SER A 1 490 ? 35.569 -1.606 -43.384 1.00 45.94 490 SER A N 1
ATOM 3873 C CA . SER A 1 490 ? 35.644 -2.996 -42.919 1.00 45.94 490 SER A CA 1
ATOM 3874 C C . SER A 1 490 ? 34.697 -3.313 -41.760 1.00 45.94 490 SER A C 1
ATOM 3876 O O . SER A 1 490 ? 34.350 -4.474 -41.567 1.00 45.94 490 SER A O 1
ATOM 3878 N N . ASP A 1 491 ? 34.276 -2.301 -40.995 1.00 48.78 491 ASP A N 1
ATOM 3879 C CA . ASP A 1 491 ? 33.469 -2.470 -39.776 1.00 48.78 491 ASP A CA 1
ATOM 3880 C C . ASP A 1 491 ? 31.959 -2.539 -40.097 1.00 48.78 491 ASP A C 1
ATOM 3882 O O . ASP A 1 491 ? 31.114 -2.784 -39.234 1.00 48.78 491 ASP A O 1
ATOM 3886 N N . ALA A 1 492 ? 31.599 -2.304 -41.362 1.00 45.00 492 ALA A N 1
ATOM 3887 C CA . ALA A 1 492 ? 30.240 -2.060 -41.813 1.00 45.00 492 ALA A CA 1
ATOM 3888 C C . ALA A 1 492 ? 29.581 -3.328 -42.381 1.00 45.00 492 ALA A C 1
ATOM 3890 O O . ALA A 1 492 ? 29.430 -3.495 -43.587 1.00 45.00 492 ALA A O 1
ATOM 3891 N N . GLY A 1 493 ? 29.083 -4.187 -41.491 1.00 45.81 493 GLY A N 1
ATOM 3892 C CA . GLY A 1 493 ? 28.032 -5.157 -41.836 1.00 45.81 493 GLY A CA 1
ATOM 3893 C C . GLY A 1 493 ? 26.657 -4.510 -42.091 1.00 45.81 493 GLY A C 1
ATOM 3894 O O . GLY A 1 493 ? 25.691 -5.214 -42.363 1.00 45.81 493 GLY A O 1
ATOM 3895 N N . TRP A 1 494 ? 26.542 -3.179 -41.983 1.00 52.16 494 TRP A N 1
ATOM 3896 C CA . TRP A 1 494 ? 25.308 -2.424 -42.205 1.00 52.16 494 TRP A CA 1
ATOM 3897 C C . TRP A 1 494 ? 25.567 -1.172 -43.054 1.00 52.16 494 TRP A C 1
ATOM 3899 O O . TRP A 1 494 ? 26.696 -0.695 -43.167 1.00 52.16 494 TRP A O 1
ATOM 3909 N N . ASN A 1 495 ? 24.510 -0.659 -43.676 1.00 60.94 495 ASN A N 1
ATOM 3910 C CA . ASN A 1 495 ? 24.511 0.293 -44.786 1.00 60.94 495 ASN A CA 1
ATOM 3911 C C . ASN A 1 495 ? 24.959 1.739 -44.440 1.00 60.94 495 ASN A C 1
ATOM 3913 O O . ASN A 1 495 ? 24.402 2.692 -44.982 1.00 60.94 495 ASN A O 1
ATOM 3917 N N . ILE A 1 496 ? 26.009 1.949 -43.633 1.00 60.88 496 ILE A N 1
ATOM 3918 C CA . ILE A 1 496 ? 26.627 3.282 -43.417 1.00 60.88 496 ILE A CA 1
ATOM 3919 C C . ILE A 1 496 ? 26.954 3.940 -44.759 1.00 60.88 496 ILE A C 1
ATOM 3921 O O . ILE A 1 496 ? 26.694 5.123 -44.963 1.00 60.88 496 ILE A O 1
ATOM 3925 N N . GLY A 1 497 ? 27.452 3.150 -45.715 1.00 59.91 497 GLY A N 1
ATOM 3926 C CA . GLY A 1 497 ? 27.689 3.612 -47.078 1.00 59.91 497 GLY A CA 1
ATOM 3927 C C . GLY A 1 497 ? 26.426 4.123 -47.781 1.00 59.91 497 GLY A C 1
ATOM 3928 O O . GLY A 1 497 ? 26.529 5.048 -48.577 1.00 59.91 497 GLY A O 1
ATOM 3929 N N . GLN A 1 498 ? 25.236 3.582 -47.495 1.00 65.75 498 GLN A N 1
ATOM 3930 C CA . GLN A 1 498 ? 23.977 4.123 -48.027 1.00 65.75 498 GLN A CA 1
ATOM 3931 C C . GLN A 1 498 ? 23.580 5.412 -47.313 1.00 65.75 498 GLN A C 1
ATOM 3933 O O . GLN A 1 498 ? 23.246 6.371 -47.999 1.00 65.75 498 GLN A O 1
ATOM 3938 N N . CYS A 1 499 ? 23.669 5.477 -45.980 1.00 66.75 499 CYS A N 1
ATOM 3939 C CA . CYS A 1 499 ? 23.410 6.712 -45.229 1.00 66.75 499 CYS A CA 1
ATOM 3940 C C . CYS A 1 499 ? 24.294 7.858 -45.745 1.00 66.75 499 CYS A C 1
ATOM 3942 O O . CYS A 1 499 ? 23.798 8.930 -46.084 1.00 66.75 499 CYS A O 1
ATOM 3944 N N . MET A 1 500 ? 25.588 7.590 -45.929 1.00 65.00 500 MET A N 1
ATOM 3945 C CA . MET A 1 500 ? 26.545 8.555 -46.473 1.00 65.00 500 MET A CA 1
ATOM 3946 C C . MET A 1 500 ? 26.273 8.900 -47.941 1.00 65.00 500 MET A C 1
ATOM 3948 O O . MET A 1 500 ? 26.387 10.062 -48.315 1.00 65.00 500 MET A O 1
ATOM 3952 N N . ARG A 1 501 ? 25.854 7.941 -48.783 1.00 66.88 501 ARG A N 1
ATOM 3953 C CA . ARG A 1 501 ? 25.418 8.233 -50.165 1.00 66.88 501 ARG A CA 1
ATOM 3954 C C . ARG A 1 501 ? 24.183 9.127 -50.202 1.00 66.88 501 ARG A C 1
ATOM 3956 O O . ARG A 1 501 ? 24.108 9.999 -51.062 1.00 66.88 501 ARG A O 1
ATOM 3963 N N . LEU A 1 502 ? 23.218 8.907 -49.309 1.00 69.56 502 LEU A N 1
ATOM 3964 C CA . LEU A 1 502 ? 22.003 9.718 -49.218 1.00 69.56 502 LEU A CA 1
ATOM 3965 C C . LEU A 1 502 ? 22.337 11.153 -48.795 1.00 69.56 502 LEU A C 1
ATOM 3967 O O . LEU A 1 502 ? 21.862 12.090 -49.433 1.00 69.56 502 LEU A O 1
ATOM 3971 N N . LEU A 1 503 ? 23.231 11.318 -47.815 1.00 69.31 503 LEU A N 1
ATOM 3972 C CA . LEU A 1 503 ? 23.767 12.620 -47.404 1.00 69.31 503 LEU A CA 1
ATOM 3973 C C . LEU A 1 503 ? 24.559 13.303 -48.537 1.00 69.31 503 LEU A C 1
ATOM 3975 O O . LEU A 1 503 ? 24.315 14.465 -48.854 1.00 69.31 503 LEU A O 1
ATOM 3979 N N . ALA A 1 504 ? 25.452 12.580 -49.220 1.00 63.16 504 ALA A N 1
ATOM 3980 C CA . ALA A 1 504 ? 26.253 13.115 -50.326 1.00 63.16 504 ALA A CA 1
ATOM 3981 C C . ALA A 1 504 ? 25.401 13.527 -51.541 1.00 63.16 504 ALA A C 1
ATOM 3983 O O . ALA A 1 504 ? 25.675 14.548 -52.176 1.00 63.16 504 ALA A O 1
ATOM 3984 N N . LYS A 1 505 ? 24.321 12.787 -51.841 1.00 67.12 505 LYS A N 1
ATOM 3985 C CA . LYS A 1 505 ? 23.378 13.117 -52.923 1.00 67.12 505 LYS A CA 1
ATOM 3986 C C . LYS A 1 505 ? 22.748 14.503 -52.738 1.00 67.12 505 LYS A C 1
ATOM 3988 O O . LYS A 1 505 ? 22.418 15.142 -53.734 1.00 67.12 505 LYS A O 1
ATOM 3993 N N . ARG A 1 506 ? 22.618 14.987 -51.496 1.00 64.19 506 ARG A N 1
ATOM 3994 C CA . ARG A 1 506 ? 22.078 16.320 -51.194 1.00 64.19 506 ARG A CA 1
ATOM 3995 C C . ARG A 1 506 ? 23.031 17.465 -51.559 1.00 64.19 506 ARG A C 1
ATOM 3997 O O . ARG A 1 506 ? 22.541 18.533 -51.922 1.00 64.19 506 ARG A O 1
ATOM 4004 N N . ILE A 1 507 ? 24.348 17.247 -51.478 1.00 60.75 507 ILE A N 1
ATOM 4005 C CA . ILE A 1 507 ? 25.385 18.275 -51.708 1.00 60.75 507 ILE A CA 1
ATOM 4006 C C . ILE A 1 507 ? 25.710 18.462 -53.202 1.00 60.75 507 ILE A C 1
ATOM 4008 O O . ILE A 1 507 ? 26.145 19.539 -53.590 1.00 60.75 507 ILE A O 1
ATOM 4012 N N . GLY A 1 508 ? 25.414 17.478 -54.056 1.00 48.97 508 GLY A N 1
ATOM 4013 C CA . GLY A 1 508 ? 25.505 17.621 -55.512 1.00 48.97 508 GLY A CA 1
ATOM 4014 C C . GLY A 1 508 ? 26.535 16.695 -56.159 1.00 48.97 508 GLY A C 1
ATOM 4015 O O . GLY A 1 508 ? 27.739 16.868 -56.028 1.00 48.97 508 GLY A O 1
ATOM 4016 N N . ASN A 1 509 ? 26.013 15.703 -56.883 1.00 44.00 509 ASN A N 1
ATOM 4017 C CA . ASN A 1 509 ? 26.566 15.043 -58.072 1.00 44.00 509 ASN A CA 1
ATOM 4018 C C . ASN A 1 509 ? 28.060 14.664 -58.171 1.00 44.00 509 ASN A C 1
ATOM 4020 O O . ASN A 1 509 ? 28.566 14.498 -59.278 1.00 44.00 509 ASN A O 1
ATOM 4024 N N . SER A 1 510 ? 28.751 14.381 -57.073 1.00 41.88 510 SER A N 1
ATOM 4025 C CA . SER A 1 510 ? 29.925 13.502 -57.124 1.00 41.88 510 SER A CA 1
ATOM 4026 C C . SER A 1 510 ? 29.473 12.085 -56.787 1.00 41.88 510 SER A C 1
ATOM 4028 O O . SER A 1 510 ? 29.135 11.747 -55.654 1.00 41.88 510 SER A O 1
ATOM 4030 N N . GLY A 1 511 ? 29.423 11.234 -57.815 1.00 41.50 511 GLY A N 1
ATOM 4031 C CA . GLY A 1 511 ? 29.358 9.793 -57.613 1.00 41.50 511 GLY A CA 1
ATOM 4032 C C . GLY A 1 511 ? 30.515 9.313 -56.718 1.00 41.50 511 GLY A C 1
ATOM 4033 O O . GLY A 1 511 ? 31.468 10.055 -56.485 1.00 41.50 511 GLY A O 1
ATOM 4034 N N . PRO A 1 512 ? 30.480 8.057 -56.250 1.00 38.62 512 PRO A N 1
ATOM 4035 C CA . PRO A 1 512 ? 31.403 7.492 -55.252 1.00 38.62 512 PRO A CA 1
ATOM 4036 C C . PRO A 1 512 ? 32.903 7.454 -55.638 1.00 38.62 512 PRO A C 1
ATOM 4038 O O . PRO A 1 512 ? 33.668 6.748 -54.992 1.00 38.62 512 PRO A O 1
ATOM 4041 N N . LYS A 1 513 ? 33.340 8.160 -56.689 1.00 38.75 513 LYS A N 1
ATOM 4042 C CA . LYS A 1 513 ? 34.703 8.122 -57.233 1.00 38.75 513 LYS A CA 1
ATOM 4043 C C . LYS A 1 513 ? 35.714 9.012 -56.495 1.00 38.75 513 LYS A C 1
ATOM 4045 O O . LYS A 1 513 ? 36.874 8.622 -56.460 1.00 38.75 513 LYS A O 1
ATOM 4050 N N . ASP A 1 514 ? 35.290 10.098 -55.839 1.00 37.84 514 ASP A N 1
ATOM 4051 C CA . ASP A 1 514 ? 36.219 11.024 -55.152 1.00 37.84 514 ASP A CA 1
ATOM 4052 C C . ASP A 1 514 ? 36.185 10.940 -53.617 1.00 37.84 514 ASP A C 1
ATOM 4054 O O . ASP A 1 514 ? 36.925 11.643 -52.930 1.00 37.84 514 ASP A O 1
ATOM 4058 N N . TRP A 1 515 ? 35.363 10.054 -53.045 1.00 44.25 515 TRP A N 1
ATOM 4059 C CA . TRP A 1 515 ? 35.285 9.888 -51.594 1.00 44.25 515 TRP A CA 1
ATOM 4060 C C . TRP A 1 515 ? 36.086 8.673 -51.119 1.00 44.25 515 TRP A C 1
ATOM 4062 O O . TRP A 1 515 ? 35.786 7.530 -51.473 1.00 44.25 515 TRP A O 1
ATOM 4072 N N . ARG A 1 516 ? 37.096 8.915 -50.274 1.00 41.09 516 ARG A N 1
ATOM 4073 C CA . ARG A 1 516 ? 37.780 7.865 -49.508 1.00 41.09 516 ARG A CA 1
ATOM 4074 C C . ARG A 1 516 ? 37.105 7.711 -48.148 1.00 41.09 516 ARG A C 1
ATOM 4076 O O . ARG A 1 516 ? 36.925 8.675 -47.409 1.00 41.09 516 ARG A O 1
ATOM 4083 N N . ILE A 1 517 ? 36.734 6.474 -47.844 1.00 38.09 517 ILE A N 1
ATOM 4084 C CA . ILE A 1 517 ? 36.026 6.071 -46.630 1.00 38.09 517 ILE A CA 1
ATOM 4085 C C . ILE A 1 517 ? 36.922 6.370 -45.414 1.00 38.09 517 ILE A C 1
ATOM 4087 O O . ILE A 1 517 ? 38.072 5.931 -45.390 1.00 38.09 517 ILE A O 1
ATOM 4091 N N . GLY A 1 518 ? 36.412 7.155 -44.456 1.00 43.72 518 GLY A N 1
ATOM 4092 C CA . GLY A 1 518 ? 37.166 7.711 -43.315 1.00 43.72 518 GLY A CA 1
ATOM 4093 C C . GLY A 1 518 ? 37.301 9.246 -43.299 1.00 43.72 518 GLY A C 1
ATOM 4094 O O . GLY A 1 518 ? 37.971 9.785 -42.423 1.00 43.72 518 GLY A O 1
ATOM 4095 N N . GLY A 1 519 ? 36.692 9.961 -44.256 1.00 50.97 519 GLY A N 1
ATOM 4096 C CA . GLY A 1 519 ? 36.686 11.430 -44.316 1.00 50.97 519 GLY A CA 1
ATOM 4097 C C . GLY A 1 519 ? 35.318 12.060 -44.026 1.00 50.97 519 GLY A C 1
ATOM 4098 O O . GLY A 1 519 ? 34.287 11.541 -44.457 1.00 50.97 519 GLY A O 1
ATOM 4099 N N . VAL A 1 520 ? 35.323 13.208 -43.339 1.00 53.22 520 VAL A N 1
ATOM 4100 C CA . VAL A 1 520 ? 34.169 14.119 -43.211 1.00 53.22 520 VAL A CA 1
ATOM 4101 C C . VAL A 1 520 ? 33.931 14.809 -44.559 1.00 53.22 520 VAL A C 1
ATOM 4103 O O . VAL A 1 520 ? 34.898 15.168 -45.231 1.00 53.22 520 VAL A O 1
ATOM 4106 N N . LEU A 1 521 ? 32.675 15.005 -44.973 1.00 56.03 521 LEU A N 1
ATOM 4107 C CA . LEU A 1 521 ? 32.359 15.866 -46.120 1.00 56.03 521 LEU A CA 1
ATOM 4108 C C . LEU A 1 521 ? 32.949 17.264 -45.852 1.00 56.03 521 LEU A C 1
ATOM 4110 O O . LEU A 1 521 ? 32.645 17.867 -44.828 1.00 56.03 521 LEU A O 1
ATOM 4114 N N . THR A 1 522 ? 33.830 17.774 -46.718 1.00 49.53 522 THR A N 1
ATOM 4115 C CA . THR A 1 522 ? 34.454 19.095 -46.538 1.00 49.53 522 THR A CA 1
ATOM 4116 C C . THR A 1 522 ? 33.890 20.119 -47.529 1.00 49.53 522 THR A C 1
ATOM 4118 O O . THR A 1 522 ? 33.610 19.780 -48.681 1.00 49.53 522 THR A O 1
ATOM 4121 N N . PRO A 1 523 ? 33.778 21.405 -47.139 1.00 40.19 523 PRO A N 1
ATOM 4122 C CA . PRO A 1 523 ? 33.381 22.484 -48.048 1.00 40.19 523 PRO A CA 1
ATOM 4123 C C . PRO A 1 523 ? 34.353 22.713 -49.219 1.00 40.19 523 PRO A C 1
ATOM 4125 O O . PRO A 1 523 ? 34.005 23.409 -50.167 1.00 40.19 523 PRO A O 1
ATOM 4128 N N . GLY A 1 524 ? 35.567 22.150 -49.174 1.00 41.34 524 GLY A N 1
ATOM 4129 C CA . GLY A 1 524 ? 36.585 22.306 -50.221 1.00 41.34 524 GLY A CA 1
ATOM 4130 C C . GLY A 1 524 ? 36.158 21.762 -51.586 1.00 41.34 524 GLY A C 1
ATOM 4131 O O . GLY A 1 524 ? 36.563 22.313 -52.601 1.00 41.34 524 GLY A O 1
ATOM 4132 N N . ASN A 1 525 ? 35.251 20.781 -51.621 1.00 41.03 525 ASN A N 1
ATOM 4133 C CA . ASN A 1 525 ? 34.660 20.283 -52.869 1.00 41.03 525 ASN A CA 1
ATOM 4134 C C . ASN A 1 525 ? 33.640 21.266 -53.491 1.00 41.03 525 ASN A C 1
ATOM 4136 O O . ASN A 1 525 ? 33.193 21.050 -54.612 1.00 41.03 525 ASN A O 1
ATOM 4140 N N . ASN A 1 526 ? 33.259 22.335 -52.777 1.00 41.56 526 ASN A N 1
ATOM 4141 C CA . ASN A 1 526 ? 32.263 23.325 -53.204 1.00 41.56 526 ASN A CA 1
ATOM 4142 C C . ASN A 1 526 ? 32.868 24.616 -53.786 1.00 41.56 526 ASN A C 1
ATOM 4144 O O . ASN A 1 526 ? 32.160 25.351 -54.473 1.00 41.56 526 ASN A O 1
ATOM 4148 N N . VAL A 1 527 ? 34.150 24.918 -53.540 1.00 36.03 527 VAL A N 1
ATOM 4149 C CA . VAL A 1 527 ? 34.771 26.156 -54.059 1.00 36.03 527 VAL A CA 1
ATOM 4150 C C . VAL A 1 527 ? 34.950 26.076 -55.579 1.00 36.03 527 VAL A C 1
ATOM 4152 O O . VAL A 1 527 ? 34.646 27.040 -56.282 1.00 36.03 527 VAL A O 1
ATOM 4155 N N . ASP A 1 528 ? 35.300 24.898 -56.100 1.00 35.91 528 ASP A N 1
ATOM 4156 C CA . ASP A 1 528 ? 35.360 24.650 -57.547 1.00 35.91 528 ASP A CA 1
ATOM 4157 C C . ASP A 1 528 ? 33.963 24.597 -58.197 1.00 35.91 528 ASP A C 1
ATOM 4159 O O . ASP A 1 528 ? 33.809 24.902 -59.380 1.00 35.91 528 ASP A O 1
ATOM 4163 N N . LEU A 1 529 ? 32.914 24.288 -57.423 1.00 36.28 529 LEU A N 1
ATOM 4164 C CA . LEU A 1 529 ? 31.534 24.205 -57.912 1.00 36.28 529 LEU A CA 1
ATOM 4165 C C . LEU A 1 529 ? 30.845 25.569 -58.003 1.00 36.28 529 LEU A C 1
ATOM 4167 O O . LEU A 1 529 ? 30.119 25.811 -58.963 1.00 36.28 529 LEU A O 1
ATOM 4171 N N . PHE A 1 530 ? 31.111 26.494 -57.074 1.00 33.38 530 PHE A N 1
ATOM 4172 C CA . PHE A 1 530 ? 30.653 27.879 -57.236 1.00 33.38 530 PHE A CA 1
ATOM 4173 C C . PHE A 1 530 ? 31.304 28.540 -58.456 1.00 33.38 530 PHE A C 1
ATOM 4175 O O . PHE A 1 530 ? 30.630 29.285 -59.165 1.00 33.38 530 PHE A O 1
ATOM 4182 N N . ALA A 1 531 ? 32.570 28.221 -58.749 1.00 35.69 531 ALA A N 1
ATOM 4183 C CA . ALA A 1 531 ? 33.244 28.671 -59.965 1.00 35.69 531 ALA A CA 1
ATOM 4184 C C . ALA A 1 531 ? 32.630 28.043 -61.232 1.00 35.69 531 ALA A C 1
ATOM 4186 O O . ALA A 1 531 ? 32.350 28.768 -62.186 1.00 35.69 531 ALA A O 1
ATOM 4187 N N . ALA A 1 532 ? 32.333 26.738 -61.233 1.00 35.66 532 ALA A N 1
ATOM 4188 C CA . ALA A 1 532 ? 31.699 26.060 -62.369 1.00 35.66 532 ALA A CA 1
ATOM 4189 C C . ALA A 1 532 ? 30.261 26.549 -62.637 1.00 35.66 532 ALA A C 1
ATOM 4191 O O . ALA A 1 532 ? 29.899 26.798 -63.784 1.00 35.66 532 ALA A O 1
ATOM 4192 N N . GLN A 1 533 ? 29.464 26.790 -61.589 1.00 36.72 533 GLN A N 1
ATOM 4193 C CA . GLN A 1 533 ? 28.095 27.302 -61.717 1.00 36.72 533 GLN A CA 1
ATOM 4194 C C . GLN A 1 533 ? 28.056 28.779 -62.159 1.00 36.72 533 GLN A C 1
ATOM 4196 O O . GLN A 1 533 ? 27.107 29.197 -62.826 1.00 36.72 533 GLN A O 1
ATOM 4201 N N . LEU A 1 534 ? 29.073 29.584 -61.814 1.00 35.91 534 LEU A N 1
ATOM 4202 C CA . LEU A 1 534 ? 29.219 30.951 -62.332 1.00 35.91 534 LEU A CA 1
ATOM 4203 C C . LEU A 1 534 ? 29.657 30.952 -63.804 1.00 35.91 534 LEU A C 1
ATOM 4205 O O . LEU A 1 534 ? 29.174 31.775 -64.578 1.00 35.91 534 LEU A O 1
ATOM 4209 N N . ILE A 1 535 ? 30.547 30.031 -64.192 1.00 40.31 535 ILE A N 1
ATOM 4210 C CA . ILE A 1 535 ? 31.045 29.893 -65.568 1.00 40.31 535 ILE A CA 1
ATOM 4211 C C . ILE A 1 535 ? 29.937 29.395 -66.505 1.00 40.31 535 ILE A C 1
ATOM 4213 O O . ILE A 1 535 ? 29.774 29.970 -67.579 1.00 40.31 535 ILE A O 1
ATOM 4217 N N . ASP A 1 536 ? 29.110 28.432 -66.089 1.00 38.34 536 ASP A N 1
ATOM 4218 C CA . ASP A 1 536 ? 27.975 27.957 -66.897 1.00 38.34 536 ASP A CA 1
ATOM 4219 C C . ASP A 1 536 ? 26.875 29.022 -67.051 1.00 38.34 536 ASP A C 1
ATOM 4221 O O . ASP A 1 536 ? 26.309 29.186 -68.134 1.00 38.34 536 ASP A O 1
ATOM 4225 N N . ASN A 1 537 ? 26.618 29.825 -66.010 1.00 38.69 537 ASN A N 1
ATOM 4226 C CA . ASN A 1 537 ? 25.659 30.933 -66.092 1.00 38.69 537 ASN A CA 1
ATOM 4227 C C . ASN A 1 537 ? 26.187 32.129 -66.914 1.00 38.69 537 ASN A C 1
ATOM 4229 O O . ASN A 1 537 ? 25.395 32.825 -67.551 1.00 38.69 537 ASN A O 1
ATOM 4233 N N . LEU A 1 538 ? 27.505 32.361 -66.953 1.00 36.44 538 LEU A N 1
ATOM 4234 C CA . LEU A 1 538 ? 28.130 33.373 -67.821 1.00 36.44 538 LEU A CA 1
ATOM 4235 C C . LEU A 1 538 ? 28.240 32.903 -69.283 1.00 36.44 538 LEU A C 1
ATOM 4237 O O . LEU A 1 538 ? 28.071 33.711 -70.201 1.00 36.44 538 LEU A O 1
ATOM 4241 N N . ALA A 1 539 ? 28.448 31.605 -69.517 1.00 37.47 539 ALA A N 1
ATOM 4242 C CA . ALA A 1 539 ? 28.474 31.011 -70.854 1.00 37.47 539 ALA A CA 1
ATOM 4243 C C . ALA A 1 539 ? 27.084 30.998 -71.518 1.00 37.47 539 ALA A C 1
ATOM 4245 O O . ALA A 1 539 ? 26.985 31.164 -72.733 1.00 37.47 539 ALA A O 1
ATOM 4246 N N . TYR A 1 540 ? 26.000 30.903 -70.738 1.00 37.81 540 TYR A N 1
ATOM 4247 C CA . TYR A 1 540 ? 24.632 31.011 -71.266 1.00 37.81 540 TYR A CA 1
ATOM 4248 C C . TYR A 1 540 ? 24.227 32.453 -71.636 1.00 37.81 540 TYR A C 1
ATOM 4250 O O . TYR A 1 540 ? 23.302 32.657 -72.420 1.00 37.81 540 TYR A O 1
ATOM 4258 N N . ALA A 1 541 ? 24.930 33.466 -71.115 1.00 36.28 541 ALA A N 1
ATOM 4259 C CA . ALA A 1 541 ? 24.640 34.883 -71.358 1.00 36.28 541 ALA A CA 1
ATOM 4260 C C . ALA A 1 541 ? 25.365 35.478 -72.586 1.00 36.28 541 ALA A C 1
ATOM 4262 O O . ALA A 1 541 ? 25.173 36.653 -72.901 1.00 36.28 541 ALA A O 1
ATOM 4263 N N . THR A 1 542 ? 26.198 34.700 -73.289 1.00 40.50 542 THR A N 1
ATOM 4264 C CA . THR A 1 542 ? 27.031 35.187 -74.406 1.00 40.50 542 THR A CA 1
ATOM 4265 C C . THR A 1 542 ? 26.901 34.323 -75.666 1.00 40.50 542 THR A C 1
ATOM 4267 O O . THR A 1 542 ? 27.836 33.664 -76.104 1.00 40.50 542 THR A O 1
ATOM 4270 N N . SER A 1 543 ? 25.733 34.375 -76.311 1.00 30.78 543 SER A N 1
ATOM 4271 C CA . SER A 1 543 ? 25.572 34.062 -77.743 1.00 30.78 543 SER A CA 1
ATOM 4272 C C . SER A 1 543 ? 24.428 34.912 -78.334 1.00 30.78 543 SER A C 1
ATOM 4274 O O . SER A 1 543 ? 23.477 35.211 -77.611 1.00 30.78 543 SER A O 1
ATOM 4276 N N . PRO A 1 544 ? 24.528 35.407 -79.586 1.00 36.72 544 PRO A N 1
ATOM 4277 C CA . PRO A 1 544 ? 23.969 36.699 -79.975 1.00 36.72 544 PRO A CA 1
ATOM 4278 C C . PRO A 1 544 ? 22.601 36.600 -80.661 1.00 36.72 544 PRO A C 1
ATOM 4280 O O . PRO A 1 544 ? 22.401 35.797 -81.570 1.00 36.72 544 PRO A O 1
ATOM 4283 N N . GLY A 1 545 ? 21.682 37.501 -80.305 1.00 29.27 545 GLY A N 1
ATOM 4284 C CA . GLY A 1 545 ? 20.438 37.682 -81.049 1.00 29.27 545 GLY A CA 1
ATOM 4285 C C . GLY A 1 545 ? 19.452 38.637 -80.384 1.00 29.27 545 GLY A C 1
ATOM 4286 O O . GLY A 1 545 ? 18.748 38.258 -79.461 1.00 29.27 545 GLY A O 1
ATOM 4287 N N . THR A 1 546 ? 19.366 39.845 -80.940 1.00 28.33 546 THR A N 1
ATOM 4288 C CA . THR A 1 546 ? 18.268 40.827 -80.826 1.00 28.33 546 THR A CA 1
ATOM 4289 C C . THR A 1 546 ? 18.083 41.615 -79.519 1.00 28.33 546 THR A C 1
ATOM 4291 O O . THR A 1 546 ? 17.369 41.239 -78.603 1.00 28.33 546 THR A O 1
ATOM 4294 N N . ASP A 1 547 ? 18.641 42.822 -79.602 1.00 29.17 547 ASP A N 1
ATOM 4295 C CA . ASP A 1 547 ? 17.967 44.111 -79.422 1.00 29.17 547 ASP A CA 1
ATOM 4296 C C . ASP A 1 547 ? 17.975 44.806 -78.049 1.00 29.17 547 ASP A C 1
ATOM 4298 O O . ASP A 1 547 ? 17.859 44.262 -76.957 1.00 29.17 547 ASP A O 1
ATOM 4302 N N . THR A 1 548 ? 18.208 46.097 -78.191 1.00 33.00 548 THR A N 1
ATOM 4303 C CA . THR A 1 548 ? 18.636 47.107 -77.245 1.00 33.00 548 THR A CA 1
ATOM 4304 C C . THR A 1 548 ? 17.549 47.516 -76.249 1.00 33.00 548 THR A C 1
ATOM 4306 O O . THR A 1 548 ? 16.460 47.926 -76.637 1.00 33.00 548 THR A O 1
ATOM 4309 N N . ARG A 1 549 ? 17.891 47.547 -74.950 1.00 27.84 549 ARG A N 1
ATOM 4310 C CA . ARG A 1 549 ? 17.663 48.702 -74.055 1.00 27.84 549 ARG A CA 1
ATOM 4311 C C . ARG A 1 549 ? 18.357 48.508 -72.706 1.00 27.84 549 ARG A C 1
ATOM 4313 O O . ARG A 1 549 ? 18.109 47.573 -71.957 1.00 27.84 549 ARG A O 1
ATOM 4320 N N . SER A 1 550 ? 19.243 49.453 -72.424 1.00 30.67 550 SER A N 1
ATOM 4321 C CA . SER A 1 550 ? 20.064 49.604 -71.228 1.00 30.67 550 SER A CA 1
ATOM 4322 C C . SER A 1 550 ? 19.250 49.689 -69.938 1.00 30.67 550 SER A C 1
ATOM 4324 O O . SER A 1 550 ? 18.444 50.610 -69.828 1.00 30.67 550 SER A O 1
ATOM 4326 N N . HIS A 1 551 ? 19.554 48.872 -68.929 1.00 26.75 551 HIS A N 1
ATOM 4327 C CA . HIS A 1 551 ? 19.414 49.248 -67.515 1.00 26.75 551 HIS A CA 1
ATOM 4328 C C . HIS A 1 551 ? 20.722 48.893 -66.794 1.00 26.75 551 HIS A C 1
ATOM 4330 O O . HIS A 1 551 ? 21.065 47.728 -66.614 1.00 26.75 551 HIS A O 1
ATOM 4336 N N . ARG A 1 552 ? 21.491 49.931 -66.442 1.00 27.34 552 ARG A N 1
ATOM 4337 C CA . ARG A 1 552 ? 22.669 49.843 -65.571 1.00 27.34 552 ARG A CA 1
ATOM 4338 C C . ARG A 1 552 ? 22.205 49.480 -64.162 1.00 27.34 552 ARG A C 1
ATOM 4340 O O . ARG A 1 552 ? 21.418 50.227 -63.590 1.00 27.34 552 ARG A O 1
ATOM 4347 N N . ILE A 1 553 ? 22.766 48.426 -63.576 1.00 25.83 553 ILE A N 1
ATOM 4348 C CA . ILE A 1 553 ? 22.786 48.253 -62.121 1.00 25.83 553 ILE A CA 1
ATOM 4349 C C . ILE A 1 553 ? 24.254 48.161 -61.705 1.00 25.83 553 ILE A C 1
ATOM 4351 O O . ILE A 1 553 ? 24.948 47.196 -62.005 1.00 25.83 553 ILE A O 1
ATOM 4355 N N . HIS A 1 554 ? 24.728 49.235 -61.075 1.00 28.08 554 HIS A N 1
ATOM 4356 C CA . HIS A 1 554 ? 25.997 49.282 -60.359 1.00 28.08 554 HIS A CA 1
ATOM 4357 C C . HIS A 1 554 ? 25.841 48.522 -59.040 1.00 28.08 554 HIS A C 1
ATOM 4359 O O . HIS A 1 554 ? 24.930 48.831 -58.274 1.00 28.08 554 HIS A O 1
ATOM 4365 N N . ILE A 1 555 ? 26.756 47.601 -58.739 1.00 27.78 555 ILE A N 1
ATOM 4366 C CA . ILE A 1 555 ? 26.957 47.101 -57.375 1.00 27.78 555 ILE A CA 1
ATOM 4367 C C . ILE A 1 555 ? 28.406 47.398 -56.996 1.00 27.78 555 ILE A C 1
ATOM 4369 O O . ILE A 1 555 ? 29.345 46.869 -57.588 1.00 27.78 555 ILE A O 1
ATOM 4373 N N . HIS A 1 556 ? 28.560 48.320 -56.046 1.00 25.16 556 HIS A N 1
ATOM 4374 C CA . HIS A 1 556 ? 29.806 48.587 -55.341 1.00 25.16 556 HIS A CA 1
ATOM 4375 C C . HIS A 1 556 ? 30.061 47.467 -54.328 1.00 25.16 556 HIS A C 1
ATOM 4377 O O . HIS A 1 556 ? 29.156 47.079 -53.595 1.00 25.16 556 HIS A O 1
ATOM 4383 N N . VAL A 1 557 ? 31.302 46.986 -54.288 1.00 30.55 557 VAL A N 1
ATOM 4384 C CA . VAL A 1 557 ? 31.811 46.063 -53.270 1.00 30.55 557 VAL A CA 1
ATOM 4385 C C . VAL A 1 557 ? 32.195 46.862 -52.023 1.00 30.55 557 VAL A C 1
ATOM 4387 O O . VAL A 1 557 ? 33.087 47.708 -52.122 1.00 30.55 557 VAL A O 1
ATOM 4390 N N . VAL A 1 558 ? 31.551 46.568 -50.887 1.00 30.22 558 VAL A N 1
ATOM 4391 C CA . VAL A 1 558 ? 32.132 46.574 -49.527 1.00 30.22 558 VAL A CA 1
ATOM 4392 C C . VAL A 1 558 ? 31.509 45.426 -48.748 1.00 30.22 558 VAL A C 1
ATOM 4394 O O . VAL A 1 558 ? 30.259 45.352 -48.742 1.00 30.22 558 VAL A O 1
#

Solvent-accessible surface area (backbone atoms only — not comparable to full-atom values): 32987 Å² total; per-residue (Å²): 134,84,80,67,48,73,49,79,49,77,46,57,50,44,86,42,64,93,54,45,56,68,47,53,49,51,52,53,49,52,54,56,37,49,47,59,76,56,97,89,34,69,38,49,31,58,69,73,46,39,56,51,53,50,51,52,51,52,58,56,68,69,42,64,54,84,83,80,85,85,77,79,87,66,68,32,75,62,34,53,55,40,56,54,24,53,67,37,20,63,56,9,49,54,44,53,70,38,86,63,19,84,79,37,69,66,49,36,52,50,11,51,51,29,42,44,31,40,60,50,50,53,50,51,50,50,50,55,50,48,52,51,50,56,55,49,64,75,65,55,80,86,68,96,83,77,79,94,77,80,81,74,62,76,94,56,47,62,62,50,71,76,56,68,86,71,93,80,71,88,62,56,76,66,36,76,40,56,31,79,81,76,81,77,81,89,74,90,64,88,43,74,61,55,64,51,70,66,57,46,47,52,55,51,52,52,51,47,44,46,43,40,67,80,38,88,51,44,32,42,35,38,35,43,34,49,49,50,71,41,58,49,71,56,38,49,52,54,48,61,50,48,55,66,75,71,59,83,65,100,58,71,87,87,76,49,75,62,82,40,52,45,83,45,69,63,69,53,75,66,49,45,51,58,54,47,61,82,48,95,47,68,64,57,47,50,53,50,61,66,69,69,53,93,74,86,84,81,84,74,78,75,56,74,79,55,51,59,61,55,43,51,48,56,46,38,77,72,73,49,82,92,46,66,70,52,52,52,48,36,49,51,39,37,61,71,48,29,40,67,60,68,78,50,92,51,75,51,77,66,55,50,49,53,53,50,52,53,33,51,59,48,39,75,73,41,48,82,74,36,53,68,51,38,46,37,42,43,52,18,34,61,68,49,43,52,71,51,65,80,42,62,71,79,46,82,57,87,61,47,73,63,51,34,73,78,61,39,91,62,43,64,26,37,40,36,9,64,74,72,74,44,58,42,88,55,13,41,47,75,46,34,46,67,57,50,52,50,29,27,63,69,26,36,24,71,62,46,52,64,52,48,70,40,72,58,37,42,56,42,48,50,52,48,44,68,70,45,35,82,78,52,51,73,68,51,44,35,24,34,34,34,18,56,25,80,48,54,77,86,76,52,94,56,65,58,70,53,47,51,48,49,42,48,59,65,79,58,86,72,63,86,82,82,67,65,84,58,55,52,67,60,73,75,76,46,61,64,45,58,50,50,57,51,49,56,58,54,58,72,72,68,77,91,82,84,85,91,80,91,77,91,80,89,80,84,91,130

Secondary structure (DSSP, 8-state):
-PPPEEEEEEEETTTTTTS-HHHHHHHHHHHHHH---STT---SS-THHHHHHHHHHHHHHT-EE-----------HHHHHHHHHHHHHHHHHHHHTSTTTTTSHHHHHHHHHHHTHHHHHHHHHHHHHHHHHHHHHHTS-SSTT-----PPPGGGHHHHHHS---SS----HHHHHH------------EEPPPPHHHHHHHHHHHHHHHHTT-TTEEEEEEEE-GGGS-HHHHHHHHHHHHHHHSPPSS-TTS-GGGGEEEE----HHHHHHHHHTSS-HHHHHHHHHHH-S--PPPPPPPTTTHHHHHHHHHHHHH-SS-HHHHHHHHHHIIIIIGGGGTSSS--HHHHHHHHHHHHHHHHHHTTTS-HHHHHHHHHHHHH-GGGGTTTTT---TTHHHHHHHH-TTHHHHHHHHHHT--TTTHHHHHHHHHHHHHHHHT-HHHHHHHTTSHHHHHHHHHHHHHHTTT--HHHHHHHHHHTTT--TTS-SS-HHHHHHHHHHHH----TTSPPTT----THHHHHHHHHHHHHHHHTT-S---------------

Mean predicted aligned error: 19.46 Å

Nearest PDB structures (foldseek):
  3hws-assembly3_D  TM=4.398E-01  e=5.814E-01  Escherichia coli K-12

Sequence (558 aa):
AGREDIRVFTFDAWAHQGDCLRRSFIEEFVHFLRQTIGPDKPSWIAGDAADRAERIIHKLQRRQEDSSIESHPSITGWGVLFLLSVCLAPFGIGLLATPKASSAGWCFGLGMAMAASPAAVIALFGAVWLTAHAWRRRKAPSAPGDTPGAEPAPRWRWLRETFPVNREDSTGVLGSFMGETTRRTTTTTRRHVDPTSIEFRGYYLELLGAALGQDERRRLVIVLDNLDRVEPDTALAAWATMRTFLRPGARTARDDIRSRVWLIVPYDPDAISRLWEREPSSELARAFKEKTFQIRYRVAPPLASRWEDFFGECLRDALGEDSQHVHDAVYHIFRIQALPSLKRSAPTPRDMKLFTNRMVALAQQHYPDVPLPEIALYVAMQLSEPRSLENIAEANFKNEKYFASFLGDQWKHGLAAIHFGVERAAAAEVLYEPVIRQYLADGSSQSLKTLLDNPGAKQCCERYVRTVAPDMSVAEVLAASAAFGGYSPSDAGWNIGQCMRLLAKRIGNSGPKDWRIGGVLTPGNNVDLFAAQLIDNLAYATSPGTDTRSHRIHIHVV

pLDDT: mean 72.32, std 18.17, range [25.16, 95.44]